Protein 2I71 (pdb70)

Sequence (737 aa):
FQGASIVFSTIGNPKGYQKVTYEIDGEKFESNVSVLALRDLLKVDKTVVILGISVADVYNCKYADYRSCKECIIQNSKNDLGISESYVVAPNVYQKFKGKPDHYFTYIYYHSLRILEKEGINEVFIDTTHGINYGVLAKEAIQLAVSAYAAKSEKEVKVSLYNSDPVGKDVSDTVKLHEIEAIKISPLSGLKYVTYQILNKDKNFFNKIFSDSVNAIPRFATALDNGLFIYLSEKDSSLHLKRLEDDLSKDPLLTPSENEINVVYKDKYALSHALFYVISRFSGNVDLDTLRHYAETYADKVTRAIIENEVDKIEKYQGSERKLLGEYRILYAHGGLPYAGTYVYKEKDKVYVTYGDKIDEIERQIFQGASIVFSTIGNPKGYQKVTYEIDGEKFESNVSVLALRDLLKVDKTVVILGISVADVYNCKYADYRSCKECIIQNSKNDLGISESYVVAPNVYQKFKGKPDHYFTYIYYHSLRILEKEGINEVFIDTTHGINYGVLAKEAIQLAVSAYAAKSEKEVKVSLYNSDPVGKDVSDTVKLHEIEAIKISPLSGLKYVTYQILNKDKNFFNKIFSDSVNAIPRFATALDNGLFIYLSEKDSSLHLKRLEDDLSKDPLLTPSENEINVVYKDKYALSHALFYVISRFSGNVDLDTLRHYAETYADKVTRAIIENEVDKIEKYQGSERKLLGEYKVEGKGILYAHGGLPYAGTYVYKEKDKVYVTYGDKIDEIERQI

InterPro domains:
  IPR010171 CRISPR system endoribonuclease Csx1 [TIGR01897] (3-374)
  IPR013383 CRISPR-associated protein DxTHG, conserved site [TIGR02549] (122-144)
  IPR019016 CRISPR system endoribonuclease Csx1-like, HEPN domain [PF09455] (301-366)
  IPR027419 CRISPR-associated protein Csx1, C-terminal [G3DSA:1.10.3740.10] (205-375)
  IPR052875 CRISPR-associated endoribonuclease [PTHR37169] (1-373)
  IPR053857 CRISPR system endoribonuclease Csx1, CARF domain [PF22230] (4-165)

Foldseek 3Di:
DAAFEEEEEEAEALLFAAWAWEDDPRDTDIFSHVQVGCCVVVVGDYYEYEAELVCLVVQVADPPWSVSSVVSVLVVSCVNHVPNDDYQYFHDDDFQEDEDHLRRLLSLLVVLLVVCVVHNAAEYEYEHANHDDCSVSNVVSNLLSVLLVQQLSQHKHKYWYWYWHCPPHHHVDYIYIDGPDIDIHGSQNSLQSLLVVQQPDDLCLQPPLDVVSSPVQNLLSVCQQLLQLQLLAPVDCVVSLVSLCVLQVDAWGWDADPRHTYTGHDHNSSSSNSSNSSSVSRYDFAFLVNSLVCLVGHHDDVLSVLSVVLSVQVVVDDAADKDFQLVSVQCRSNSNRRRVQWIWHDDPPTITIHSPPSSVVVSVVD/DAAFEEEEEEAEALLFADWAWEDDPNDTDIFSHVQVGVCVVVVGGYYEYEYELVCLVVQVQDPPWSVRSVVSVLVVSCVSRVNNDDYQHFHDDDQQEDEDHLRRLLSLLVVVLVVCVVHNAAEYEYEHANHDDCSVSNVVSNLLSVLLVQQQSQHKHKYWYWYWPRQPPHDDHYIYIDGDDIDIHGSQNSLQVLLVVQQPDDQCLQPPLDPPRSPVQNLLSVCQQLQLLQLLQPPDDVVSLVSLCVLQVDDWTWDDDVSHIYTGHDHNSSSSNSSVSSSVSSYDFAFLVNSLVCLVGHHPDVLSVLSVVLSVVVVVDDAADKDFQCVCPDPDDDAARSNSRRDRVQWIWHDDDHTITIHRVPSSVVNSVRD

Secondary structure (DSSP, 8-state):
----EEEEEEES-TT----EEEEETTEEEEESSHHHHHHHHTT-SEEEEEEEGGGGGGGT---S-HHHHHHHHHHHHHHHH---S-EEEE---BTTEES-THHHHHHHHHHHHHHHHHHT-SEEEEEEEE-----HHHHHHHHHHHHHHHHHHT--EEEEEEE---TT--TTSEEE-EEEEEEEE-HHHHHHHHHHHHHTS-TTTTTTSSTTHHHHHHHHHHHHHTT-HHHHHHS--HHHHHHHHHHHHSPPEEEE-SS-EEEE----HHHHHHHHHHHGGG-S-EEHHHHHHHHHHHS-HHHHHHHHHHHHHHTT----S-EEGGG--HHHHTTT--TTT-EEEEETTEEEEE-GGGHHHHHHH-/----EEEEEEES-TT----EEEEETTEEEEESSHHHHHHHHTT-SEEEEEEEGGGGGGGT---S-HHHHHHHHHHHHHHHHT--S-EEEE---BTTEES-THHHHHHHHHHHHHHHHHHT-SEEEEEEEE-----HHHHHHHHHHHHHHHHHHT--EEEEEEEEPP-TTS--SEEEEEEEEEEEE-HHHHHHHHHHHHHTS-TTTTTTSSTTHHHHHHHHHHHHHTT-HHHHHHS--HHHHHHHHHHHHSPPEEEE-SS-EEEE----HHHHHHHHHHHGGG-S-EEHHHHHHHHHHHS-HHHHHHHHHHHHHHTT----S-EEGGG---SS---TGGGTT--TTT-EEEEETTEEEEE-GGGHHHHHHH-

Solvent-accessible surface area: 31885 Å² total

Organism: Saccharolobus solfataricus (strain ATCC 35092 / DSM 1617 / JCM 11322 / P2) (NCBI:txid273057)

CATH classification: 3.40.50.10640 (+1 more: 1.10.3740.10)

Structure (mmCIF, N/CA/C/O backbone):
data_2I71
#
_entry.id   2I71
#
_cell.length_a   78.849
_cell.length_b   84.918
_cell.length_c   108.513
_cell.angle_alpha   90.00
_cell.angle_beta   90.00
_cell.angle_gamma   90.00
#
_symmetry.space_group_name_H-M   'P 21 21 21'
#
loop_
_entity.id
_entity.type
_entity.pdbx_description
1 polymer 'Hypothetical protein'
2 non-polymer 'MAGNESIUM ION'
3 water water
#
loop_
_atom_site.group_PDB
_atom_site.id
_atom_site.type_symbol
_atom_site.label_atom_id
_atom_site.label_alt_id
_atom_site.label_comp_id
_atom_site.label_asym_id
_atom_site.label_entity_id
_atom_site.label_seq_id
_atom_site.pdbx_PDB_ins_code
_atom_site.Cartn_x
_atom_site.Cartn_y
_atom_site.Cartn_z
_atom_site.occupancy
_atom_site.B_iso_or_equiv
_atom_site.auth_seq_id
_atom_site.auth_comp_id
_atom_site.auth_asym_id
_atom_site.auth_atom_id
_atom_site.pdbx_PDB_model_num
ATOM 1 N N . PHE A 1 19 ? 3.197 31.859 10.956 1.00 29.02 -2 PHE A N 1
ATOM 2 C CA . PHE A 1 19 ? 4.080 31.743 12.141 1.00 28.69 -2 PHE A CA 1
ATOM 3 C C . PHE A 1 19 ? 3.916 32.927 13.092 1.00 29.02 -2 PHE A C 1
ATOM 4 O O . PHE A 1 19 ? 3.565 34.061 12.706 1.00 30.29 -2 PHE A O 1
ATOM 12 N N . GLN A 1 20 ? 4.181 32.663 14.358 1.00 27.81 -1 GLN A N 1
ATOM 13 C CA . GLN A 1 20 ? 3.894 33.624 15.376 1.00 26.21 -1 GLN A CA 1
ATOM 14 C C . GLN A 1 20 ? 5.188 33.837 16.211 1.00 24.15 -1 GLN A C 1
ATOM 15 O O . GLN A 1 20 ? 5.975 34.768 15.926 1.00 24.37 -1 GLN A O 1
ATOM 21 N N . GLY A 1 21 ? 5.442 32.981 17.199 1.00 20.39 0 GLY A N 1
ATOM 22 C CA . GLY A 1 21 ? 6.737 33.020 17.855 1.00 17.99 0 GLY A CA 1
ATOM 23 C C . GLY A 1 21 ? 6.757 33.539 19.292 1.00 15.75 0 GLY A C 1
ATOM 24 O O . GLY A 1 21 ? 6.111 34.547 19.653 1.00 16.23 0 GLY A O 1
ATOM 33 N N . ALA A 1 23 ? 9.949 33.848 21.053 1.00 11.69 2 ALA A N 1
ATOM 34 C CA . ALA A 1 23 ? 11.392 33.895 21.225 1.00 10.89 2 ALA A CA 1
ATOM 35 C C . ALA A 1 23 ? 11.766 35.092 22.121 1.00 10.20 2 ALA A C 1
ATOM 36 O O . ALA A 1 23 ? 11.034 36.100 22.211 1.00 9.10 2 ALA A O 1
ATOM 38 N N . SER A 1 24 ? 12.898 34.956 22.810 1.00 9.46 3 SER A N 1
ATOM 39 C CA . SER A 1 24 ? 13.394 36.050 23.689 1.00 9.86 3 SER A CA 1
ATOM 40 C C . SER A 1 24 ? 14.673 36.666 23.118 1.00 10.39 3 SER A C 1
ATOM 41 O O . SER A 1 24 ? 15.477 35.994 22.447 1.00 10.14 3 SER A O 1
ATOM 44 N N . ILE A 1 25 ? 14.887 37.940 23.447 1.00 9.06 4 ILE A N 1
ATOM 45 C CA . ILE A 1 25 ? 16.026 38.639 22.861 1.00 9.51 4 ILE A CA 1
ATOM 46 C C . ILE A 1 25 ? 16.506 39.616 23.888 1.00 9.11 4 ILE A C 1
ATOM 47 O O . ILE A 1 25 ? 15.707 40.210 24.595 1.00 9.63 4 ILE A O 1
ATOM 52 N N . VAL A 1 26 ? 17.825 39.807 23.934 1.00 7.64 5 VAL A N 1
ATOM 53 C CA . VAL A 1 26 ? 18.401 40.832 24.776 1.00 9.47 5 VAL A CA 1
ATOM 54 C C . VAL A 1 26 ? 19.177 41.845 23.907 1.00 9.35 5 VAL A C 1
ATOM 55 O O . VAL A 1 26 ? 20.042 41.463 23.085 1.00 9.67 5 VAL A O 1
ATOM 59 N N . PHE A 1 27 ? 18.854 43.130 24.103 1.00 9.18 6 PHE A N 1
ATOM 60 C CA . PHE A 1 27 ? 19.594 44.265 23.481 1.00 9.28 6 PHE A CA 1
ATOM 61 C C . PHE A 1 27 ? 20.518 44.839 24.522 1.00 10.35 6 PHE A C 1
ATOM 62 O O . PHE A 1 27 ? 20.053 45.106 25.653 1.00 10.51 6 PHE A O 1
ATOM 70 N N . SER A 1 28 ? 21.806 45.019 24.182 1.00 9.44 7 SER A N 1
ATOM 71 C CA . SER A 1 28 ? 22.769 45.489 25.186 1.00 10.01 7 SER A CA 1
ATOM 72 C C . SER A 1 28 ? 23.548 46.692 24.663 1.00 10.53 7 SER A C 1
ATOM 73 O O . SER A 1 28 ? 24.150 46.607 23.574 1.00 11.52 7 SER A O 1
ATOM 76 N N . THR A 1 29 ? 23.539 47.799 25.423 1.00 10.12 8 THR A N 1
ATOM 77 C CA . THR A 1 29 ? 24.344 48.976 25.021 1.00 9.42 8 THR A CA 1
ATOM 78 C C . THR A 1 29 ? 25.781 48.756 25.538 1.00 10.88 8 THR A C 1
ATOM 79 O O . THR A 1 29 ? 26.018 48.670 26.767 1.00 11.72 8 THR A O 1
ATOM 83 N N . ILE A 1 30 ? 26.727 48.685 24.604 1.00 11.36 9 ILE A N 1
ATOM 84 C CA . ILE A 1 30 ? 28.128 48.449 24.990 1.00 12.30 9 ILE A CA 1
ATOM 85 C C . ILE A 1 30 ? 28.995 49.672 24.664 1.00 12.82 9 ILE A C 1
ATOM 86 O O . ILE A 1 30 ? 29.152 50.048 23.506 1.00 13.48 9 ILE A O 1
ATOM 91 N N . GLY A 1 31 ? 29.612 50.242 25.690 1.00 13.00 10 GLY A N 1
ATOM 92 C CA . GLY A 1 31 ? 30.365 51.472 25.457 1.00 13.46 10 GLY A CA 1
ATOM 93 C C . GLY A 1 31 ? 31.786 51.244 24.965 1.00 13.64 10 GLY A C 1
ATOM 94 O O . GLY A 1 31 ? 32.398 52.164 24.387 1.00 15.26 10 GLY A O 1
ATOM 95 N N . ASN A 1 32 ? 32.306 50.045 25.197 1.00 13.46 11 ASN A N 1
ATOM 96 C CA . ASN A 1 32 ? 33.710 49.704 24.911 1.00 15.16 11 ASN A CA 1
ATOM 97 C C . ASN A 1 32 ? 33.716 48.356 24.235 1.00 14.83 11 ASN A C 1
ATOM 98 O O . ASN A 1 32 ? 33.379 47.359 24.872 1.00 16.22 11 ASN A O 1
ATOM 103 N N . PRO A 1 33 ? 34.036 48.328 22.932 1.00 15.76 12 PRO A N 1
ATOM 104 C CA . PRO A 1 33 ? 33.873 47.086 22.183 1.00 16.46 12 PRO A CA 1
ATOM 105 C C . PRO A 1 33 ? 34.932 46.059 22.533 1.00 16.93 12 PRO A C 1
ATOM 106 O O . PRO A 1 33 ? 34.819 44.899 22.115 1.00 17.96 12 PRO A O 1
ATOM 110 N N . LYS A 1 34 ? 35.930 46.488 23.321 1.00 16.34 13 LYS A N 1
ATOM 111 C CA . LYS A 1 34 ? 36.967 45.590 23.870 1.00 17.75 13 LYS A CA 1
ATOM 112 C C . LYS A 1 34 ? 36.452 44.753 25.009 1.00 18.13 13 LYS A C 1
ATOM 113 O O . LYS A 1 34 ? 37.121 43.798 25.400 1.00 18.09 13 LYS A O 1
ATOM 119 N N . GLY A 1 35 ? 35.274 45.104 25.545 1.00 16.52 14 GLY A N 1
ATOM 120 C CA . GLY A 1 35 ? 34.764 44.370 26.703 1.00 17.15 14 GLY A CA 1
ATOM 121 C C . GLY A 1 35 ? 35.379 44.866 27.997 1.00 15.94 14 GLY A C 1
ATOM 122 O O . GLY A 1 35 ? 36.051 45.921 28.027 1.00 17.76 14 GLY A O 1
ATOM 123 N N . TYR A 1 36 ? 35.160 44.107 29.065 1.00 16.05 15 TYR A N 1
ATOM 124 C CA . TYR A 1 36 ? 35.415 44.585 30.427 1.00 17.25 15 TYR A CA 1
ATOM 125 C C . TYR A 1 36 ? 36.132 43.543 31.256 1.00 18.08 15 TYR A C 1
ATOM 126 O O . TYR A 1 36 ? 36.205 42.381 30.883 1.00 19.25 15 TYR A O 1
ATOM 135 N N . GLN A 1 37 ? 36.680 43.965 32.391 1.00 19.52 16 GLN A N 1
ATOM 136 C CA . GLN A 1 37 ? 37.211 43.017 33.357 1.00 20.78 16 GLN A CA 1
ATOM 137 C C . GLN A 1 37 ? 36.201 41.863 33.618 1.00 19.55 16 GLN A C 1
ATOM 138 O O . GLN A 1 37 ? 35.006 42.134 33.804 1.00 18.74 16 GLN A O 1
ATOM 144 N N . LYS A 1 38 ? 36.681 40.617 33.678 1.00 18.97 17 LYS A N 1
ATOM 145 C CA . LYS A 1 38 ? 35.822 39.472 34.028 1.00 18.92 17 LYS A CA 1
ATOM 146 C C . LYS A 1 38 ? 35.247 39.627 35.425 1.00 18.10 17 LYS A C 1
ATOM 147 O O . LYS A 1 38 ? 35.978 39.918 36.392 1.00 18.81 17 LYS A O 1
ATOM 153 N N . VAL A 1 39 ? 33.937 39.456 35.552 1.00 17.94 18 VAL A N 1
ATOM 154 C CA . VAL A 1 39 ? 33.313 39.478 36.878 1.00 16.89 18 VAL A CA 1
ATOM 155 C C . VAL A 1 39 ? 32.305 38.348 36.944 1.00 16.55 18 VAL A C 1
ATOM 156 O O . VAL A 1 39 ? 31.937 37.791 35.903 1.00 16.83 18 VAL A O 1
ATOM 160 N N . THR A 1 40 ? 31.894 37.998 38.162 1.00 15.07 19 THR A N 1
ATOM 161 C CA . THR A 1 40 ? 30.879 36.953 38.359 1.00 14.64 19 THR A CA 1
ATOM 162 C C . THR A 1 40 ? 29.529 37.655 38.537 1.00 14.26 19 THR A C 1
ATOM 163 O O . THR A 1 40 ? 29.244 38.212 39.612 1.00 15.84 19 THR A O 1
ATOM 167 N N . TYR A 1 41 ? 28.707 37.624 37.480 1.00 13.11 20 TYR A N 1
ATOM 168 C CA . TYR A 1 41 ? 27.354 38.119 37.563 1.00 12.54 20 TYR A CA 1
ATOM 169 C C . TYR A 1 41 ? 26.456 37.130 38.263 1.00 13.11 20 TYR A C 1
ATOM 170 O O . TYR A 1 41 ? 26.724 35.939 38.279 1.00 14.75 20 TYR A O 1
ATOM 179 N N . GLU A 1 42 ? 25.352 37.629 38.810 1.00 13.15 21 GLU A N 1
ATOM 180 C CA . GLU A 1 42 ? 24.462 36.770 39.575 1.00 15.25 21 GLU A CA 1
ATOM 181 C C . GLU A 1 42 ? 23.011 37.198 39.458 1.00 15.10 21 GLU A C 1
ATOM 182 O O . GLU A 1 42 ? 22.719 38.411 39.482 1.00 14.23 21 GLU A O 1
ATOM 188 N N . ILE A 1 43 ? 22.119 36.210 39.282 1.00 15.44 22 ILE A N 1
ATOM 189 C CA . ILE A 1 43 ? 20.680 36.422 39.391 1.00 17.58 22 ILE A CA 1
ATOM 190 C C . ILE A 1 43 ? 20.115 35.297 40.264 1.00 19.10 22 ILE A C 1
ATOM 191 O O . ILE A 1 43 ? 20.372 34.102 40.025 1.00 17.66 22 ILE A O 1
ATOM 196 N N . ASP A 1 44 ? 19.378 35.694 41.297 1.00 21.45 23 ASP A N 1
ATOM 197 C CA . ASP A 1 44 ? 18.723 34.760 42.187 1.00 24.57 23 ASP A CA 1
ATOM 198 C C . ASP A 1 44 ? 19.698 33.695 42.734 1.00 24.50 23 ASP A C 1
ATOM 199 O O . ASP A 1 44 ? 19.366 32.518 42.774 1.00 25.46 23 ASP A O 1
ATOM 204 N N . GLY A 1 45 ? 20.914 34.101 43.113 1.00 25.12 24 GLY A N 1
ATOM 205 C CA . GLY A 1 45 ? 21.910 33.148 43.610 1.00 24.47 24 GLY A CA 1
ATOM 206 C C . GLY A 1 45 ? 22.683 32.321 42.589 1.00 24.08 24 GLY A C 1
ATOM 207 O O . GLY A 1 45 ? 23.679 31.688 42.935 1.00 25.58 24 GLY A O 1
ATOM 208 N N . GLU A 1 46 ? 22.252 32.349 41.327 1.00 21.86 25 GLU A N 1
ATOM 209 C CA . GLU A 1 46 ? 22.913 31.660 40.228 1.00 20.90 25 GLU A CA 1
ATOM 210 C C . GLU A 1 46 ? 23.947 32.548 39.549 1.00 18.70 25 GLU A C 1
ATOM 211 O O . GLU A 1 46 ? 23.659 33.695 39.300 1.00 17.27 25 GLU A O 1
ATOM 217 N N . LYS A 1 47 ? 25.117 31.996 39.213 1.00 18.43 26 LYS A N 1
ATOM 218 C CA . LYS A 1 47 ? 26.267 32.808 38.810 1.00 18.02 26 LYS A CA 1
ATOM 219 C C . LYS A 1 47 ? 26.779 32.490 37.410 1.00 16.67 26 LYS A C 1
ATOM 220 O O . LYS A 1 47 ? 26.723 31.355 36.972 1.00 16.52 26 LYS A O 1
ATOM 226 N N . PHE A 1 48 ? 27.345 33.480 36.741 1.00 15.47 27 PHE A N 1
ATOM 227 C CA . PHE A 1 48 ? 27.974 33.283 35.426 1.00 15.60 27 PHE A CA 1
ATOM 228 C C . PHE A 1 48 ? 29.056 34.312 35.252 1.00 15.50 27 PHE A C 1
ATOM 229 O O . PHE A 1 48 ? 28.795 35.506 35.347 1.00 14.73 27 PHE A O 1
ATOM 237 N N . GLU A 1 49 ? 30.278 33.829 35.041 1.00 16.05 28 GLU A N 1
ATOM 238 C CA . GLU A 1 49 ? 31.429 34.703 34.871 1.00 16.62 28 GLU A CA 1
ATOM 239 C C . GLU A 1 49 ? 31.490 35.207 33.442 1.00 16.44 28 GLU A C 1
ATOM 240 O O . GLU A 1 49 ? 31.401 34.400 32.493 1.00 15.86 28 GLU A O 1
ATOM 246 N N . SER A 1 50 ? 31.710 36.521 33.268 1.00 15.49 29 SER A N 1
ATOM 247 C CA . SER A 1 50 ? 31.803 37.076 31.898 1.00 15.26 29 SER A CA 1
ATOM 248 C C . SER A 1 50 ? 32.547 38.383 31.819 1.00 13.80 29 SER A C 1
ATOM 249 O O . SER A 1 50 ? 32.588 39.105 32.794 1.00 13.42 29 SER A O 1
ATOM 252 N N . ASN A 1 51 ? 33.083 38.675 30.634 1.00 13.91 30 ASN A N 1
ATOM 253 C CA . ASN A 1 51 ? 33.665 40.000 30.325 1.00 14.81 30 ASN A CA 1
ATOM 254 C C . ASN A 1 51 ? 32.619 41.014 29.847 1.00 14.33 30 ASN A C 1
ATOM 255 O O . ASN A 1 51 ? 32.948 42.181 29.552 1.00 14.77 30 ASN A O 1
ATOM 260 N N . VAL A 1 52 ? 31.376 40.553 29.686 1.00 12.69 31 VAL A N 1
ATOM 261 C CA . VAL A 1 52 ? 30.293 41.501 29.353 1.00 13.85 31 VAL A CA 1
ATOM 262 C C . VAL A 1 52 ? 29.001 40.996 29.956 1.00 12.70 31 VAL A C 1
ATOM 263 O O . VAL A 1 52 ? 28.689 39.782 29.918 1.00 11.37 31 VAL A O 1
ATOM 267 N N . SER A 1 53 ? 28.269 41.925 30.562 1.00 11.67 32 SER A N 1
ATOM 268 C CA . SER A 1 53 ? 27.043 41.599 31.273 1.00 12.06 32 SER A CA 1
ATOM 269 C C . SER A 1 53 ? 26.068 40.841 30.382 1.00 10.66 32 SER A C 1
ATOM 270 O O . SER A 1 53 ? 25.384 39.960 30.865 1.00 11.75 32 SER A O 1
ATOM 273 N N . VAL A 1 54 ? 25.994 41.204 29.101 1.00 10.61 33 VAL A N 1
ATOM 274 C CA . VAL A 1 54 ? 24.976 40.591 28.223 1.00 12.01 33 VAL A CA 1
ATOM 275 C C . VAL A 1 54 ? 25.113 39.071 28.112 1.00 11.96 33 VAL A C 1
ATOM 276 O O . VAL A 1 54 ? 24.088 38.339 27.985 1.00 10.94 33 VAL A O 1
ATOM 280 N N . LEU A 1 55 ? 26.349 38.561 28.135 1.00 11.22 34 LEU A N 1
ATOM 281 C CA . LEU A 1 55 ? 26.488 37.094 28.073 1.00 11.12 34 LEU A CA 1
ATOM 282 C C . LEU A 1 55 ? 25.985 36.423 29.379 1.00 10.60 34 LEU A C 1
ATOM 283 O O . LEU A 1 55 ? 25.477 35.281 29.363 1.00 9.83 34 LEU A O 1
ATOM 288 N N . ALA A 1 56 ? 26.114 37.126 30.511 1.00 10.05 35 ALA A N 1
ATOM 289 C CA . ALA A 1 56 ? 25.599 36.624 31.775 1.00 10.26 35 ALA A CA 1
ATOM 290 C C . ALA A 1 56 ? 24.075 36.653 31.757 1.00 10.31 35 ALA A C 1
ATOM 291 O O . ALA A 1 56 ? 23.439 35.711 32.193 1.00 10.73 35 ALA A O 1
ATOM 293 N N . LEU A 1 57 ? 23.484 37.738 31.237 1.00 11.18 36 LEU A N 1
ATOM 294 C CA . LEU A 1 57 ? 22.024 37.810 31.150 1.00 11.50 36 LEU A CA 1
ATOM 295 C C . LEU A 1 57 ? 21.547 36.679 30.215 1.00 12.21 36 LEU A C 1
ATOM 296 O O . LEU A 1 57 ? 20.584 35.962 30.510 1.00 11.77 36 LEU A O 1
ATOM 301 N N . ARG A 1 58 ? 22.242 36.508 29.088 1.00 11.07 37 ARG A N 1
ATOM 302 C CA . ARG A 1 58 ? 21.859 35.464 28.120 1.00 11.48 37 ARG A CA 1
ATOM 303 C C . ARG A 1 58 ? 21.853 34.091 28.796 1.00 11.67 37 ARG A C 1
ATOM 304 O O . ARG A 1 58 ? 20.941 33.310 28.614 1.00 11.46 37 ARG A O 1
ATOM 312 N N . ASP A 1 59 ? 22.907 33.786 29.548 1.00 11.77 38 ASP A N 1
ATOM 313 C CA . ASP A 1 59 ? 23.007 32.485 30.214 1.00 13.56 38 ASP A CA 1
ATOM 314 C C . ASP A 1 59 ? 21.956 32.336 31.311 1.00 12.88 38 ASP A C 1
ATOM 315 O O . ASP A 1 59 ? 21.190 31.380 31.322 1.00 13.40 38 ASP A O 1
ATOM 320 N N . LEU A 1 60 ? 21.915 33.301 32.230 1.00 11.97 39 LEU A N 1
ATOM 321 C CA . LEU A 1 60 ? 21.043 33.181 33.427 1.00 11.87 39 LEU A CA 1
ATOM 322 C C . LEU A 1 60 ? 19.545 33.243 33.108 1.00 12.27 39 LEU A C 1
ATOM 323 O O . LEU A 1 60 ? 18.736 32.602 33.803 1.00 14.23 39 LEU A O 1
ATOM 328 N N . LEU A 1 61 ? 19.166 34.054 32.105 1.00 10.75 40 LEU A N 1
ATOM 329 C CA . LEU A 1 61 ? 17.773 34.148 31.712 1.00 11.34 40 LEU A CA 1
ATOM 330 C C . LEU A 1 61 ? 17.432 33.309 30.470 1.00 11.09 40 LEU A C 1
ATOM 331 O O . LEU A 1 61 ? 16.285 33.344 29.993 1.00 11.44 40 LEU A O 1
ATOM 336 N N . LYS A 1 62 ? 18.400 32.507 30.011 1.00 10.90 41 LYS A N 1
ATOM 337 C CA . LYS A 1 62 ? 18.187 31.598 28.873 1.00 11.63 41 LYS A CA 1
ATOM 338 C C . LYS A 1 62 ? 17.611 32.339 27.681 1.00 10.97 41 LYS A C 1
ATOM 339 O O . LYS A 1 62 ? 16.631 31.901 27.062 1.00 11.94 41 LYS A O 1
ATOM 345 N N . VAL A 1 63 ? 18.245 33.456 27.354 1.00 9.75 42 VAL A N 1
ATOM 346 C CA . VAL A 1 63 ? 17.724 34.329 26.283 1.00 9.16 42 VAL A CA 1
ATOM 347 C C . VAL A 1 63 ? 18.136 33.764 24.901 1.00 9.43 42 VAL A C 1
ATOM 348 O O . VAL A 1 63 ? 19.294 33.446 24.696 1.00 9.84 42 VAL A O 1
ATOM 352 N N . ASP A 1 64 ? 17.195 33.672 23.962 1.00 9.57 43 ASP A N 1
ATOM 353 C CA . ASP A 1 64 ? 17.482 33.025 22.660 1.00 10.46 43 ASP A CA 1
ATOM 354 C C . ASP A 1 64 ? 18.503 33.845 21.832 1.00 10.54 43 ASP A C 1
ATOM 355 O O . ASP A 1 64 ? 19.551 33.352 21.424 1.00 10.23 43 ASP A O 1
ATOM 360 N N . LYS A 1 65 ? 18.200 35.136 21.663 1.00 10.29 44 LYS A N 1
ATOM 361 C CA . LYS A 1 65 ? 18.945 35.996 20.746 1.00 10.45 44 LYS A CA 1
ATOM 362 C C . LYS A 1 65 ? 19.667 37.156 21.474 1.00 10.66 44 LYS A C 1
ATOM 363 O O . LYS A 1 65 ? 19.196 37.637 22.496 1.00 10.15 44 LYS A O 1
ATOM 369 N N . THR A 1 66 ? 20.819 37.560 20.921 1.00 10.08 45 THR A N 1
ATOM 370 C CA . THR A 1 66 ? 21.663 38.615 21.538 1.00 10.48 45 THR A CA 1
ATOM 371 C C . THR A 1 66 ? 21.881 39.704 20.522 1.00 11.55 45 THR A C 1
ATOM 372 O O . THR A 1 66 ? 22.177 39.408 19.346 1.00 11.53 45 THR A O 1
ATOM 376 N N . VAL A 1 67 ? 21.738 40.960 20.934 1.00 9.68 46 VAL A N 1
ATOM 377 C CA . VAL A 1 67 ? 22.019 42.091 20.048 1.00 9.51 46 VAL A CA 1
ATOM 378 C C . VAL A 1 67 ? 22.908 43.063 20.802 1.00 9.40 46 VAL A C 1
ATOM 379 O O . VAL A 1 67 ? 22.513 43.493 21.916 1.00 9.92 46 VAL A O 1
ATOM 383 N N . VAL A 1 68 ? 24.106 43.314 20.258 1.00 9.08 47 VAL A N 1
ATOM 384 C CA . VAL A 1 68 ? 25.039 44.304 20.816 1.00 9.91 47 VAL A CA 1
ATOM 385 C C . VAL A 1 68 ? 24.857 45.607 20.072 1.00 10.91 47 VAL A C 1
ATOM 386 O O . VAL A 1 68 ? 24.894 45.651 18.825 1.00 12.13 47 VAL A O 1
ATOM 390 N N . ILE A 1 69 ? 24.622 46.684 20.828 1.00 9.83 48 ILE A N 1
ATOM 391 C CA . ILE A 1 69 ? 24.510 48.001 20.274 1.00 10.67 48 ILE A CA 1
ATOM 392 C C . ILE A 1 69 ? 25.777 48.801 20.579 1.00 11.12 48 ILE A C 1
ATOM 393 O O . ILE A 1 69 ? 26.125 49.024 21.741 1.00 10.46 48 ILE A O 1
ATOM 398 N N . LEU A 1 70 ? 26.458 49.220 19.518 1.00 11.97 49 LEU A N 1
ATOM 399 C CA . LEU A 1 70 ? 27.663 50.027 19.627 1.00 12.26 49 LEU A CA 1
ATOM 400 C C . LEU A 1 70 ? 27.459 51.382 18.916 1.00 13.09 49 LEU A C 1
ATOM 401 O O . LEU A 1 70 ? 26.701 51.485 17.948 1.00 12.48 49 LEU A O 1
ATOM 406 N N . GLY A 1 71 ? 28.174 52.412 19.362 1.00 11.40 50 GLY A N 1
ATOM 407 C CA . GLY A 1 71 ? 28.226 53.664 18.604 1.00 11.73 50 GLY A CA 1
ATOM 408 C C . GLY A 1 71 ? 29.304 53.580 17.518 1.00 12.68 50 GLY A C 1
ATOM 409 O O . GLY A 1 71 ? 30.365 52.925 17.685 1.00 12.18 50 GLY A O 1
ATOM 410 N N . ILE A 1 72 ? 29.002 54.203 16.390 1.00 12.19 51 ILE A N 1
ATOM 411 C CA . ILE A 1 72 ? 29.974 54.405 15.276 1.00 13.61 51 ILE A CA 1
ATOM 412 C C . ILE A 1 72 ? 31.299 54.975 15.812 1.00 13.63 51 ILE A C 1
ATOM 413 O O . ILE A 1 72 ? 32.365 54.692 15.260 1.00 14.82 51 ILE A O 1
ATOM 418 N N . SER A 1 73 ? 31.243 55.702 16.926 1.00 13.29 52 SER A N 1
ATOM 419 C CA . SER A 1 73 ? 32.467 56.309 17.467 1.00 13.45 52 SER A CA 1
ATOM 420 C C . SER A 1 73 ? 33.530 55.305 17.850 1.00 14.07 52 SER A C 1
ATOM 421 O O . SER A 1 73 ? 34.702 55.660 17.935 1.00 14.95 52 SER A O 1
ATOM 424 N N . VAL A 1 74 ? 33.159 54.043 18.089 1.00 13.57 53 VAL A N 1
ATOM 425 C CA . VAL A 1 74 ? 34.181 53.086 18.511 1.00 14.81 53 VAL A CA 1
ATOM 426 C C . VAL A 1 74 ? 35.060 52.677 17.313 1.00 14.81 53 VAL A C 1
ATOM 427 O O . VAL A 1 74 ? 36.003 51.956 17.491 1.00 16.17 53 VAL A O 1
ATOM 431 N N . ALA A 1 75 ? 34.745 53.155 16.111 1.00 16.11 54 ALA A N 1
ATOM 432 C CA . ALA A 1 75 ? 35.683 53.055 14.964 1.00 17.69 54 ALA A CA 1
ATOM 433 C C . ALA A 1 75 ? 37.103 53.435 15.416 1.00 19.45 54 ALA A C 1
ATOM 434 O O . ALA A 1 75 ? 38.077 52.765 15.033 1.00 20.61 54 ALA A O 1
ATOM 436 N N . ASP A 1 76 ? 37.197 54.492 16.229 1.00 20.67 55 ASP A N 1
ATOM 437 C CA . ASP A 1 76 ? 38.477 55.049 16.731 1.00 22.95 55 ASP A CA 1
ATOM 438 C C . ASP A 1 76 ? 39.349 53.991 17.430 1.00 24.01 55 ASP A C 1
ATOM 439 O O . ASP A 1 76 ? 40.584 54.056 17.346 1.00 24.90 55 ASP A O 1
ATOM 444 N N . VAL A 1 77 ? 38.716 53.032 18.113 1.00 24.22 56 VAL A N 1
ATOM 445 C CA . VAL A 1 77 ? 39.406 51.981 18.887 1.00 24.54 56 VAL A CA 1
ATOM 446 C C . VAL A 1 77 ? 40.207 51.012 17.991 1.00 24.27 56 VAL A C 1
ATOM 447 O O . VAL A 1 77 ? 41.214 50.443 18.416 1.00 24.91 56 VAL A O 1
ATOM 451 N N . TYR A 1 78 ? 39.752 50.839 16.762 1.00 24.46 57 TYR A N 1
ATOM 452 C CA . TYR A 1 78 ? 40.274 49.820 15.880 1.00 24.37 57 TYR A CA 1
ATOM 453 C C . TYR A 1 78 ? 40.901 50.428 14.639 1.00 25.27 57 TYR A C 1
ATOM 454 O O . TYR A 1 78 ? 41.230 49.712 13.677 1.00 25.01 57 TYR A O 1
ATOM 463 N N . ASN A 1 79 ? 41.048 51.746 14.665 1.00 25.84 58 ASN A N 1
ATOM 464 C CA . ASN A 1 79 ? 41.547 52.501 13.523 1.00 26.81 58 ASN A CA 1
ATOM 465 C C . ASN A 1 79 ? 40.771 52.197 12.232 1.00 26.52 58 ASN A C 1
ATOM 466 O O . ASN A 1 79 ? 41.359 52.113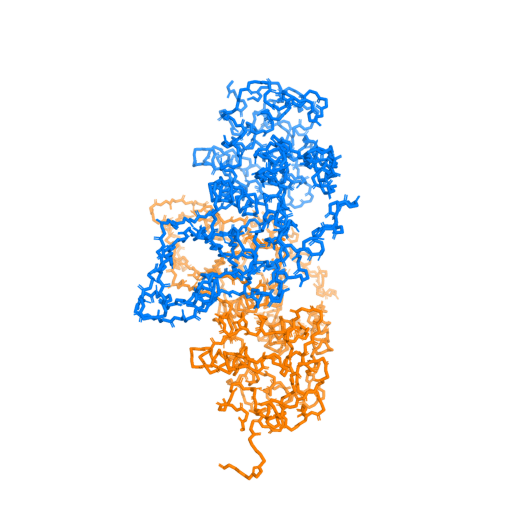 11.147 1.00 26.61 58 ASN A O 1
ATOM 471 N N . CYS A 1 80 ? 39.448 52.039 12.360 1.00 25.70 59 CYS A N 1
ATOM 472 C CA . CYS A 1 80 ? 38.592 51.832 11.194 1.00 25.62 59 CYS A CA 1
ATOM 473 C C . CYS A 1 80 ? 38.538 53.096 10.314 1.00 26.56 59 CYS A C 1
ATOM 474 O O . CYS A 1 80 ? 38.642 54.240 10.797 1.00 26.45 59 CYS A O 1
ATOM 477 N N . LYS A 1 81 ? 38.329 52.889 9.020 1.00 27.26 60 LYS A N 1
ATOM 478 C CA . LYS A 1 81 ? 38.332 54.002 8.084 1.00 28.30 60 LYS A CA 1
ATOM 479 C C . LYS A 1 81 ? 36.956 54.652 7.929 1.00 28.57 60 LYS A C 1
ATOM 480 O O . LYS A 1 81 ? 35.923 54.026 8.214 1.00 28.24 60 LYS A O 1
ATOM 486 N N . TYR A 1 82 ? 36.955 55.902 7.476 1.00 28.80 61 TYR A N 1
ATOM 487 C CA . TYR A 1 82 ? 35.703 56.635 7.266 1.00 29.55 61 TYR A CA 1
ATOM 488 C C . TYR A 1 82 ? 35.300 56.821 5.794 1.00 29.45 61 TYR A C 1
ATOM 489 O O . TYR A 1 82 ? 34.653 57.805 5.451 1.00 30.23 61 TYR A O 1
ATOM 498 N N . ALA A 1 83 ? 35.649 55.857 4.944 1.00 29.37 62 ALA A N 1
ATOM 499 C CA . ALA A 1 83 ? 35.187 55.863 3.541 1.00 29.06 62 ALA A CA 1
ATOM 500 C C . ALA A 1 83 ? 33.677 56.053 3.431 1.00 28.45 62 ALA A C 1
ATOM 501 O O . ALA A 1 83 ? 33.188 56.898 2.676 1.00 30.06 62 ALA A O 1
ATOM 503 N N . ASP A 1 84 ? 32.933 55.243 4.172 1.00 27.43 63 ASP A N 1
ATOM 504 C CA . ASP A 1 84 ? 31.493 55.386 4.279 1.00 26.20 63 ASP A CA 1
ATOM 505 C C . ASP A 1 84 ? 31.028 54.685 5.545 1.00 24.40 63 ASP A C 1
ATOM 506 O O . ASP A 1 84 ? 31.748 53.882 6.100 1.00 23.41 63 ASP A O 1
ATOM 511 N N . TYR A 1 85 ? 29.784 54.947 5.938 1.00 22.62 64 TYR A N 1
ATOM 512 C CA . TYR A 1 85 ? 29.258 54.345 7.165 1.00 20.80 64 TYR A CA 1
ATOM 513 C C . TYR A 1 85 ? 29.300 52.800 7.167 1.00 21.62 64 TYR A C 1
ATOM 514 O O . TYR A 1 85 ? 29.716 52.179 8.150 1.00 21.85 64 TYR A O 1
ATOM 523 N N . ARG A 1 86 ? 28.862 52.191 6.072 1.00 21.97 65 ARG A N 1
ATOM 524 C CA . ARG A 1 86 ? 28.792 50.722 5.937 1.00 23.57 65 ARG A CA 1
ATOM 525 C C . ARG A 1 86 ? 30.147 50.018 6.110 1.00 22.23 65 ARG A C 1
ATOM 526 O O . ARG A 1 86 ? 30.232 49.013 6.815 1.00 21.05 65 ARG A O 1
ATOM 534 N N . SER A 1 87 ? 31.201 50.548 5.481 1.00 22.19 66 SER A N 1
ATOM 535 C CA . SER A 1 87 ? 32.531 49.928 5.602 1.00 21.75 66 SER A CA 1
ATOM 536 C C . SER A 1 87 ? 33.120 50.182 6.987 1.00 20.94 66 SER A C 1
ATOM 537 O O . SER A 1 87 ? 33.779 49.290 7.578 1.00 19.95 66 SER A O 1
ATOM 540 N N . CYS A 1 88 ? 32.842 51.363 7.540 1.00 19.74 67 CYS A N 1
ATOM 541 C CA . CYS A 1 88 ? 33.253 51.667 8.911 1.00 19.62 67 CYS A CA 1
ATOM 542 C C . CYS A 1 88 ? 32.578 50.694 9.882 1.00 18.97 67 CYS A C 1
ATOM 543 O O . CYS A 1 88 ? 33.229 50.075 10.726 1.00 18.24 67 CYS A O 1
ATOM 546 N N . LYS A 1 89 ? 31.270 50.518 9.738 1.00 18.76 68 LYS A N 1
ATOM 547 C CA . LYS A 1 89 ? 30.592 49.623 10.694 1.00 18.91 68 LYS A CA 1
ATOM 548 C C . LYS A 1 89 ? 30.973 48.164 10.488 1.00 19.08 68 LYS A C 1
ATOM 549 O O . LYS A 1 89 ? 31.076 47.431 11.456 1.00 17.23 68 LYS A O 1
ATOM 555 N N . GLU A 1 90 ? 31.252 47.761 9.245 1.00 18.41 69 GLU A N 1
ATOM 556 C CA . GLU A 1 90 ? 31.761 46.421 9.040 1.00 19.27 69 GLU A CA 1
ATOM 557 C C . GLU A 1 90 ? 33.092 46.167 9.756 1.00 18.54 69 GLU A C 1
ATOM 558 O O . GLU A 1 90 ? 33.283 45.093 10.315 1.00 17.46 69 GLU A O 1
ATOM 564 N N . CYS A 1 91 ? 33.985 47.161 9.745 1.00 18.48 70 CYS A N 1
ATOM 565 C CA . CYS A 1 91 ? 35.276 47.047 10.433 1.00 18.49 70 CYS A CA 1
ATOM 566 C C . CYS A 1 91 ? 35.026 46.948 11.940 1.00 17.01 70 CYS A C 1
ATOM 567 O O . CYS A 1 91 ? 35.584 46.129 12.619 1.00 16.94 70 CYS A O 1
ATOM 570 N N . ILE A 1 92 ? 34.095 47.757 12.447 1.00 15.75 71 ILE A N 1
ATOM 571 C CA . ILE A 1 92 ? 33.784 47.674 13.876 1.00 14.96 71 ILE A CA 1
ATOM 572 C C . ILE A 1 92 ? 33.325 46.282 14.313 1.00 15.51 71 ILE A C 1
ATOM 573 O O . ILE A 1 92 ? 33.792 45.772 15.348 1.00 15.91 71 ILE A O 1
ATOM 578 N N . ILE A 1 93 ? 32.410 45.703 13.530 1.00 15.82 72 ILE A N 1
ATOM 579 C CA . ILE A 1 93 ? 31.777 44.411 13.836 1.00 16.90 72 ILE A CA 1
ATOM 580 C C . ILE A 1 93 ? 32.825 43.313 13.808 1.00 17.92 72 ILE A C 1
ATOM 581 O O . ILE A 1 93 ? 32.913 42.525 14.752 1.00 17.35 72 ILE A O 1
ATOM 586 N N . GLN A 1 94 ? 33.658 43.317 12.759 1.00 19.00 73 GLN A N 1
ATOM 587 C CA . GLN A 1 94 ? 34.693 42.289 12.606 1.00 21.18 73 GLN A CA 1
ATOM 588 C C . GLN A 1 94 ? 35.621 42.269 13.808 1.00 19.82 73 GLN A C 1
ATOM 589 O O . GLN A 1 94 ? 35.956 41.216 14.327 1.00 18.84 73 GLN A O 1
ATOM 595 N N . ASN A 1 95 ? 36.047 43.453 14.249 1.00 19.35 74 ASN A N 1
ATOM 596 C CA . ASN A 1 95 ? 36.948 43.539 15.377 1.00 20.17 74 ASN A CA 1
ATOM 597 C C . ASN A 1 95 ? 36.279 43.265 16.752 1.00 19.89 74 ASN A C 1
ATOM 598 O O . ASN A 1 95 ? 36.874 42.633 17.629 1.00 20.25 74 ASN A O 1
ATOM 603 N N . SER A 1 96 ? 35.057 43.767 16.943 1.00 20.05 75 SER A N 1
ATOM 604 C CA . SER A 1 96 ? 34.327 43.597 18.204 1.00 20.03 75 SER A CA 1
ATOM 605 C C . SER A 1 96 ? 33.922 42.122 18.423 1.00 20.92 75 SER A C 1
ATOM 606 O O . SER A 1 96 ? 33.982 41.607 19.553 1.00 19.62 75 SER A O 1
ATOM 609 N N . LYS A 1 97 ? 33.536 41.438 17.347 1.00 20.71 76 LYS A N 1
ATOM 610 C CA . LYS A 1 97 ? 33.200 39.998 17.431 1.00 23.96 76 LYS A CA 1
ATOM 611 C C . LYS A 1 97 ? 34.317 39.213 18.071 1.00 24.92 76 LYS A C 1
ATOM 612 O O . LYS A 1 97 ? 34.083 38.302 18.857 1.00 25.77 76 LYS A O 1
ATOM 618 N N . ASN A 1 98 ? 35.548 39.563 17.723 1.00 26.44 77 ASN A N 1
ATOM 619 C CA . ASN A 1 98 ? 36.680 38.898 18.318 1.00 28.05 77 ASN A CA 1
ATOM 620 C C . ASN A 1 98 ? 36.972 39.257 19.753 1.00 27.55 77 ASN A C 1
ATOM 621 O O . ASN A 1 98 ? 37.356 38.389 20.530 1.00 28.49 77 ASN A O 1
ATOM 626 N N . ASP A 1 99 ? 36.736 40.512 20.117 1.00 25.85 78 ASP A N 1
ATOM 627 C CA . ASP A 1 99 ? 36.959 40.948 21.486 1.00 25.02 78 ASP A CA 1
ATOM 628 C C . ASP A 1 99 ? 35.834 40.522 22.405 1.00 24.19 78 ASP A C 1
ATOM 629 O O . ASP A 1 99 ? 36.087 40.178 23.542 1.00 24.69 78 ASP A O 1
ATOM 634 N N . LEU A 1 100 ? 34.595 40.558 21.915 1.00 23.18 79 LEU A N 1
ATOM 635 C CA . LEU A 1 100 ? 33.416 40.285 22.780 1.00 22.33 79 LEU A CA 1
ATOM 636 C C . LEU A 1 100 ? 32.987 38.825 22.839 1.00 22.28 79 LEU A C 1
ATOM 637 O O . LEU A 1 100 ? 32.228 38.432 23.755 1.00 23.67 79 LEU A O 1
ATOM 642 N N . GLY A 1 101 ? 33.422 38.031 21.861 1.00 21.95 80 GLY A N 1
ATOM 643 C CA . GLY A 1 101 ? 33.001 36.626 21.767 1.00 21.30 80 GLY A CA 1
ATOM 644 C C . GLY A 1 101 ? 31.511 36.504 21.561 1.00 21.50 80 GLY A C 1
ATOM 645 O O . GLY A 1 101 ? 30.850 35.561 22.074 1.00 23.64 80 GLY A O 1
ATOM 646 N N . ILE A 1 102 ? 30.974 37.482 20.827 1.00 19.26 81 ILE A N 1
ATOM 647 C CA . ILE A 1 102 ? 29.600 37.505 20.383 1.00 17.98 81 ILE A CA 1
ATOM 648 C C . ILE A 1 102 ? 29.629 37.609 18.865 1.00 18.42 81 ILE A C 1
ATOM 649 O O . ILE A 1 102 ? 30.037 38.620 18.311 1.00 17.32 81 ILE A O 1
ATOM 654 N N . SER A 1 103 ? 29.187 36.559 18.192 1.00 18.79 82 SER A N 1
ATOM 655 C CA . SER A 1 103 ? 29.290 36.518 16.719 1.00 19.30 82 SER A CA 1
ATOM 656 C C . SER A 1 103 ? 28.238 37.355 16.010 1.00 19.55 82 SER A C 1
ATOM 657 O O . SER A 1 103 ? 28.481 37.868 14.901 1.00 20.36 82 SER A O 1
ATOM 660 N N . GLU A 1 104 ? 27.071 37.487 16.636 1.00 19.26 83 GLU A N 1
ATOM 661 C CA . GLU A 1 104 ? 25.931 38.251 16.079 1.00 19.64 83 GLU A CA 1
ATOM 662 C C . GLU A 1 104 ? 24.853 38.461 17.183 1.00 18.77 83 GLU A C 1
ATOM 663 O O . GLU A 1 104 ? 24.770 37.630 18.115 1.00 17.62 83 GLU A O 1
ATOM 669 N N . SER A 1 105 ? 24.007 39.495 17.086 1.00 16.69 84 SER A N 1
ATOM 670 C CA . SER A 1 105 ? 23.992 40.462 15.991 1.00 16.78 84 SER A CA 1
ATOM 671 C C . SER A 1 105 ? 24.441 41.807 16.540 1.00 16.15 84 SER A C 1
ATOM 672 O O . SER A 1 105 ? 24.413 42.015 17.754 1.00 16.61 84 SER A O 1
ATOM 675 N N . TYR A 1 106 ? 24.868 42.683 15.635 1.00 15.14 85 TYR A N 1
ATOM 676 C CA . TYR A 1 106 ? 25.337 44.009 16.016 1.00 14.41 85 TYR A CA 1
ATOM 677 C C . TYR A 1 106 ? 24.488 45.067 15.362 1.00 14.66 85 TYR A C 1
ATOM 678 O O . TYR A 1 106 ? 24.128 44.912 14.173 1.00 13.63 85 TYR A O 1
ATOM 687 N N . VAL A 1 107 ? 24.125 46.090 16.144 1.00 13.19 86 VAL A N 1
ATOM 688 C CA . VAL A 1 107 ? 23.553 47.314 15.634 1.00 13.57 86 VAL A CA 1
ATOM 689 C C . VAL A 1 107 ? 24.598 48.392 15.901 1.00 14.06 86 VAL A C 1
ATOM 690 O O . VAL A 1 107 ? 24.908 48.658 17.044 1.00 14.87 86 VAL A O 1
ATOM 694 N N . VAL A 1 108 ? 25.169 48.978 14.848 1.00 13.25 87 VAL A N 1
ATOM 695 C CA . VAL A 1 108 ? 26.170 50.034 15.077 1.00 12.05 87 VAL A CA 1
ATOM 696 C C . VAL A 1 108 ? 25.497 51.341 14.691 1.00 12.79 87 VAL A C 1
ATOM 697 O O . VAL A 1 108 ? 25.161 51.546 13.511 1.00 11.56 87 VAL A O 1
ATOM 701 N N . ALA A 1 109 ? 25.253 52.187 15.700 1.00 12.97 88 ALA A N 1
ATOM 702 C CA . ALA A 1 109 ? 24.402 53.375 15.563 1.00 13.73 88 ALA A CA 1
ATOM 703 C C . ALA A 1 109 ? 25.163 54.699 15.511 1.00 14.73 88 ALA A C 1
ATOM 704 O O . ALA A 1 109 ? 26.228 54.847 16.152 1.00 14.30 88 ALA A O 1
ATOM 706 N N . PRO A 1 110 ? 24.574 55.708 14.840 1.00 15.63 89 PRO A N 1
ATOM 707 C CA . PRO A 1 110 ? 25.226 57.030 14.845 1.00 15.91 89 PRO A CA 1
ATOM 708 C C . PRO A 1 110 ? 25.199 57.584 16.258 1.00 15.94 89 PRO A C 1
ATOM 709 O O . PRO A 1 110 ? 24.147 57.561 16.921 1.00 18.22 89 PRO A O 1
ATOM 713 N N . ASN A 1 111 ? 26.340 58.023 16.754 1.00 14.95 90 ASN A N 1
ATOM 714 C CA . ASN A 1 111 ? 26.381 58.629 18.078 1.00 14.60 90 ASN A CA 1
ATOM 715 C C . ASN A 1 111 ? 27.310 59.841 18.142 1.00 15.42 90 ASN A C 1
ATOM 716 O O . ASN A 1 111 ? 28.101 60.085 17.210 1.00 17.30 90 ASN A O 1
ATOM 721 N N . VAL A 1 112 ? 27.184 60.611 19.214 1.00 13.88 91 VAL A N 1
ATOM 722 C CA . VAL A 1 112 ? 28.033 61.785 19.427 1.00 14.70 91 VAL A CA 1
ATOM 723 C C . VAL A 1 112 ? 29.031 61.464 20.533 1.00 14.75 91 VAL A C 1
ATOM 724 O O . VAL A 1 112 ? 28.641 61.064 21.649 1.00 14.20 91 VAL A O 1
ATOM 728 N N . TYR A 1 113 ? 30.334 61.610 20.255 1.00 15.67 92 TYR A N 1
ATOM 729 C CA . TYR A 1 113 ? 31.327 61.246 21.250 1.00 16.08 92 TYR A CA 1
ATOM 730 C C . TYR A 1 113 ? 32.695 61.753 20.803 1.00 17.28 92 TYR A C 1
ATOM 731 O O . TYR A 1 113 ? 33.182 61.374 19.717 1.00 15.65 92 TYR A O 1
ATOM 740 N N . GLN A 1 114 ? 33.304 62.594 21.636 1.00 17.33 93 GLN A N 1
ATOM 741 C CA . GLN A 1 114 ? 34.631 63.171 21.313 1.00 19.06 93 GLN A CA 1
ATOM 742 C C . GLN A 1 114 ? 34.616 63.795 19.915 1.00 19.54 93 GLN A C 1
ATOM 743 O O . GLN A 1 114 ? 33.826 64.686 19.684 1.00 21.16 93 GLN A O 1
ATOM 749 N N . LYS A 1 115 ? 35.440 63.319 18.975 1.00 19.73 94 LYS A N 1
ATOM 750 C CA . LYS A 1 115 ? 35.493 63.952 17.643 1.00 20.99 94 LYS A CA 1
ATOM 751 C C . LYS A 1 115 ? 34.296 63.627 16.749 1.00 19.39 94 LYS A C 1
ATOM 752 O O . LYS A 1 115 ? 34.138 64.227 15.671 1.00 18.70 94 LYS A O 1
ATOM 758 N N . PHE A 1 116 ? 33.460 62.675 17.188 1.00 17.56 95 PHE A N 1
ATOM 759 C CA . PHE A 1 116 ? 32.264 62.301 16.433 1.00 16.70 95 PHE A CA 1
ATOM 760 C C . PHE A 1 116 ? 31.127 63.231 16.796 1.00 16.80 95 PHE A C 1
ATOM 761 O O . PHE A 1 116 ? 30.720 63.293 17.977 1.00 16.21 95 PHE A O 1
ATOM 769 N N . LYS A 1 117 ? 30.670 63.981 15.804 1.00 16.29 96 LYS A N 1
ATOM 770 C CA . LYS A 1 117 ? 29.688 65.058 16.034 1.00 16.20 96 LYS A CA 1
ATOM 771 C C . LYS A 1 117 ? 28.386 64.741 15.312 1.00 16.64 96 LYS A C 1
ATOM 772 O O . LYS A 1 117 ? 28.369 64.074 14.257 1.00 17.14 96 LYS A O 1
ATOM 778 N N . GLY A 1 118 ? 27.292 65.259 15.868 1.00 16.11 97 GLY A N 1
ATOM 779 C CA . GLY A 1 118 ? 25.965 65.006 15.300 1.00 16.69 97 GLY A CA 1
ATOM 780 C C . GLY A 1 118 ? 24.859 65.381 16.270 1.00 16.23 97 GLY A C 1
ATOM 781 O O . GLY A 1 118 ? 24.995 66.316 17.053 1.00 16.72 97 GLY A O 1
ATOM 782 N N . LYS A 1 119 ? 23.724 64.696 16.170 1.00 15.04 98 LYS A N 1
ATOM 783 C CA . LYS A 1 119 ? 22.582 65.004 17.002 1.00 14.35 98 LYS A CA 1
ATOM 784 C C . LYS A 1 119 ? 22.272 63.746 17.768 1.00 13.83 98 LYS A C 1
ATOM 785 O O . LYS A 1 119 ? 22.094 62.689 17.156 1.00 13.23 98 LYS A O 1
ATOM 791 N N . PRO A 1 120 ? 22.229 63.831 19.119 1.00 14.35 99 PRO A N 1
ATOM 792 C CA . PRO A 1 120 ? 21.950 62.629 19.917 1.00 13.82 99 PRO A CA 1
ATOM 793 C C . PRO A 1 120 ? 20.655 61.887 19.557 1.00 12.44 99 PRO A C 1
ATOM 794 O O . PRO A 1 120 ? 20.598 60.649 19.639 1.00 13.14 99 PRO A O 1
ATOM 798 N N . ASP A 1 121 ? 19.606 62.609 19.176 1.00 11.64 100 ASP A N 1
ATOM 799 C CA . ASP A 1 121 ? 18.363 61.895 18.824 1.00 12.76 100 ASP A CA 1
ATOM 800 C C . ASP A 1 121 ? 18.515 60.968 17.606 1.00 13.11 100 ASP A C 1
ATOM 801 O O . ASP A 1 121 ? 17.724 60.027 17.435 1.00 13.84 100 ASP A O 1
ATOM 806 N N . HIS A 1 122 ? 19.512 61.186 16.749 1.00 11.96 101 HIS A N 1
ATOM 807 C CA . HIS A 1 122 ? 19.743 60.232 15.658 1.00 12.09 101 HIS A CA 1
ATOM 808 C C . HIS A 1 122 ? 20.059 58.798 16.092 1.00 11.32 101 HIS A C 1
ATOM 809 O O . HIS A 1 122 ? 19.704 57.845 15.402 1.00 12.40 101 HIS A O 1
ATOM 816 N N . TYR A 1 123 ? 20.731 58.656 17.233 1.00 11.80 102 TYR A N 1
ATOM 817 C CA . TYR A 1 123 ? 20.953 57.347 17.878 1.00 11.66 102 TYR A CA 1
ATOM 818 C C . TYR A 1 123 ? 19.600 56.668 18.152 1.00 11.01 102 TYR A C 1
ATOM 819 O O . TYR A 1 123 ? 19.409 55.480 17.834 1.00 12.43 102 TYR A O 1
ATOM 828 N N . PHE A 1 124 ? 18.656 57.439 18.703 1.00 10.52 103 PHE A N 1
ATOM 829 C CA . PHE A 1 124 ? 17.297 56.953 18.979 1.00 10.59 103 PHE A CA 1
ATOM 830 C C . PHE A 1 124 ? 16.630 56.442 17.688 1.00 10.99 103 PHE A C 1
ATOM 831 O O . PHE A 1 124 ? 16.095 55.330 17.614 1.00 11.44 103 PHE A O 1
ATOM 839 N N . THR A 1 125 ? 16.635 57.288 16.667 1.00 11.17 104 THR A N 1
ATOM 840 C CA . THR A 1 125 ? 15.956 56.938 15.398 1.00 11.80 104 THR A CA 1
ATOM 841 C C . THR A 1 125 ? 16.483 55.617 14.849 1.00 11.24 104 THR A C 1
ATOM 842 O O . THR A 1 125 ? 15.715 54.710 14.485 1.00 11.59 104 THR A O 1
ATOM 846 N N . TYR A 1 126 ? 17.797 55.521 14.821 1.00 11.20 105 TYR A N 1
ATOM 847 C CA . TYR A 1 126 ? 18.455 54.346 14.279 1.00 10.36 105 TYR A CA 1
ATOM 848 C C . TYR A 1 126 ? 18.135 53.089 15.064 1.00 10.87 105 TYR A C 1
ATOM 849 O O . TYR A 1 126 ? 17.809 52.062 14.469 1.00 11.58 105 TYR A O 1
ATOM 858 N N . ILE A 1 127 ? 18.221 53.165 16.394 1.00 9.28 106 ILE A N 1
ATOM 859 C CA . ILE A 1 127 ? 17.887 51.995 17.205 1.00 10.04 106 ILE A CA 1
ATOM 860 C C . ILE A 1 127 ? 16.407 51.574 17.059 1.00 9.88 106 ILE A C 1
ATOM 861 O O . ILE A 1 127 ? 16.109 50.376 16.946 1.00 10.28 106 ILE A O 1
ATOM 866 N N . TYR A 1 128 ? 15.504 52.541 17.050 1.00 10.97 107 TYR A N 1
ATOM 867 C CA . TYR A 1 128 ? 14.085 52.251 16.840 1.00 10.95 107 TYR A CA 1
ATOM 868 C C . TYR A 1 128 ? 13.957 51.391 15.548 1.00 10.64 107 TYR A C 1
ATOM 869 O O . TYR A 1 128 ? 13.367 50.304 15.548 1.00 11.80 107 TYR A O 1
ATOM 878 N N . TYR A 1 129 ? 14.517 51.897 14.443 1.00 10.67 108 TYR A N 1
ATOM 879 C CA . TYR A 1 129 ? 14.236 51.267 13.138 1.00 11.44 108 TYR A CA 1
ATOM 880 C C . TYR A 1 129 ? 14.871 49.889 13.021 1.00 12.48 108 TYR A C 1
ATOM 881 O O . TYR A 1 129 ? 14.250 48.916 12.537 1.00 11.83 108 TYR A O 1
ATOM 890 N N . HIS A 1 130 ? 16.140 49.823 13.407 1.00 12.90 109 HIS A N 1
ATOM 891 C CA . HIS A 1 130 ? 16.857 48.554 13.348 1.00 13.31 109 HIS A CA 1
ATOM 892 C C . HIS A 1 130 ? 16.371 47.501 14.324 1.00 12.91 109 HIS A C 1
ATOM 893 O O . HIS A 1 130 ? 16.284 46.318 13.975 1.00 13.09 109 HIS A O 1
ATOM 900 N N . SER A 1 131 ? 16.013 47.932 15.523 1.00 11.66 110 SER A N 1
ATOM 901 C CA . SER A 1 131 ? 15.448 46.983 16.499 1.00 11.72 110 SER A CA 1
ATOM 902 C C . SER A 1 131 ? 14.084 46.453 16.041 1.00 11.83 110 SER A C 1
ATOM 903 O O . SER A 1 131 ? 13.829 45.265 16.170 1.00 11.57 110 SER A O 1
ATOM 906 N N . LEU A 1 132 ? 13.253 47.308 15.439 1.00 10.87 111 LEU A N 1
ATOM 907 C CA . LEU A 1 132 ? 11.970 46.858 14.887 1.00 11.29 111 LEU A CA 1
ATOM 908 C C . LEU A 1 132 ? 12.148 45.748 13.828 1.00 12.19 111 LEU A C 1
ATOM 909 O O . LEU A 1 132 ? 11.440 44.730 13.851 1.00 11.24 111 LEU A O 1
ATOM 914 N N . ARG A 1 133 ? 13.077 45.959 12.897 1.00 12.30 112 ARG A N 1
ATOM 915 C CA . ARG A 1 133 ? 13.371 44.943 11.889 1.00 13.96 112 ARG A CA 1
ATOM 916 C C . ARG A 1 133 ? 13.797 43.625 12.543 1.00 12.67 112 ARG A C 1
ATOM 917 O O . ARG A 1 133 ? 13.356 42.562 12.117 1.00 13.14 112 ARG A O 1
ATOM 925 N N . ILE A 1 134 ? 14.582 43.708 13.620 1.00 11.26 113 ILE A N 1
ATOM 926 C CA . ILE A 1 134 ? 15.044 42.509 14.320 1.00 11.69 113 ILE A CA 1
ATOM 927 C C . ILE A 1 134 ? 13.859 41.784 14.991 1.00 10.63 113 ILE A C 1
ATOM 928 O O . ILE A 1 134 ? 13.768 40.556 14.940 1.00 11.53 113 ILE A O 1
ATOM 933 N N . LEU A 1 135 ? 12.968 42.539 15.642 1.00 10.18 114 LEU A N 1
ATOM 934 C CA . LEU A 1 135 ? 11.783 41.943 16.255 1.00 10.53 114 LEU A CA 1
ATOM 935 C C . LEU A 1 135 ? 10.951 41.170 15.219 1.00 12.07 114 LEU A C 1
ATOM 936 O O . LEU A 1 135 ? 10.495 40.056 15.476 1.00 12.87 114 LEU A O 1
ATOM 941 N N . GLU A 1 136 ? 10.745 41.770 14.051 1.00 14.09 115 GLU A N 1
ATOM 942 C CA . GLU A 1 136 ? 9.994 41.120 12.987 1.00 15.25 115 GLU A CA 1
ATOM 943 C C . GLU A 1 136 ? 10.635 39.770 12.590 1.00 14.73 115 GLU A C 1
ATOM 944 O O . GLU A 1 136 ? 9.953 38.752 12.450 1.00 16.46 115 GLU A O 1
ATOM 950 N N . LYS A 1 137 ? 11.933 39.789 12.367 1.00 13.78 116 LYS A N 1
ATOM 951 C CA . LYS A 1 137 ? 12.668 38.622 11.908 1.00 13.68 116 LYS A CA 1
ATOM 952 C C . LYS A 1 137 ? 12.670 37.492 12.934 1.00 12.86 116 LYS A C 1
ATOM 953 O O . LYS A 1 137 ? 12.606 36.316 12.572 1.00 13.83 116 LYS A O 1
ATOM 959 N N . GLU A 1 138 ? 12.730 37.862 14.226 1.00 11.35 117 GLU A N 1
ATOM 960 C CA . GLU A 1 138 ? 12.990 36.887 15.287 1.00 12.48 117 GLU A CA 1
ATOM 961 C C . GLU A 1 138 ? 11.767 36.294 15.991 1.00 12.2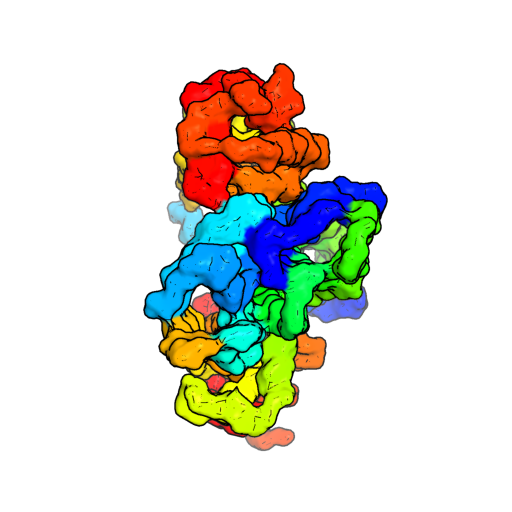8 117 GLU A C 1
ATOM 962 O O . GLU A 1 138 ? 11.932 35.359 16.796 1.00 13.51 117 GLU A O 1
ATOM 968 N N . GLY A 1 139 ? 10.571 36.831 15.724 1.00 12.83 118 GLY A N 1
ATOM 969 C CA . GLY A 1 139 ? 9.326 36.233 16.263 1.00 12.66 118 GLY A CA 1
ATOM 970 C C . GLY A 1 139 ? 9.340 36.297 17.781 1.00 11.95 118 GLY A C 1
ATOM 971 O O . GLY A 1 139 ? 9.277 35.270 18.490 1.00 12.10 118 GLY A O 1
ATOM 972 N N . ILE A 1 140 ? 9.484 37.536 18.260 1.00 10.75 119 ILE A N 1
ATOM 973 C CA . ILE A 1 140 ? 9.786 37.815 19.666 1.00 10.63 119 ILE A CA 1
ATOM 974 C C . ILE A 1 140 ? 8.542 37.988 20.536 1.00 10.73 119 ILE A C 1
ATOM 975 O O . ILE A 1 140 ? 7.579 38.681 20.131 1.00 9.80 119 ILE A O 1
ATOM 980 N N . ASN A 1 141 ? 8.575 37.419 21.757 1.00 9.45 120 ASN A N 1
ATOM 981 C CA . ASN A 1 141 ? 7.561 37.758 22.750 1.00 9.95 120 ASN A CA 1
ATOM 982 C C . ASN A 1 141 ? 8.141 38.257 24.070 1.00 10.23 120 ASN A C 1
ATOM 983 O O . ASN A 1 141 ? 7.369 38.537 24.974 1.00 9.31 120 ASN A O 1
ATOM 988 N N . GLU A 1 142 ? 9.478 38.308 24.183 1.00 9.39 121 GLU A N 1
ATOM 989 C CA . GLU A 1 142 ? 10.098 38.790 25.428 1.00 9.91 121 GLU A CA 1
ATOM 990 C C . GLU A 1 142 ? 11.408 39.491 25.081 1.00 9.50 121 GLU A C 1
ATOM 991 O O . GLU A 1 142 ? 12.260 38.920 24.361 1.00 9.12 121 GLU A O 1
ATOM 997 N N . VAL A 1 143 ? 11.565 40.707 25.593 1.00 8.77 122 VAL A N 1
ATOM 998 C CA . VAL A 1 143 ? 12.697 41.596 25.265 1.00 8.95 122 VAL A CA 1
ATOM 999 C C . VAL A 1 143 ? 13.355 42.022 26.582 1.00 9.49 122 VAL A C 1
ATOM 1000 O O . VAL A 1 143 ? 12.674 42.438 27.521 1.00 10.19 122 VAL A O 1
ATOM 1004 N N . PHE A 1 144 ? 14.671 41.872 26.651 1.00 9.79 123 PHE A N 1
ATOM 1005 C CA . PHE A 1 144 ? 15.461 42.382 27.789 1.00 10.61 123 PHE A CA 1
ATOM 1006 C C . PHE A 1 144 ? 16.282 43.500 27.240 1.00 10.84 123 PHE A C 1
ATOM 1007 O O . PHE A 1 144 ? 16.836 43.414 26.127 1.00 10.76 123 PHE A O 1
ATOM 1015 N N . ILE A 1 145 ? 16.395 44.582 28.018 1.00 10.71 124 ILE A N 1
ATOM 1016 C CA . ILE A 1 145 ? 17.243 45.688 27.614 1.00 10.63 124 ILE A CA 1
ATOM 1017 C C . ILE A 1 145 ? 18.268 45.842 28.732 1.00 11.79 124 ILE A C 1
ATOM 1018 O O . ILE A 1 145 ? 17.879 46.104 29.891 1.00 10.70 124 ILE A O 1
ATOM 1023 N N . ASP A 1 146 ? 19.546 45.655 28.402 1.00 10.96 125 ASP A N 1
ATOM 1024 C CA . ASP A 1 146 ? 20.625 45.645 29.409 1.00 11.38 125 ASP A CA 1
ATOM 1025 C C . ASP A 1 146 ? 21.428 46.908 29.190 1.00 11.77 125 ASP A C 1
ATOM 1026 O O . ASP A 1 146 ? 22.101 47.031 28.162 1.00 11.96 125 ASP A O 1
ATOM 1031 N N . THR A 1 147 ? 21.411 47.832 30.138 1.00 10.71 126 THR A N 1
ATOM 1032 C CA . THR A 1 147 ? 22.175 49.073 29.897 1.00 10.40 126 THR A CA 1
ATOM 1033 C C . THR A 1 147 ? 23.442 49.150 30.740 1.00 11.60 126 THR A C 1
ATOM 1034 O O . THR A 1 147 ? 24.067 50.219 30.823 1.00 11.59 126 THR A O 1
ATOM 1038 N N . THR A 1 148 ? 23.855 47.997 31.299 1.00 11.50 127 THR A N 1
ATOM 1039 C CA . THR A 1 148 ? 25.003 47.949 32.212 1.00 12.65 127 THR A CA 1
ATOM 1040 C C . THR A 1 148 ? 26.206 48.744 31.693 1.00 12.90 127 THR A C 1
ATOM 1041 O O . THR A 1 148 ? 26.810 49.528 32.443 1.00 13.96 127 THR A O 1
ATOM 1045 N N . HIS A 1 149 ? 26.534 48.559 30.415 1.00 10.73 128 HIS A N 1
ATOM 1046 C CA . HIS A 1 149 ? 27.783 49.089 29.864 1.00 11.44 128 HIS A CA 1
ATOM 1047 C C . HIS A 1 149 ? 27.534 50.299 28.990 1.00 10.25 128 HIS A C 1
ATOM 1048 O O . HIS A 1 149 ? 28.421 50.727 28.262 1.00 10.96 128 HIS A O 1
ATOM 1055 N N . GLY A 1 150 ? 26.327 50.866 29.027 1.00 10.39 129 GLY A N 1
ATOM 1056 C CA . GLY A 1 150 ? 26.079 52.058 28.236 1.00 11.19 129 GLY A CA 1
ATOM 1057 C C . GLY A 1 150 ? 26.806 53.244 28.880 1.00 11.32 129 GLY A C 1
ATOM 1058 O O . GLY A 1 150 ? 26.996 53.284 30.105 1.00 12.38 129 GLY A O 1
ATOM 1059 N N . ILE A 1 151 ? 27.195 54.193 28.054 1.00 11.43 130 ILE A N 1
ATOM 1060 C CA . ILE A 1 151 ? 27.769 55.433 28.544 1.00 12.30 130 ILE A CA 1
ATOM 1061 C C . ILE A 1 151 ? 27.015 56.626 27.978 1.00 11.81 130 ILE A C 1
ATOM 1062 O O . ILE A 1 151 ? 26.251 56.474 27.029 1.00 11.21 130 ILE A O 1
ATOM 1067 N N . ASN A 1 152 ? 27.226 57.806 28.583 1.00 11.24 131 ASN A N 1
ATOM 1068 C CA . ASN A 1 152 ? 26.505 59.032 28.195 1.00 13.09 131 ASN A CA 1
ATOM 1069 C C . ASN A 1 152 ? 25.007 58.768 27.967 1.00 11.62 131 ASN A C 1
ATOM 1070 O O . ASN A 1 152 ? 24.371 58.271 28.881 1.00 10.89 131 ASN A O 1
ATOM 1075 N N . TYR A 1 153 ? 24.439 59.112 26.808 1.00 11.32 132 TYR A N 1
ATOM 1076 C CA . TYR A 1 153 ? 22.969 59.046 26.636 1.00 11.03 132 TYR A CA 1
ATOM 1077 C C . TYR A 1 153 ? 22.514 57.699 26.025 1.00 12.08 132 TYR A C 1
ATOM 1078 O O . TYR A 1 153 ? 21.320 57.517 25.716 1.00 10.81 132 TYR A O 1
ATOM 1095 N N . GLY A 1 155 ? 21.964 54.732 27.299 1.00 10.70 134 GLY A N 1
ATOM 1096 C CA . GLY A 1 155 ? 20.971 53.935 28.030 1.00 10.91 134 GLY A CA 1
ATOM 1097 C C . GLY A 1 155 ? 19.560 54.461 27.884 1.00 11.59 134 GLY A C 1
ATOM 1098 O O . GLY A 1 155 ? 18.639 53.708 27.545 1.00 10.22 134 GLY A O 1
ATOM 1099 N N . VAL A 1 156 ? 19.382 55.765 28.101 1.00 10.46 135 VAL A N 1
ATOM 1100 C CA . VAL A 1 156 ? 18.035 56.348 28.077 1.00 10.24 135 VAL A CA 1
ATOM 1101 C C . VAL A 1 156 ? 17.442 56.255 26.664 1.00 9.89 135 VAL A C 1
ATOM 1102 O O . VAL A 1 156 ? 16.272 55.820 26.496 1.00 10.49 135 VAL A O 1
ATOM 1106 N N . LEU A 1 157 ? 18.259 56.568 25.652 1.00 8.75 136 LEU A N 1
ATOM 1107 C CA . LEU A 1 157 ? 17.710 56.588 24.291 1.00 9.72 136 LEU A CA 1
ATOM 1108 C C . LEU A 1 157 ? 17.524 55.157 23.735 1.00 9.96 136 LEU A C 1
ATOM 1109 O O . LEU A 1 157 ? 16.537 54.898 23.054 1.00 9.91 136 LEU A O 1
ATOM 1114 N N . ALA A 1 158 ? 18.427 54.211 24.032 1.00 10.00 137 ALA A N 1
ATOM 1115 C CA . ALA A 1 158 ? 18.190 52.804 23.582 1.00 9.37 137 ALA A CA 1
ATOM 1116 C C . ALA A 1 158 ? 16.912 52.264 24.231 1.00 10.16 137 ALA A C 1
ATOM 1117 O O . ALA A 1 158 ? 16.101 51.616 23.578 1.00 9.43 137 ALA A O 1
ATOM 1119 N N . LYS A 1 159 ? 16.735 52.533 25.524 1.00 9.67 138 LYS A N 1
ATOM 1120 C CA . LYS A 1 159 ? 15.548 52.028 26.225 1.00 11.25 138 LYS A CA 1
ATOM 1121 C C . LYS A 1 159 ? 14.277 52.557 25.578 1.00 12.08 138 LYS A C 1
ATOM 1122 O O . LYS A 1 159 ? 13.345 51.784 25.229 1.00 11.20 138 LYS A O 1
ATOM 1128 N N . GLU A 1 160 ? 14.227 53.868 25.377 1.00 11.42 139 GLU A N 1
ATOM 1129 C CA . GLU A 1 160 ? 13.036 54.487 24.833 1.00 13.06 139 GLU A CA 1
ATOM 1130 C C . GLU A 1 160 ? 12.820 54.133 23.333 1.00 10.14 139 GLU A C 1
ATOM 1131 O O . GLU A 1 160 ? 11.657 53.884 22.896 1.00 11.66 139 GLU A O 1
ATOM 1137 N N . ALA A 1 161 ? 13.901 53.970 22.590 1.00 11.20 140 ALA A N 1
ATOM 1138 C CA . ALA A 1 161 ? 13.789 53.613 21.154 1.00 9.71 140 ALA A CA 1
ATOM 1139 C C . ALA A 1 161 ? 13.264 52.166 21.027 1.00 10.83 140 ALA A C 1
ATOM 1140 O O . ALA A 1 161 ? 12.407 51.883 20.202 1.00 10.17 140 ALA A O 1
ATOM 1142 N N . ILE A 1 162 ? 13.799 51.262 21.838 1.00 9.92 141 ILE A N 1
ATOM 1143 C CA . ILE A 1 162 ? 13.338 49.863 21.858 1.00 9.86 141 ILE A CA 1
ATOM 1144 C C . ILE A 1 162 ? 11.885 49.768 22.339 1.00 11.02 141 ILE A C 1
ATOM 1145 O O . ILE A 1 162 ? 11.082 48.983 21.776 1.00 10.66 141 ILE A O 1
ATOM 1150 N N . GLN A 1 163 ? 11.542 50.537 23.388 1.00 10.48 142 GLN A N 1
ATOM 1151 C CA . GLN A 1 163 ? 10.109 50.610 23.838 1.00 11.32 142 GLN A CA 1
ATOM 1152 C C . GLN A 1 163 ? 9.155 50.978 22.674 1.00 10.47 142 GLN A C 1
ATOM 1153 O O . GLN A 1 163 ? 8.049 50.385 22.535 1.00 10.23 142 GLN A O 1
ATOM 1159 N N . LEU A 1 164 ? 9.582 51.947 21.864 1.00 8.99 143 LEU A N 1
ATOM 1160 C CA . LEU A 1 164 ? 8.786 52.426 20.733 1.00 9.95 143 LEU A CA 1
ATOM 1161 C C . LEU A 1 164 ? 8.678 51.296 19.708 1.00 9.86 143 LEU A C 1
ATOM 1162 O O . LEU A 1 164 ? 7.595 50.967 19.253 1.00 8.86 143 LEU A O 1
ATOM 1167 N N . ALA A 1 165 ? 9.796 50.626 19.414 1.00 9.74 144 ALA A N 1
ATOM 1168 C CA . ALA A 1 165 ? 9.809 49.541 18.430 1.00 9.17 144 ALA A CA 1
ATOM 1169 C C . ALA A 1 165 ? 8.929 48.381 18.913 1.00 9.72 144 ALA A C 1
ATOM 1170 O O . ALA A 1 165 ? 8.156 47.828 18.121 1.00 9.00 144 ALA A O 1
ATOM 1172 N N . VAL A 1 166 ? 9.018 48.016 20.204 1.00 9.79 145 VAL A N 1
ATOM 1173 C CA . VAL A 1 166 ? 8.209 46.899 20.696 1.00 9.81 145 VAL A CA 1
ATOM 1174 C C . VAL A 1 166 ? 6.715 47.279 20.653 1.00 10.69 145 VAL A C 1
ATOM 1175 O O . VAL A 1 166 ? 5.851 46.433 20.313 1.00 9.12 145 VAL A O 1
ATOM 1179 N N . SER A 1 167 ? 6.420 48.540 20.977 1.00 9.77 146 SER A N 1
ATOM 1180 C CA . SER A 1 167 ? 5.027 49.052 20.895 1.00 10.72 146 SER A CA 1
ATOM 1181 C C . SER A 1 167 ? 4.434 48.945 19.455 1.00 10.50 146 SER A C 1
ATOM 1182 O O . SER A 1 167 ? 3.281 48.455 19.284 1.00 10.99 146 SER A O 1
ATOM 1185 N N . ALA A 1 168 ? 5.227 49.366 18.464 1.00 10.66 147 ALA A N 1
ATOM 1186 C CA . ALA A 1 168 ? 4.817 49.319 17.069 1.00 10.89 147 ALA A CA 1
ATOM 1187 C C . ALA A 1 168 ? 4.651 47.827 16.675 1.00 11.36 147 ALA A C 1
ATOM 1188 O O . ALA A 1 168 ? 3.640 47.419 16.074 1.00 12.50 147 ALA A O 1
ATOM 1190 N N . TYR A 1 169 ? 5.638 47.020 17.028 1.00 10.15 148 TYR A N 1
ATOM 1191 C CA . TYR A 1 169 ? 5.594 45.601 16.720 1.00 11.14 148 TYR A CA 1
ATOM 1192 C C . TYR A 1 169 ? 4.387 44.867 17.298 1.00 10.52 148 TYR A C 1
ATOM 1193 O O . TYR A 1 169 ? 3.715 44.138 16.577 1.00 11.53 148 TYR A O 1
ATOM 1202 N N . ALA A 1 170 ? 4.112 45.046 18.597 1.00 9.41 149 ALA A N 1
ATOM 1203 C CA . ALA A 1 170 ? 2.993 44.405 19.271 1.00 9.94 149 ALA A CA 1
ATOM 1204 C C . ALA A 1 170 ? 1.702 44.770 18.621 1.00 9.70 149 ALA A C 1
ATOM 1205 O O . ALA A 1 170 ? 0.853 43.909 18.400 1.00 9.39 149 ALA A O 1
ATOM 1207 N N . ALA A 1 171 ? 1.531 46.055 18.284 1.00 9.96 150 ALA A N 1
ATOM 1208 C CA . ALA A 1 171 ? 0.274 46.493 17.661 1.00 10.62 150 ALA A CA 1
ATOM 1209 C C . ALA A 1 171 ? 0.137 45.951 16.229 1.00 11.71 150 ALA A C 1
ATOM 1210 O O . ALA A 1 171 ? -0.916 45.417 15.871 1.00 11.24 150 ALA A O 1
ATOM 1212 N N . LYS A 1 172 ? 1.200 46.050 15.430 1.00 11.38 151 LYS A N 1
ATOM 1213 C CA . LYS A 1 172 ? 1.085 45.630 14.022 1.00 12.80 151 LYS A CA 1
ATOM 1214 C C . LYS A 1 172 ? 0.962 44.081 13.902 1.00 11.99 151 LYS A C 1
ATOM 1215 O O . LYS A 1 172 ? 0.179 43.577 13.090 1.00 12.48 151 LYS A O 1
ATOM 1221 N N . SER A 1 173 ? 1.755 43.343 14.687 1.00 11.59 152 SER A N 1
ATOM 1222 C CA . SER A 1 173 ? 1.762 41.872 14.670 1.00 12.35 152 SER A CA 1
ATOM 1223 C C . SER A 1 173 ? 0.592 41.303 15.466 1.00 11.69 152 SER A C 1
ATOM 1224 O O . SER A 1 173 ? 0.296 40.128 15.327 1.00 12.54 152 SER A O 1
ATOM 1227 N N . GLU A 1 174 ? -0.063 42.146 16.275 1.00 9.87 153 GLU A N 1
ATOM 1228 C CA . GLU A 1 174 ? -1.148 41.731 17.174 1.00 10.04 153 GLU A CA 1
ATOM 1229 C C . GLU A 1 174 ? -0.695 40.593 18.088 1.00 10.41 153 GLU A C 1
ATOM 1230 O O . GLU A 1 174 ? -1.158 39.431 17.995 1.00 10.07 153 GLU A O 1
ATOM 1236 N N . LYS A 1 175 ? 0.235 40.935 18.994 1.00 10.53 154 LYS A N 1
ATOM 1237 C CA . LYS A 1 175 ? 0.716 39.971 19.971 1.00 10.90 154 LYS A CA 1
ATOM 1238 C C . LYS A 1 175 ? 1.146 40.714 21.197 1.00 10.45 154 LYS A C 1
ATOM 1239 O O . LYS A 1 175 ? 1.384 41.924 21.116 1.00 10.73 154 LYS A O 1
ATOM 1245 N N . GLU A 1 176 ? 1.255 39.992 22.292 1.00 10.75 155 GLU A N 1
ATOM 1246 C CA . GLU A 1 176 ? 1.777 40.539 23.562 1.00 11.35 155 GLU A CA 1
ATOM 1247 C C . GLU A 1 176 ? 3.296 40.390 23.602 1.00 11.28 155 GLU A C 1
ATOM 1248 O O . GLU A 1 176 ? 3.852 39.341 23.229 1.00 10.67 155 GLU A O 1
ATOM 1254 N N . VAL A 1 177 ? 3.975 41.426 24.094 1.00 10.41 156 VAL A N 1
ATOM 1255 C CA . VAL A 1 177 ? 5.430 41.326 24.241 1.00 9.19 156 VAL A CA 1
ATOM 1256 C C . VAL A 1 177 ? 5.817 41.841 25.635 1.00 9.94 156 VAL A C 1
ATOM 1257 O O . VAL A 1 177 ? 5.403 42.935 26.016 1.00 10.84 156 VAL A O 1
ATOM 1261 N N . LYS A 1 178 ? 6.612 41.067 26.359 1.00 10.60 157 LYS A N 1
ATOM 1262 C CA . LYS A 1 178 ? 7.082 41.506 27.679 1.00 11.95 157 LYS A CA 1
ATOM 1263 C C . LYS A 1 178 ? 8.433 42.242 27.487 1.00 11.00 157 LYS A C 1
ATOM 1264 O O . LYS A 1 178 ? 9.239 41.828 26.685 1.00 10.75 157 LYS A O 1
ATOM 1270 N N . VAL A 1 179 ? 8.681 43.310 28.240 1.00 10.05 158 VAL A N 1
ATOM 1271 C CA . VAL A 1 179 ? 9.941 44.058 28.079 1.00 9.48 158 VAL A CA 1
ATOM 1272 C C . VAL A 1 179 ? 10.498 44.341 29.475 1.00 9.69 158 VAL A C 1
ATOM 1273 O O . VAL A 1 179 ? 9.729 44.818 30.323 1.00 11.01 158 VAL A O 1
ATOM 1277 N N . SER A 1 180 ? 11.790 44.079 29.698 1.00 9.89 159 SER A N 1
ATOM 1278 C CA . SER A 1 180 ? 12.393 44.326 31.054 1.00 11.08 159 SER A CA 1
ATOM 1279 C C . SER A 1 180 ? 13.684 45.081 30.881 1.00 11.12 159 SER A C 1
ATOM 1280 O O . SER A 1 180 ? 14.472 44.796 29.974 1.00 11.90 159 SER A O 1
ATOM 1283 N N . LEU A 1 181 ? 13.921 46.026 31.795 1.00 9.25 160 LEU A N 1
ATOM 1284 C CA . LEU A 1 181 ? 15.158 46.780 31.821 1.00 9.38 160 LEU A CA 1
ATOM 1285 C C . LEU A 1 181 ? 16.045 46.193 32.929 1.00 9.65 160 LEU A C 1
ATOM 1286 O O . LEU A 1 181 ? 15.576 46.057 34.080 1.00 10.45 160 LEU A O 1
ATOM 1291 N N . TYR A 1 182 ? 17.302 45.901 32.575 1.00 9.86 161 TYR A N 1
ATOM 1292 C CA . TYR A 1 182 ? 18.278 45.301 33.483 1.00 10.53 161 TYR A CA 1
ATOM 1293 C C . TYR A 1 182 ? 19.484 46.208 33.552 1.00 10.32 161 TYR A C 1
ATOM 1294 O O . TYR A 1 182 ? 19.843 46.844 32.580 1.00 10.08 161 TYR A O 1
ATOM 1303 N N . ASN A 1 183 ? 20.112 46.247 34.711 1.00 11.03 162 ASN A N 1
ATOM 1304 C CA . ASN A 1 183 ? 21.422 46.899 34.856 1.00 12.06 162 ASN A CA 1
ATOM 1305 C C . ASN A 1 183 ? 22.189 46.176 35.975 1.00 14.06 162 ASN A C 1
ATOM 1306 O O . ASN A 1 183 ? 21.588 45.634 36.892 1.00 13.55 162 ASN A O 1
ATOM 1311 N N . SER A 1 184 ? 23.512 46.210 35.876 1.00 16.29 163 SER A N 1
ATOM 1312 C CA . SER A 1 184 ? 24.406 45.804 36.975 1.00 18.37 163 SER A CA 1
ATOM 1313 C C . SER A 1 184 ? 25.608 46.789 37.155 1.00 20.24 163 SER A C 1
ATOM 1314 O O . SER A 1 184 ? 25.831 47.705 36.340 1.00 19.55 163 SER A O 1
ATOM 1317 N N . ASP A 1 185 ? 26.430 46.553 38.198 1.00 21.90 164 ASP A N 1
ATOM 1318 C CA . ASP A 1 185 ? 27.586 47.393 38.404 1.00 22.38 164 ASP A CA 1
ATOM 1319 C C . ASP A 1 185 ? 28.886 46.629 38.521 1.00 23.32 164 ASP A C 1
ATOM 1320 O O . ASP A 1 185 ? 29.390 46.428 39.642 1.00 23.71 164 ASP A O 1
ATOM 1325 N N . PRO A 1 186 ? 29.468 46.249 37.360 1.00 24.29 165 PRO A N 1
ATOM 1326 C CA . PRO A 1 186 ? 30.732 45.493 37.320 1.00 25.19 165 PRO A CA 1
ATOM 1327 C C . PRO A 1 186 ? 32.011 46.352 37.445 1.00 26.85 165 PRO A C 1
ATOM 1328 O O . PRO A 1 186 ? 33.093 45.791 37.433 1.00 26.78 165 PRO A O 1
ATOM 1332 N N . VAL A 1 187 ? 31.894 47.677 37.553 1.00 28.19 166 VAL A N 1
ATOM 1333 C CA . VAL A 1 187 ? 33.071 48.571 37.480 1.00 30.27 166 VAL A CA 1
ATOM 1334 C C . VAL A 1 187 ? 34.036 48.434 38.673 1.00 31.80 166 VAL A C 1
ATOM 1335 O O . VAL A 1 187 ? 33.615 48.481 39.853 1.00 31.28 166 VAL A O 1
ATOM 1339 N N . GLY A 1 188 ? 35.325 48.240 38.349 1.00 33.13 167 GLY A N 1
ATOM 1340 C CA . GLY A 1 188 ? 36.387 48.156 39.360 1.00 35.22 167 GLY A CA 1
ATOM 1341 C C . GLY A 1 188 ? 36.326 46.881 40.181 1.00 36.64 167 GLY A C 1
ATOM 1342 O O . GLY A 1 188 ? 37.018 46.743 41.202 1.00 37.40 167 GLY A O 1
ATOM 1343 N N . LYS A 1 189 ? 35.486 45.953 39.732 1.00 37.77 168 LYS A N 1
ATOM 1344 C CA . LYS A 1 189 ? 35.338 44.631 40.342 1.00 38.22 168 LYS A CA 1
ATOM 1345 C C . LYS A 1 189 ? 36.134 43.587 39.550 1.00 38.88 168 LYS A C 1
ATOM 1346 O O . LYS A 1 189 ? 36.549 43.823 38.396 1.00 38.52 168 LYS A O 1
ATOM 1352 N N . ASP A 1 190 ? 36.343 42.431 40.168 1.00 39.84 169 ASP A N 1
ATOM 1353 C CA . ASP A 1 190 ? 36.892 41.275 39.446 1.00 40.93 169 ASP A CA 1
ATOM 1354 C C . ASP A 1 190 ? 36.045 40.033 39.721 1.00 40.71 169 ASP A C 1
ATOM 1355 O O . ASP A 1 190 ? 34.960 40.121 40.314 1.00 40.96 169 ASP A O 1
ATOM 1360 N N . VAL A 1 191 ? 36.553 38.877 39.304 1.00 40.70 170 VAL A N 1
ATOM 1361 C CA . VAL A 1 191 ? 35.824 37.622 39.444 1.00 40.47 170 VAL A CA 1
ATOM 1362 C C . VAL A 1 191 ? 35.467 37.230 40.902 1.00 40.39 170 VAL A C 1
ATOM 1363 O O . VAL A 1 191 ? 34.489 36.494 41.119 1.00 40.29 170 VAL A O 1
ATOM 1367 N N . SER A 1 192 ? 36.244 37.709 41.884 1.00 39.46 171 SER A N 1
ATOM 1368 C CA . SER A 1 192 ? 35.971 37.412 43.300 1.00 38.95 171 SER A CA 1
ATOM 1369 C C . SER A 1 192 ? 34.759 38.192 43.811 1.00 38.40 171 SER A C 1
ATOM 1370 O O . SER A 1 192 ? 34.193 37.854 44.853 1.00 38.57 171 SER A O 1
ATOM 1373 N N . ASP A 1 193 ? 34.403 39.259 43.092 1.00 37.60 172 ASP A N 1
ATOM 1374 C CA . ASP A 1 193 ? 33.190 40.025 43.369 1.00 36.00 172 ASP A CA 1
ATOM 1375 C C . ASP A 1 193 ? 31.984 39.326 42.748 1.00 33.89 172 ASP A C 1
ATOM 1376 O O . ASP A 1 193 ? 32.063 38.849 41.599 1.00 34.22 172 ASP A O 1
ATOM 1381 N N . THR A 1 194 ? 30.873 39.278 43.482 1.00 30.54 173 THR A N 1
ATOM 1382 C CA . THR A 1 194 ? 29.603 38.879 42.877 1.00 26.83 173 THR A CA 1
ATOM 1383 C C . THR A 1 194 ? 28.866 40.175 42.478 1.00 24.05 173 THR A C 1
ATOM 1384 O O . THR A 1 194 ? 28.665 41.055 43.312 1.00 22.71 173 THR A O 1
ATOM 1388 N N . VAL A 1 195 ? 28.470 40.287 41.205 1.00 19.34 174 VAL A N 1
ATOM 1389 C CA . VAL A 1 195 ? 27.789 41.480 40.691 1.00 17.40 174 VAL A CA 1
ATOM 1390 C C . VAL A 1 195 ? 26.328 41.147 40.346 1.00 16.72 174 VAL A C 1
ATOM 1391 O O . VAL A 1 195 ? 26.106 40.373 39.434 1.00 16.67 174 VAL A O 1
ATOM 1395 N N . LYS A 1 196 ? 25.370 41.671 41.097 1.00 15.66 175 LYS A N 1
ATOM 1396 C CA . LYS A 1 196 ? 23.951 41.354 40.832 1.00 15.08 175 LYS A CA 1
ATOM 1397 C C . LYS A 1 196 ? 23.462 42.005 39.530 1.00 14.64 175 LYS A C 1
ATOM 1398 O O . LYS A 1 196 ? 23.739 43.197 39.290 1.00 14.99 175 LYS A O 1
ATOM 1404 N N . LEU A 1 197 ? 22.760 41.221 38.701 1.00 13.25 176 LEU A N 1
ATOM 1405 C CA . LEU A 1 197 ? 22.003 41.782 37.558 1.00 14.25 176 LEU A CA 1
ATOM 1406 C C . LEU A 1 197 ? 20.569 42.082 38.013 1.00 13.36 176 LEU A C 1
ATOM 1407 O O . LEU A 1 197 ? 19.801 41.192 38.358 1.00 15.77 176 LEU A O 1
ATOM 1412 N N . HIS A 1 198 ? 20.240 43.360 38.076 1.00 12.54 177 HIS A N 1
ATOM 1413 C CA . HIS A 1 198 ? 18.958 43.796 38.627 1.00 13.09 177 HIS A CA 1
ATOM 1414 C C . HIS A 1 198 ? 17.911 43.958 37.548 1.00 12.11 177 HIS A C 1
ATOM 1415 O O . HIS A 1 198 ? 18.182 44.659 36.568 1.00 12.16 177 HIS A O 1
ATOM 1422 N N . GLU A 1 199 ? 16.730 43.356 37.737 1.00 12.37 178 GLU A N 1
ATOM 1423 C CA . GLU A 1 199 ? 15.537 43.695 36.976 1.00 13.13 178 GLU A CA 1
ATOM 1424 C C . GLU A 1 199 ? 14.991 45.012 37.503 1.00 12.29 178 GLU A C 1
ATOM 1425 O O . GLU A 1 199 ? 14.548 45.076 38.669 1.00 12.22 178 GLU A O 1
ATOM 1431 N N . ILE A 1 200 ? 15.102 46.056 36.694 1.00 11.93 179 ILE A N 1
ATOM 1432 C CA . ILE A 1 200 ? 14.693 47.382 37.152 1.00 11.61 179 ILE A CA 1
ATOM 1433 C C . ILE A 1 200 ? 13.207 47.615 36.966 1.00 13.37 179 ILE A C 1
ATOM 1434 O O . ILE A 1 200 ? 12.498 48.119 37.858 1.00 12.43 179 ILE A O 1
ATOM 1439 N N . GLU A 1 201 ? 12.729 47.282 35.776 1.00 12.14 180 GLU A N 1
ATOM 1440 C CA . GLU A 1 201 ? 11.306 47.415 35.483 1.00 13.83 180 GLU A CA 1
ATOM 1441 C C . GLU A 1 201 ? 10.926 46.364 34.467 1.00 13.22 180 GLU A C 1
ATOM 1442 O O . GLU A 1 201 ? 11.743 45.980 33.669 1.00 14.35 180 GLU A O 1
ATOM 1448 N N . ALA A 1 202 ? 9.698 45.889 34.562 1.00 13.31 181 ALA A N 1
ATOM 1449 C CA . ALA A 1 202 ? 9.175 44.852 33.711 1.00 11.72 181 ALA A CA 1
ATOM 1450 C C . ALA A 1 202 ? 7.783 45.325 33.342 1.00 11.75 181 ALA A C 1
ATOM 1451 O O . ALA A 1 202 ? 6.991 45.658 34.238 1.00 11.51 181 ALA A O 1
ATOM 1453 N N . ILE A 1 203 ? 7.482 45.367 32.035 1.00 10.16 182 ILE A N 1
ATOM 1454 C CA . ILE A 1 203 ? 6.159 45.766 31.581 1.00 10.38 182 ILE A CA 1
ATOM 1455 C C . ILE A 1 203 ? 5.653 44.765 30.566 1.00 10.87 182 ILE A C 1
ATOM 1456 O O . ILE A 1 203 ? 6.459 43.936 30.053 1.00 11.82 182 ILE A O 1
ATOM 1461 N N . LYS A 1 204 ? 4.345 44.821 30.313 1.00 11.05 183 LYS A N 1
ATOM 1462 C CA . LYS A 1 204 ? 3.719 43.941 29.327 1.00 14.94 183 LYS A CA 1
ATOM 1463 C C . LYS A 1 204 ? 3.115 44.911 28.332 1.00 14.68 183 LYS A C 1
ATOM 1464 O O . LYS A 1 204 ? 2.349 45.804 28.713 1.00 14.72 183 LYS A O 1
ATOM 1470 N N . ILE A 1 205 ? 3.455 44.743 27.054 1.00 13.43 184 ILE A N 1
ATOM 1471 C CA . ILE A 1 205 ? 2.892 45.570 26.001 1.00 14.18 184 ILE A CA 1
ATOM 1472 C C . ILE A 1 205 ? 1.926 44.712 25.153 1.00 14.29 184 ILE A C 1
ATOM 1473 O O . ILE A 1 205 ? 2.299 43.646 24.668 1.00 12.93 184 ILE A O 1
ATOM 1478 N N . SER A 1 206 ? 0.676 45.149 25.088 1.00 15.48 185 SER A N 1
ATOM 1479 C CA . SER A 1 206 ? -0.399 44.419 24.377 1.00 14.61 185 SER A CA 1
ATOM 1480 C C . SER A 1 206 ? -0.596 45.225 23.105 1.00 14.28 185 SER A C 1
ATOM 1481 O O . SER A 1 206 ? -0.030 46.325 22.936 1.00 14.13 185 SER A O 1
ATOM 1484 N N . PRO A 1 207 ? -1.347 44.688 22.146 1.00 12.65 186 PRO A N 1
ATOM 1485 C CA . PRO A 1 207 ? -1.587 45.484 20.934 1.00 12.47 186 PRO A CA 1
ATOM 1486 C C . PRO A 1 207 ? -2.191 46.855 21.275 1.00 12.37 186 PRO A C 1
ATOM 1487 O O . PRO A 1 207 ? -1.760 47.882 20.672 1.00 12.71 186 PRO A O 1
ATOM 1491 N N . LEU A 1 208 ? -3.099 46.878 22.265 1.00 12.01 187 LEU A N 1
ATOM 1492 C CA . LEU A 1 208 ? -3.744 48.154 22.680 1.00 12.88 187 LEU A CA 1
ATOM 1493 C C . LEU A 1 208 ? -2.710 49.109 23.286 1.00 12.11 187 LEU A C 1
ATOM 1494 O O . LEU A 1 208 ? -2.636 50.280 22.875 1.00 13.31 187 LEU A O 1
ATOM 1499 N N . SER A 1 209 ? -1.950 48.623 24.260 1.00 12.72 188 SER A N 1
ATOM 1500 C CA . SER A 1 209 ? -0.951 49.508 24.896 1.00 12.64 188 SER A CA 1
ATOM 1501 C C . SER A 1 209 ? 0.211 49.864 23.979 1.00 13.17 188 SER A C 1
ATOM 1502 O O . SER A 1 209 ? 0.782 50.958 24.123 1.00 12.44 188 SER A O 1
ATOM 1505 N N . GLY A 1 210 ? 0.530 48.995 23.020 1.00 12.19 189 GLY A N 1
ATOM 1506 C CA . GLY A 1 210 ? 1.515 49.370 21.974 1.00 11.80 189 GLY A CA 1
ATOM 1507 C C . GLY A 1 210 ? 0.983 50.543 21.123 1.00 12.04 189 GLY A C 1
ATOM 1508 O O . GLY A 1 210 ? 1.685 51.546 20.880 1.00 11.85 189 GLY A O 1
ATOM 1509 N N . LEU A 1 211 ? -0.276 50.438 20.682 1.00 11.95 190 LEU A N 1
ATOM 1510 C CA . LEU A 1 211 ? -0.945 51.516 19.910 1.00 12.13 190 LEU A CA 1
ATOM 1511 C C . LEU A 1 211 ? -0.935 52.849 20.686 1.00 12.57 190 LEU A C 1
ATOM 1512 O O . LEU A 1 211 ? -0.519 53.912 20.156 1.00 12.62 190 LEU A O 1
ATOM 1517 N N . LYS A 1 212 ? -1.302 52.755 21.959 1.00 13.05 191 LYS A N 1
ATOM 1518 C CA . LYS A 1 212 ? -1.455 53.937 22.828 1.00 14.27 191 LYS A CA 1
ATOM 1519 C C . LYS A 1 212 ? -0.087 54.593 23.043 1.00 14.30 191 LYS A C 1
ATOM 1520 O O . LYS A 1 212 ? 0.023 55.833 23.013 1.00 15.45 191 LYS A O 1
ATOM 1526 N N . TYR A 1 213 ? 0.959 53.790 23.220 1.00 12.12 192 TYR A N 1
ATOM 1527 C CA . TYR A 1 213 ? 2.315 54.394 23.341 1.00 12.13 192 TYR A CA 1
ATOM 1528 C C . TYR A 1 213 ? 2.753 55.143 22.069 1.00 12.60 192 TYR A C 1
ATOM 1529 O O . TYR A 1 213 ? 3.258 56.270 22.139 1.00 13.06 192 TYR A O 1
ATOM 1538 N N . VAL A 1 214 ? 2.526 54.525 20.912 1.00 11.66 193 VAL A N 1
ATOM 1539 C CA . VAL A 1 214 ? 2.824 55.132 19.621 1.00 11.94 193 VAL A CA 1
ATOM 1540 C C . VAL A 1 214 ? 2.078 56.478 19.444 1.00 12.81 193 VAL A C 1
ATOM 1541 O O . VAL A 1 214 ? 2.676 57.458 19.062 1.00 13.07 193 VAL A O 1
ATOM 1545 N N . THR A 1 215 ? 0.763 56.469 19.621 1.00 13.70 194 THR A N 1
ATOM 1546 C CA . THR A 1 215 ? -0.020 57.732 19.539 1.00 14.59 194 THR A CA 1
ATOM 1547 C C . THR A 1 215 ? 0.435 58.764 20.576 1.00 15.04 194 THR A C 1
ATOM 1548 O O . THR A 1 215 ? 0.537 59.950 20.243 1.00 15.89 194 THR A O 1
ATOM 1552 N N . TYR A 1 216 ? 0.722 58.325 21.807 1.00 15.73 195 TYR A N 1
ATOM 1553 C CA . TYR A 1 216 ? 1.215 59.222 22.869 1.00 16.15 195 TYR A CA 1
ATOM 1554 C C . TYR A 1 216 ? 2.418 60.031 22.389 1.00 15.78 195 TYR A C 1
ATOM 1555 O O . TYR A 1 216 ? 2.486 61.257 22.619 1.00 16.88 195 TYR A O 1
ATOM 1564 N N . GLN A 1 217 ? 3.321 59.383 21.655 1.00 15.59 196 GLN A N 1
ATOM 1565 C CA . GLN A 1 217 ? 4.564 60.020 21.210 1.00 15.26 196 GLN A CA 1
ATOM 1566 C C . GLN A 1 217 ? 4.354 61.014 20.057 1.00 14.72 196 GLN A C 1
ATOM 1567 O O . GLN A 1 217 ? 5.176 61.892 19.807 1.00 14.16 196 GLN A O 1
ATOM 1573 N N . ILE A 1 218 ? 3.222 60.886 19.358 1.00 15.00 197 ILE A N 1
ATOM 1574 C CA . ILE A 1 218 ? 2.880 61.888 18.360 1.00 14.67 197 ILE A CA 1
ATOM 1575 C C . ILE A 1 218 ? 2.167 63.046 19.023 1.00 16.36 197 ILE A C 1
ATOM 1576 O O . ILE A 1 218 ? 2.464 64.219 18.699 1.00 15.24 197 ILE A O 1
ATOM 1581 N N . LEU A 1 219 ? 1.238 62.736 19.922 1.00 16.18 198 LEU A N 1
ATOM 1582 C CA . LEU A 1 219 ? 0.284 63.735 20.349 1.00 19.39 198 LEU A CA 1
ATOM 1583 C C . LEU A 1 219 ? 0.822 64.682 21.432 1.00 20.32 198 LEU A C 1
ATOM 1584 O O . LEU A 1 219 ? 0.164 65.661 21.782 1.00 22.85 198 LEU A O 1
ATOM 1589 N N . ASN A 1 220 ? 2.013 64.410 21.947 1.00 19.80 199 ASN A N 1
ATOM 1590 C CA . ASN A 1 220 ? 2.584 65.326 22.930 1.00 19.30 199 ASN A CA 1
ATOM 1591 C C . ASN A 1 220 ? 3.684 66.215 22.376 1.00 19.41 199 ASN A C 1
ATOM 1592 O O . ASN A 1 220 ? 4.443 66.776 23.161 1.00 20.93 199 ASN A O 1
ATOM 1597 N N . LYS A 1 221 ? 3.743 66.362 21.054 1.00 20.33 200 LYS A N 1
ATOM 1598 C CA . LYS A 1 221 ? 4.732 67.190 20.391 1.00 21.01 200 LYS A CA 1
ATOM 1599 C C . LYS A 1 221 ? 4.119 68.507 19.956 1.00 23.06 200 LYS A C 1
ATOM 1600 O O . LYS A 1 221 ? 2.916 68.575 19.695 1.00 23.13 200 LYS A O 1
ATOM 1606 N N . ASP A 1 222 ? 4.958 69.536 19.868 1.00 25.25 201 ASP A N 1
ATOM 1607 C CA . ASP A 1 222 ? 4.530 70.877 19.428 1.00 28.01 201 ASP A CA 1
ATOM 1608 C C . ASP A 1 222 ? 4.036 70.850 17.975 1.00 28.49 201 ASP A C 1
ATOM 1609 O O . ASP A 1 222 ? 4.375 69.937 17.212 1.00 27.57 201 ASP A O 1
ATOM 1614 N N . LYS A 1 223 ? 3.274 71.881 17.587 1.00 30.18 202 LYS A N 1
ATOM 1615 C CA . LYS A 1 223 ? 2.564 71.884 16.293 1.00 31.45 202 LYS A CA 1
ATOM 1616 C C . LYS A 1 223 ? 3.441 71.809 15.065 1.00 30.82 202 LYS A C 1
ATOM 1617 O O . LYS A 1 223 ? 2.972 71.365 14.019 1.00 32.04 202 LYS A O 1
ATOM 1623 N N . ASN A 1 224 ? 4.704 72.219 15.180 1.00 29.98 203 ASN A N 1
ATOM 1624 C CA . ASN A 1 224 ? 5.596 72.206 14.034 1.00 29.46 203 ASN A CA 1
ATOM 1625 C C . ASN A 1 224 ? 6.485 70.971 13.990 1.00 28.03 203 ASN A C 1
ATOM 1626 O O . ASN A 1 224 ? 7.332 70.834 13.071 1.00 27.78 203 ASN A O 1
ATOM 1631 N N . PHE A 1 225 ? 6.310 70.086 14.971 1.00 26.18 204 PHE A N 1
ATOM 1632 C CA . PHE A 1 225 ? 7.282 69.015 15.194 1.00 24.59 204 PHE A CA 1
ATOM 1633 C C . PHE A 1 225 ? 7.415 68.106 13.997 1.00 23.25 204 PHE A C 1
ATOM 1634 O O . PHE A 1 225 ? 8.509 67.641 13.692 1.00 23.36 204 PHE A O 1
ATOM 1642 N N . PHE A 1 226 ? 6.287 67.826 13.340 1.00 22.91 205 PHE A N 1
ATOM 1643 C CA . PHE A 1 226 ? 6.255 66.900 12.215 1.00 22.22 205 PHE A CA 1
ATOM 1644 C C . PHE A 1 226 ? 6.306 67.560 10.843 1.00 24.45 205 PHE A C 1
ATOM 1645 O O . PHE A 1 226 ? 5.802 67.025 9.879 1.00 24.70 205 PHE A O 1
ATOM 1653 N N . ASN A 1 227 ? 6.961 68.717 10.735 1.00 27.19 206 ASN A N 1
ATOM 1654 C CA . ASN A 1 227 ? 7.041 69.360 9.429 1.00 29.43 206 ASN A CA 1
ATOM 1655 C C . ASN A 1 227 ? 8.111 68.774 8.528 1.00 29.55 206 ASN A C 1
ATOM 1656 O O . ASN A 1 227 ? 9.073 68.152 9.005 1.00 29.79 206 ASN A O 1
ATOM 1661 N N . LYS A 1 228 ? 7.914 68.961 7.217 1.00 29.78 207 LYS A N 1
ATOM 1662 C CA . LYS A 1 228 ? 8.878 68.565 6.178 1.00 29.84 207 LYS A CA 1
ATOM 1663 C C . LYS A 1 228 ? 9.093 67.053 6.053 1.00 29.25 207 LYS A C 1
ATOM 1664 O O . LYS A 1 228 ? 10.044 66.602 5.394 1.00 29.62 207 LYS A O 1
ATOM 1670 N N . ILE A 1 229 ? 8.206 66.261 6.658 1.00 28.20 208 ILE A N 1
ATOM 1671 C CA . ILE A 1 229 ? 8.249 64.809 6.443 1.00 27.17 208 ILE A CA 1
ATOM 1672 C C . ILE A 1 229 ? 7.638 64.456 5.082 1.00 26.88 208 ILE A C 1
ATOM 1673 O O . ILE A 1 229 ? 8.238 63.707 4.313 1.00 25.84 208 ILE A O 1
ATOM 1678 N N . PHE A 1 230 ? 6.456 65.011 4.800 1.00 26.47 209 PHE A N 1
ATOM 1679 C CA . PHE A 1 230 ? 5.804 64.950 3.458 1.00 26.07 209 PHE A CA 1
ATOM 1680 C C . PHE A 1 230 ? 4.882 66.150 3.363 1.00 26.87 209 PHE A C 1
ATOM 1681 O O . PHE A 1 230 ? 4.711 66.849 4.339 1.00 25.66 209 PHE A O 1
ATOM 1689 N N . SER A 1 231 ? 4.283 66.410 2.199 1.00 28.03 210 SER A N 1
ATOM 1690 C CA . SER A 1 231 ? 3.433 67.604 2.101 1.00 28.57 210 SER A CA 1
ATOM 1691 C C . SER A 1 231 ? 2.349 67.651 3.172 1.00 28.39 210 SER A C 1
ATOM 1692 O O . SER A 1 231 ? 1.607 66.687 3.362 1.00 27.11 210 SER A O 1
ATOM 1695 N N . ASP A 1 232 ? 2.273 68.780 3.879 1.00 28.47 211 ASP A N 1
ATOM 1696 C CA . ASP A 1 232 ? 1.283 69.002 4.938 1.00 28.42 211 ASP A CA 1
ATOM 1697 C C . ASP A 1 232 ? 1.360 67.975 6.086 1.00 27.95 211 ASP A C 1
ATOM 1698 O O . ASP A 1 232 ? 0.411 67.844 6.885 1.00 27.77 211 ASP A O 1
ATOM 1703 N N . SER A 1 233 ? 2.498 67.271 6.172 1.00 27.44 212 SER A N 1
ATOM 1704 C CA . SER A 1 233 ? 2.745 66.336 7.287 1.00 26.59 212 SER A CA 1
ATOM 1705 C C . SER A 1 233 ? 2.523 66.988 8.637 1.00 25.95 212 SER A C 1
ATOM 1706 O O . SER A 1 233 ? 2.164 66.335 9.608 1.00 26.55 212 SER A O 1
ATOM 1709 N N . VAL A 1 234 ? 2.720 68.302 8.707 1.00 25.94 213 VAL A N 1
ATOM 1710 C CA . VAL A 1 234 ? 2.564 69.005 9.959 1.00 24.47 213 VAL A CA 1
ATOM 1711 C C . VAL A 1 234 ? 1.131 68.888 10.474 1.00 24.57 213 VAL A C 1
ATOM 1712 O O . VAL A 1 234 ? 0.869 68.876 11.683 1.00 23.63 213 VAL A O 1
ATOM 1716 N N . ASN A 1 235 ? 0.206 68.724 9.533 1.00 23.65 214 ASN A N 1
ATOM 1717 C CA . ASN A 1 235 ? -1.201 68.565 9.851 1.00 23.40 214 ASN A CA 1
ATOM 1718 C C . ASN A 1 235 ? -1.630 67.095 9.766 1.00 21.01 214 ASN A C 1
ATOM 1719 O O . ASN A 1 235 ? -2.318 66.610 10.670 1.00 21.72 214 ASN A O 1
ATOM 1724 N N . ALA A 1 236 ? -1.195 66.415 8.709 1.00 20.65 215 ALA A N 1
ATOM 1725 C CA . ALA A 1 236 ? -1.600 65.012 8.444 1.00 19.32 215 ALA A CA 1
ATOM 1726 C C . ALA A 1 236 ? -1.166 64.069 9.587 1.00 18.94 215 ALA A C 1
ATOM 1727 O O . ALA A 1 236 ? -1.944 63.246 10.054 1.00 17.69 215 ALA A O 1
ATOM 1729 N N . ILE A 1 237 ? 0.060 64.235 10.074 1.00 18.81 216 ILE A N 1
ATOM 1730 C CA . ILE A 1 237 ? 0.540 63.320 11.110 1.00 18.14 216 ILE A CA 1
ATOM 1731 C C . ILE A 1 237 ? -0.254 63.356 12.419 1.00 18.10 216 ILE A C 1
ATOM 1732 O O . ILE A 1 237 ? -0.741 62.308 12.885 1.00 17.60 216 ILE A O 1
ATOM 1737 N N . PRO A 1 238 ? -0.447 64.537 13.038 1.00 17.69 217 PRO A N 1
ATOM 1738 C CA . PRO A 1 238 ? -1.270 64.485 14.239 1.00 17.99 217 PRO A CA 1
ATOM 1739 C C . PRO A 1 238 ? -2.705 64.038 13.974 1.00 17.47 217 PRO A C 1
ATOM 1740 O O . PRO A 1 238 ? -3.280 63.365 14.809 1.00 17.97 217 PRO A O 1
ATOM 1744 N N . ARG A 1 239 ? -3.242 64.365 12.799 1.00 18.15 218 ARG A N 1
ATOM 1745 C CA . ARG A 1 239 ? -4.589 63.879 12.417 1.00 17.96 218 ARG A CA 1
ATOM 1746 C C . ARG A 1 239 ? -4.689 62.342 12.362 1.00 17.63 218 ARG A C 1
ATOM 1747 O O . ARG A 1 239 ? -5.599 61.759 12.967 1.00 17.42 218 ARG A O 1
ATOM 1755 N N . PHE A 1 240 ? -3.744 61.706 11.685 1.00 16.81 219 PHE A N 1
ATOM 1756 C CA . PHE A 1 240 ? -3.695 60.227 11.658 1.00 16.44 219 PHE A CA 1
ATOM 1757 C C . PHE A 1 240 ? -3.540 59.671 13.055 1.00 16.47 219 PHE A C 1
ATOM 1758 O O . PHE A 1 240 ? -4.187 58.703 13.435 1.00 14.89 219 PHE A O 1
ATOM 1766 N N . ALA A 1 241 ? -2.655 60.278 13.840 1.00 15.36 220 ALA A N 1
ATOM 1767 C CA . ALA A 1 241 ? -2.561 59.857 15.250 1.00 14.93 220 ALA A CA 1
ATOM 1768 C C . ALA A 1 241 ? -3.842 59.987 16.064 1.00 15.49 220 ALA A C 1
ATOM 1769 O O . ALA A 1 241 ? -4.182 59.118 16.843 1.00 14.32 220 ALA A O 1
ATOM 1771 N N . THR A 1 242 ? -4.567 61.101 15.914 1.00 15.21 221 THR A N 1
ATOM 1772 C CA . THR A 1 242 ? -5.826 61.244 16.610 1.00 14.56 221 THR A CA 1
ATOM 1773 C C . THR A 1 242 ? -6.830 60.167 16.168 1.00 14.34 221 THR A C 1
ATOM 1774 O O . THR A 1 242 ? -7.553 59.607 17.005 1.00 15.12 221 THR A O 1
ATOM 1778 N N . ALA A 1 243 ? -6.857 59.881 14.872 1.00 14.53 222 ALA A N 1
ATOM 1779 C CA . ALA A 1 243 ? -7.770 58.828 14.347 1.00 15.20 222 ALA A CA 1
ATOM 1780 C C . ALA A 1 243 ? -7.410 57.466 14.941 1.00 15.38 222 ALA A C 1
ATOM 1781 O O . ALA A 1 243 ? -8.275 56.752 15.388 1.00 15.43 222 ALA A O 1
ATOM 1783 N N . LEU A 1 244 ? -6.119 57.150 15.023 1.00 15.92 223 LEU A N 1
ATOM 1784 C CA . LEU A 1 244 ? -5.670 55.887 15.642 1.00 15.41 223 LEU A CA 1
ATOM 1785 C C . LEU A 1 244 ? -5.978 55.831 17.137 1.00 16.04 223 LEU A C 1
ATOM 1786 O O . LEU A 1 244 ? -6.451 54.831 17.660 1.00 15.86 223 LEU A O 1
ATOM 1791 N N . ASP A 1 245 ? -5.717 56.931 17.837 1.00 14.93 224 ASP A N 1
ATOM 1792 C CA . ASP A 1 245 ? -5.928 57.017 19.249 1.00 16.32 224 ASP A CA 1
ATOM 1793 C C . ASP A 1 245 ? -7.395 56.891 19.649 1.00 16.64 224 ASP A C 1
ATOM 1794 O O . ASP A 1 245 ? -7.700 56.461 20.751 1.00 17.61 224 ASP A O 1
ATOM 1799 N N . ASN A 1 246 ? -8.302 57.237 18.735 1.00 16.70 225 ASN A N 1
ATOM 1800 C CA . ASN A 1 246 ? -9.711 57.189 19.075 1.00 17.03 225 ASN A CA 1
ATOM 1801 C C . ASN A 1 246 ? -10.525 56.155 18.313 1.00 16.56 225 ASN A C 1
ATOM 1802 O O . ASN A 1 246 ? -11.750 56.285 18.181 1.00 17.00 225 ASN A O 1
ATOM 1807 N N . GLY A 1 247 ? -9.854 55.130 17.795 1.00 16.36 226 GLY A N 1
ATOM 1808 C CA . GLY A 1 247 ? -10.572 54.010 17.212 1.00 14.99 226 GLY A CA 1
ATOM 1809 C C . GLY A 1 247 ? -11.306 54.299 15.899 1.00 14.92 226 GLY A C 1
ATOM 1810 O O . GLY A 1 247 ? -12.339 53.665 15.612 1.00 14.74 226 GLY A O 1
ATOM 1811 N N . LEU A 1 248 ? -10.810 55.238 15.102 1.00 14.08 227 LEU A N 1
ATOM 1812 C CA . LEU A 1 248 ? -11.426 55.527 13.786 1.00 14.43 227 LEU A CA 1
ATOM 1813 C C . LEU A 1 248 ? -10.948 54.571 12.677 1.00 13.91 227 LEU A C 1
ATOM 1814 O O . LEU A 1 248 ? -10.317 54.968 11.686 1.00 13.04 227 LEU A O 1
ATOM 1819 N N . PHE A 1 249 ? -11.264 53.297 12.868 1.00 13.76 228 PHE A N 1
ATOM 1820 C CA . PHE A 1 249 ? -10.744 52.231 12.006 1.00 13.00 228 PHE A CA 1
ATOM 1821 C C . PHE A 1 249 ? -11.127 52.347 10.560 1.00 13.54 228 PHE A C 1
ATOM 1822 O O . PHE A 1 249 ? -10.358 51.957 9.704 1.00 12.84 228 PHE A O 1
ATOM 1830 N N . ILE A 1 250 ? -12.345 52.826 10.291 1.00 14.98 229 ILE A N 1
ATOM 1831 C CA . ILE A 1 250 ? -12.768 52.945 8.904 1.00 16.02 229 ILE A CA 1
ATOM 1832 C C . ILE A 1 250 ? -11.884 53.982 8.228 1.00 15.20 229 ILE A C 1
ATOM 1833 O O . ILE A 1 250 ? -11.409 53.772 7.132 1.00 16.19 229 ILE A O 1
ATOM 1838 N N . TYR A 1 251 ? -11.604 55.093 8.926 1.00 16.04 230 TYR A N 1
ATOM 1839 C CA . TYR A 1 251 ? -10.711 56.121 8.376 1.00 16.36 230 TYR A CA 1
ATOM 1840 C C . TYR A 1 251 ? -9.299 55.575 8.101 1.00 16.37 230 TYR A C 1
ATOM 1841 O O . TYR A 1 251 ? -8.737 55.792 7.020 1.00 16.56 230 TYR A O 1
ATOM 1850 N N . LEU A 1 252 ? -8.743 54.846 9.082 1.00 15.38 231 LEU A N 1
ATOM 1851 C CA . LEU A 1 252 ? -7.422 54.239 8.917 1.00 16.06 231 LEU A CA 1
ATOM 1852 C C . LEU A 1 252 ? -7.361 53.274 7.741 1.00 17.04 231 LEU A C 1
ATOM 1853 O O . LEU A 1 252 ? -6.331 53.104 7.128 1.00 17.33 231 LEU A O 1
ATOM 1858 N N . SER A 1 253 ? -8.474 52.607 7.462 1.00 17.82 232 SER A N 1
ATOM 1859 C CA . SER A 1 253 ? -8.559 51.691 6.329 1.00 19.42 232 SER A CA 1
ATOM 1860 C C . SER A 1 253 ? -8.686 52.422 4.988 1.00 20.72 232 SER A C 1
ATOM 1861 O O . SER A 1 253 ? -8.086 52.023 3.999 1.00 22.66 232 SER A O 1
ATOM 1864 N N . GLU A 1 254 ? -9.492 53.476 4.960 1.00 20.94 233 GLU A N 1
ATOM 1865 C CA . GLU A 1 254 ? -9.861 54.133 3.688 1.00 21.93 233 GLU A CA 1
ATOM 1866 C C . GLU A 1 254 ? -9.007 55.320 3.255 1.00 22.09 233 GLU A C 1
ATOM 1867 O O . GLU A 1 254 ? -8.931 55.613 2.050 1.00 23.69 233 GLU A O 1
ATOM 1873 N N . LYS A 1 255 ? -8.409 56.037 4.208 1.00 21.49 234 LYS A N 1
ATOM 1874 C CA . LYS A 1 255 ? -7.495 57.126 3.875 1.00 22.72 234 LYS A CA 1
ATOM 1875 C C . LYS A 1 255 ? -6.095 56.559 3.722 1.00 23.52 234 LYS A C 1
ATOM 1876 O O . LYS A 1 255 ? -5.381 56.377 4.708 1.00 24.07 234 LYS A O 1
ATOM 1882 N N . ASP A 1 256 ? -5.701 56.286 2.484 1.00 24.32 235 ASP A N 1
ATOM 1883 C CA . ASP A 1 256 ? -4.466 55.536 2.225 1.00 25.17 235 ASP A CA 1
ATOM 1884 C C . ASP A 1 256 ? -3.234 56.217 2.795 1.00 24.08 235 ASP A C 1
ATOM 1885 O O . ASP A 1 256 ? -2.973 57.378 2.517 1.00 24.58 235 ASP A O 1
ATOM 1890 N N . SER A 1 257 ? -2.495 55.482 3.620 1.00 22.13 236 SER A N 1
ATOM 1891 C CA . SER A 1 257 ? -1.243 56.007 4.178 1.00 20.69 236 SER A CA 1
ATOM 1892 C C . SER A 1 257 ? -0.075 55.128 3.765 1.00 20.48 236 SER A C 1
ATOM 1893 O O . SER A 1 257 ? 1.053 55.304 4.238 1.00 20.05 236 SER A O 1
ATOM 1896 N N . SER A 1 258 ? -0.341 54.183 2.858 1.00 19.39 237 SER A N 1
ATOM 1897 C CA . SER A 1 258 ? 0.676 53.247 2.429 1.00 19.93 237 SER A CA 1
ATOM 1898 C C . SER A 1 258 ? 1.877 53.975 1.808 1.00 19.70 237 SER A C 1
ATOM 1899 O O . SER A 1 258 ? 3.016 53.531 1.950 1.00 20.30 237 SER A O 1
ATOM 1902 N N . LEU A 1 259 ? 1.617 55.085 1.117 1.00 19.60 238 LEU A N 1
ATOM 1903 C CA . LEU A 1 259 ? 2.704 55.833 0.509 1.00 20.73 238 LEU A CA 1
ATOM 1904 C C . LEU A 1 259 ? 3.567 56.525 1.549 1.00 19.48 238 LEU A C 1
ATOM 1905 O O . LEU A 1 259 ? 4.779 56.557 1.397 1.00 20.89 238 LEU A O 1
ATOM 1910 N N . HIS A 1 260 ? 2.941 57.081 2.571 1.00 18.66 239 HIS A N 1
ATOM 1911 C CA . HIS A 1 260 ? 3.701 57.708 3.665 1.00 18.82 239 HIS A CA 1
ATOM 1912 C C . HIS A 1 260 ? 4.614 56.703 4.335 1.00 17.89 239 HIS A C 1
ATOM 1913 O O . HIS A 1 260 ? 5.822 56.980 4.577 1.00 17.29 239 HIS A O 1
ATOM 1920 N N . LEU A 1 261 ? 4.059 55.524 4.606 1.00 17.51 240 LEU A N 1
ATOM 1921 C CA . LEU A 1 261 ? 4.866 54.451 5.206 1.00 17.42 240 LEU A CA 1
ATOM 1922 C C . LEU A 1 261 ? 6.031 54.068 4.325 1.00 18.90 240 LEU A C 1
ATOM 1923 O O . LEU A 1 261 ? 7.167 53.940 4.788 1.00 17.98 240 LEU A O 1
ATOM 1928 N N . LYS A 1 262 ? 5.778 53.897 3.021 1.00 18.83 241 LYS A N 1
ATOM 1929 C CA . LYS A 1 262 ? 6.852 53.491 2.130 1.00 20.08 241 LYS A CA 1
ATOM 1930 C C . LYS A 1 262 ? 7.959 54.553 2.089 1.00 19.70 241 LYS A C 1
ATOM 1931 O O . LYS A 1 262 ? 9.155 54.230 2.062 1.00 18.49 241 LYS A O 1
ATOM 1937 N N . ARG A 1 263 ? 7.548 55.816 2.132 1.00 19.82 242 ARG A N 1
ATOM 1938 C CA . ARG A 1 263 ? 8.509 56.906 2.014 1.00 20.86 242 ARG A CA 1
ATOM 1939 C C . ARG A 1 263 ? 9.354 56.947 3.289 1.00 19.18 242 ARG A C 1
ATOM 1940 O O . ARG A 1 263 ? 10.566 57.132 3.217 1.00 18.21 242 ARG A O 1
ATOM 1948 N N . LEU A 1 264 ? 8.713 56.732 4.433 1.00 18.08 243 LEU A N 1
ATOM 1949 C CA . LEU A 1 264 ? 9.462 56.684 5.698 1.00 17.88 243 LEU A CA 1
ATOM 1950 C C . LEU A 1 264 ? 10.431 55.509 5.755 1.00 18.03 243 LEU A C 1
ATOM 1951 O O . LEU A 1 264 ? 11.537 55.657 6.246 1.00 17.82 243 LEU A O 1
ATOM 1956 N N . GLU A 1 265 ? 10.027 54.363 5.222 1.00 18.15 244 GLU A N 1
ATOM 1957 C CA . GLU A 1 265 ? 10.929 53.211 5.151 1.00 20.31 244 GLU A CA 1
ATOM 1958 C C . GLU A 1 265 ? 12.133 53.560 4.300 1.00 20.67 244 GLU A C 1
ATOM 1959 O O . GLU A 1 265 ? 13.259 53.254 4.671 1.00 19.82 244 GLU A O 1
ATOM 1965 N N . ASP A 1 266 ? 11.885 54.192 3.148 1.00 21.14 245 ASP A N 1
ATOM 1966 C CA . ASP A 1 266 ? 12.957 54.662 2.257 1.00 22.49 245 ASP A CA 1
ATOM 1967 C C . ASP A 1 266 ? 13.906 55.584 3.021 1.00 22.44 245 ASP A C 1
ATOM 1968 O O . ASP A 1 266 ? 15.137 55.369 3.014 1.00 24.61 245 ASP A O 1
ATOM 1973 N N . ASP A 1 267 ? 13.335 56.572 3.704 1.00 22.45 246 ASP A N 1
ATOM 1974 C CA . ASP A 1 267 ? 14.089 57.539 4.537 1.00 22.00 246 ASP A CA 1
ATOM 1975 C C . ASP A 1 267 ? 14.993 56.846 5.591 1.00 21.07 246 ASP A C 1
ATOM 1976 O O . ASP A 1 267 ? 16.148 57.245 5.787 1.00 20.08 246 ASP A O 1
ATOM 1981 N N . LEU A 1 268 ? 14.463 55.836 6.284 1.00 19.02 247 LEU A N 1
ATOM 1982 C CA . LEU A 1 268 ? 15.169 55.271 7.426 1.00 18.14 247 LEU A CA 1
ATOM 1983 C C . LEU A 1 268 ? 16.104 54.136 7.036 1.00 18.96 247 LEU A C 1
ATOM 1984 O O . LEU A 1 268 ? 17.038 53.801 7.778 1.00 18.24 247 LEU A O 1
ATOM 1989 N N . SER A 1 269 ? 15.836 53.540 5.868 1.00 19.02 248 SER A N 1
ATOM 1990 C CA . SER A 1 269 ? 16.678 52.461 5.355 1.00 20.69 248 SER A CA 1
ATOM 1991 C C . SER A 1 269 ? 18.040 52.895 4.851 1.00 20.59 248 SER A C 1
ATOM 1992 O O . SER A 1 269 ? 18.973 52.079 4.795 1.00 21.72 248 SER A O 1
ATOM 1995 N N . LYS A 1 270 ? 18.150 54.143 4.436 1.00 20.61 249 LYS A N 1
ATOM 1996 C CA . LYS A 1 270 ? 19.415 54.652 3.881 1.00 21.88 249 LYS A CA 1
ATOM 1997 C C . LYS A 1 270 ? 20.420 54.778 5.002 1.00 21.58 249 LYS A C 1
ATOM 1998 O O . LYS A 1 270 ? 20.049 55.153 6.126 1.00 22.87 249 LYS A O 1
ATOM 2004 N N . ASP A 1 271 ? 21.691 54.475 4.722 1.00 20.02 250 ASP A N 1
ATOM 2005 C CA . ASP A 1 271 ? 22.745 54.554 5.742 1.00 19.88 250 ASP A CA 1
ATOM 2006 C C . ASP A 1 271 ? 22.941 55.979 6.216 1.00 18.46 250 ASP A C 1
ATOM 2007 O O . ASP A 1 271 ? 22.791 56.937 5.420 1.00 18.96 250 ASP A O 1
ATOM 2012 N N . PRO A 1 272 ? 23.320 56.152 7.501 1.00 18.46 251 PRO A N 1
ATOM 2013 C CA . PRO A 1 272 ? 23.809 57.451 7.912 1.00 18.44 251 PRO A CA 1
ATOM 2014 C C . PRO A 1 272 ? 24.997 57.882 7.047 1.00 20.02 251 PRO A C 1
ATOM 2015 O O . PRO A 1 272 ? 25.735 57.024 6.499 1.00 20.42 251 PRO A O 1
ATOM 2019 N N . LEU A 1 273 ? 25.176 59.194 6.965 1.00 21.31 252 LEU A N 1
ATOM 2020 C CA . LEU A 1 273 ? 26.339 59.776 6.282 1.00 23.77 252 LEU A CA 1
ATOM 2021 C C . LEU A 1 273 ? 27.423 60.055 7.283 1.00 24.33 252 LEU A C 1
ATOM 2022 O O . LEU A 1 273 ? 27.165 60.618 8.351 1.00 24.51 252 LEU A O 1
ATOM 2027 N N . LEU A 1 274 ? 28.643 59.646 6.931 1.00 25.34 253 LEU A N 1
ATOM 2028 C CA . LEU A 1 274 ? 29.845 59.934 7.700 1.00 26.77 253 LEU A CA 1
ATOM 2029 C C . LEU A 1 274 ? 30.695 60.873 6.866 1.00 27.53 253 LEU A C 1
ATOM 2030 O O . LEU A 1 274 ? 31.103 60.502 5.764 1.00 27.26 253 LEU A O 1
ATOM 2035 N N . THR A 1 275 ? 30.939 62.081 7.364 1.00 28.20 254 THR A N 1
ATOM 2036 C CA . THR A 1 275 ? 31.765 63.032 6.619 1.00 30.29 254 THR A CA 1
ATOM 2037 C C . THR A 1 275 ? 32.884 63.575 7.509 1.00 31.35 254 THR A C 1
ATOM 2038 O O . THR A 1 275 ? 32.627 64.356 8.437 1.00 30.23 254 THR A O 1
ATOM 2042 N N . PRO A 1 276 ? 34.139 63.154 7.233 1.00 33.11 255 PRO A N 1
ATOM 2043 C CA . PRO A 1 276 ? 35.259 63.600 8.066 1.00 34.61 255 PRO A CA 1
ATOM 2044 C C . PRO A 1 276 ? 35.612 65.057 7.780 1.00 36.42 255 PRO A C 1
ATOM 2045 O O . PRO A 1 276 ? 35.472 65.507 6.631 1.00 37.34 255 PRO A O 1
ATOM 2049 N N . SER A 1 277 ? 36.030 65.773 8.826 1.00 38.10 256 SER A N 1
ATOM 2050 C CA . SER A 1 277 ? 36.509 67.173 8.774 1.00 40.02 256 SER A CA 1
ATOM 2051 C C . SER A 1 277 ? 38.025 67.157 8.862 1.00 41.39 256 SER A C 1
ATOM 2052 O O . SER A 1 277 ? 38.674 66.131 8.602 1.00 42.35 256 SER A O 1
ATOM 2055 N N . GLU A 1 278 ? 38.599 68.290 9.256 1.00 42.13 257 GLU A N 1
ATOM 2056 C CA . GLU A 1 278 ? 39.972 68.272 9.699 1.00 43.10 257 GLU A CA 1
ATOM 2057 C C . GLU A 1 278 ? 39.954 67.610 11.076 1.00 42.37 257 GLU A C 1
ATOM 2058 O O . GLU A 1 278 ? 40.610 66.591 11.303 1.00 43.60 257 GLU A O 1
ATOM 2064 N N . ASN A 1 279 ? 39.164 68.168 11.980 1.00 40.96 258 ASN A N 1
ATOM 2065 C CA . ASN A 1 279 ? 39.249 67.767 13.381 1.00 39.81 258 ASN A CA 1
ATOM 2066 C C . ASN A 1 279 ? 38.094 66.880 13.850 1.00 37.44 258 ASN A C 1
ATOM 2067 O O . ASN A 1 279 ? 37.940 66.652 15.056 1.00 37.99 258 ASN A O 1
ATOM 2072 N N . GLU A 1 280 ? 37.290 66.387 12.907 1.00 34.18 259 GLU A N 1
ATOM 2073 C CA . GLU A 1 280 ? 35.973 65.850 13.263 1.00 31.29 259 GLU A CA 1
ATOM 2074 C C . GLU A 1 280 ? 35.452 64.838 12.278 1.00 29.16 259 GLU A C 1
ATOM 2075 O O . GLU A 1 280 ? 35.841 64.815 11.120 1.00 27.81 259 GLU A O 1
ATOM 2081 N N . ILE A 1 281 ? 34.526 64.013 12.750 1.00 26.56 260 ILE A N 1
ATOM 2082 C CA . ILE A 1 281 ? 33.735 63.190 11.874 1.00 25.09 260 ILE A CA 1
ATOM 2083 C C . ILE A 1 281 ? 32.287 63.572 12.158 1.00 24.37 260 ILE A C 1
ATOM 2084 O O . ILE A 1 281 ? 31.825 63.422 13.288 1.00 23.58 260 ILE A O 1
ATOM 2089 N N . ASN A 1 282 ? 31.596 64.073 11.143 1.00 22.83 261 ASN A N 1
ATOM 2090 C CA . ASN A 1 282 ? 30.204 64.456 11.269 1.00 22.53 261 ASN A CA 1
ATOM 2091 C C . ASN A 1 282 ? 29.326 63.309 10.810 1.00 22.00 261 ASN A C 1
ATOM 2092 O O . ASN A 1 282 ? 29.517 62.759 9.725 1.00 22.84 261 ASN A O 1
ATOM 2097 N N . VAL A 1 283 ? 28.370 62.944 11.657 1.00 19.69 262 VAL A N 1
ATOM 2098 C CA . VAL A 1 283 ? 27.482 61.826 11.389 1.00 19.45 262 VAL A CA 1
ATOM 2099 C C . VAL A 1 283 ? 26.065 62.390 11.250 1.00 18.38 262 VAL A C 1
ATOM 2100 O O . VAL A 1 283 ? 25.627 63.152 12.100 1.00 18.06 262 VAL A O 1
ATOM 2104 N N . VAL A 1 284 ? 25.404 62.082 10.136 1.00 16.63 263 VAL A N 1
ATOM 2105 C CA . VAL A 1 284 ? 24.054 62.551 9.875 1.00 17.76 263 VAL A CA 1
ATOM 2106 C C . VAL A 1 284 ? 23.145 61.347 9.591 1.00 18.17 263 VAL A C 1
ATOM 2107 O O . VAL A 1 284 ? 23.393 60.611 8.626 1.00 17.34 263 VAL A O 1
ATOM 2111 N N . TYR A 1 285 ? 22.089 61.174 10.405 1.00 16.06 264 TYR A N 1
ATOM 2112 C CA . TYR A 1 285 ? 21.008 60.201 10.111 1.00 15.30 264 TYR A CA 1
ATOM 2113 C C . TYR A 1 285 ? 19.649 60.939 10.018 1.00 16.08 264 TYR A C 1
ATOM 2114 O O . TYR A 1 285 ? 19.546 61.926 9.268 1.00 18.61 264 TYR A O 1
ATOM 2123 N N . LYS A 1 286 ? 18.609 60.503 10.737 1.00 14.65 265 LYS A N 1
ATOM 2124 C CA . LYS A 1 286 ? 17.298 61.172 10.612 1.00 14.56 265 LYS A CA 1
ATOM 2125 C C . LYS A 1 286 ? 16.800 61.558 11.994 1.00 14.74 265 LYS A C 1
ATOM 2126 O O . LYS A 1 286 ? 16.954 60.809 12.963 1.00 14.41 265 LYS A O 1
ATOM 2132 N N . ASP A 1 287 ? 16.224 62.749 12.077 1.00 13.96 266 ASP A N 1
ATOM 2133 C CA . ASP A 1 287 ? 15.698 63.297 13.306 1.00 14.81 266 ASP A CA 1
ATOM 2134 C C . ASP A 1 287 ? 14.610 62.372 13.864 1.00 15.41 266 ASP A C 1
ATOM 2135 O O . ASP A 1 287 ? 13.981 61.629 13.105 1.00 15.04 266 ASP A O 1
ATOM 2148 N N . LYS A 1 289 ? 11.652 62.668 14.721 1.00 16.60 268 LYS A N 1
ATOM 2149 C CA . LYS A 1 289 ? 10.304 62.783 14.131 1.00 16.47 268 LYS A CA 1
ATOM 2150 C C . LYS A 1 289 ? 10.064 61.692 13.100 1.00 15.31 268 LYS A C 1
ATOM 2151 O O . LYS A 1 289 ? 8.925 61.236 12.919 1.00 15.37 268 LYS A O 1
ATOM 2157 N N . TYR A 1 290 ? 11.134 61.249 12.431 1.00 14.80 269 TYR A N 1
ATOM 2158 C CA . TYR A 1 290 ? 10.997 60.159 11.443 1.00 15.47 269 TYR A CA 1
ATOM 2159 C C . TYR A 1 290 ? 10.687 58.807 12.109 1.00 14.70 269 TYR A C 1
ATOM 2160 O O . TYR A 1 290 ? 9.872 58.020 11.605 1.00 14.56 269 TYR A O 1
ATOM 2169 N N . ALA A 1 291 ? 11.338 58.518 13.241 1.00 12.93 270 ALA A N 1
ATOM 2170 C CA . ALA A 1 291 ? 11.019 57.274 13.981 1.00 13.02 270 ALA A CA 1
ATOM 2171 C C . ALA A 1 291 ? 9.563 57.303 14.477 1.00 13.96 270 ALA A C 1
ATOM 2172 O O . ALA A 1 291 ? 8.813 56.323 14.322 1.00 13.03 270 ALA A O 1
ATOM 2174 N N . LEU A 1 292 ? 9.155 58.431 15.061 1.00 12.83 271 LEU A N 1
ATOM 2175 C CA . LEU A 1 292 ? 7.815 58.521 15.648 1.00 12.37 271 LEU A CA 1
ATOM 2176 C C . LEU A 1 292 ? 6.775 58.372 14.565 1.00 12.58 271 LEU A C 1
ATOM 2177 O O . LEU A 1 292 ? 5.821 57.612 14.720 1.00 12.07 271 LEU A O 1
ATOM 2182 N N . SER A 1 293 ? 7.038 59.016 13.422 1.00 12.85 272 SER A N 1
ATOM 2183 C CA . SER A 1 293 ? 6.152 58.951 12.233 1.00 13.81 272 SER A CA 1
ATOM 2184 C C . SER A 1 293 ? 6.080 57.563 11.619 1.00 12.75 272 SER A C 1
ATOM 2185 O O . SER A 1 293 ? 4.980 57.092 11.287 1.00 12.50 272 SER A O 1
ATOM 2188 N N . HIS A 1 294 ? 7.224 56.868 11.543 1.00 12.82 273 HIS A N 1
ATOM 2189 C CA . HIS A 1 294 ? 7.217 55.539 11.015 1.00 12.70 273 HIS A CA 1
ATOM 2190 C C . HIS A 1 294 ? 6.390 54.625 11.920 1.00 12.76 273 HIS A C 1
ATOM 2191 O O . HIS A 1 294 ? 5.550 53.866 11.429 1.00 13.12 273 HIS A O 1
ATOM 2198 N N . ALA A 1 295 ? 6.627 54.669 13.227 1.00 12.15 274 ALA A N 1
ATOM 2199 C CA . ALA A 1 295 ? 5.876 53.843 14.155 1.00 12.02 274 ALA A CA 1
ATOM 2200 C C . ALA A 1 295 ? 4.366 54.048 13.967 1.00 12.24 274 ALA A C 1
ATOM 2201 O O . ALA A 1 295 ? 3.578 53.099 13.952 1.00 12.84 274 ALA A O 1
ATOM 2203 N N . LEU A 1 296 ? 3.980 55.312 13.809 1.00 11.90 275 LEU A N 1
ATOM 2204 C CA . LEU A 1 296 ? 2.574 55.662 13.587 1.00 12.52 275 LEU A CA 1
ATOM 2205 C C . LEU A 1 296 ? 2.034 54.949 12.344 1.00 12.61 275 LEU A C 1
ATOM 2206 O O . LEU A 1 296 ? 1.019 54.208 12.463 1.00 13.09 275 LEU A O 1
ATOM 2211 N N . PHE A 1 297 ? 2.671 55.181 11.197 1.00 12.42 276 PHE A N 1
ATOM 2212 C CA . PHE A 1 297 ? 2.141 54.594 9.951 1.00 13.05 276 PHE A CA 1
ATOM 2213 C C . PHE A 1 297 ? 2.290 53.085 9.901 1.00 12.42 276 PHE A C 1
ATOM 2214 O O . PHE A 1 297 ? 1.417 52.386 9.399 1.00 13.06 276 PHE A O 1
ATOM 2222 N N . TYR A 1 298 ? 3.364 52.563 10.488 1.00 12.41 277 TYR A N 1
ATOM 2223 C CA . TYR A 1 298 ? 3.486 51.089 10.652 1.00 11.69 277 TYR A CA 1
ATOM 2224 C C . TYR A 1 298 ? 2.310 50.467 11.436 1.00 12.48 277 TYR A C 1
ATOM 2225 O O . TYR A 1 298 ? 1.709 49.474 10.995 1.00 13.38 277 TYR A O 1
ATOM 2234 N N . VAL A 1 299 ? 1.944 51.056 12.580 1.00 13.12 278 VAL A N 1
ATOM 2235 C CA . VAL A 1 299 ? 0.758 50.573 13.319 1.00 13.01 278 VAL A CA 1
ATOM 2236 C C . VAL A 1 299 ? -0.506 50.724 12.443 1.00 13.81 278 VAL A C 1
ATOM 2237 O O . VAL A 1 299 ? -1.360 49.807 12.396 1.00 13.32 278 VAL A O 1
ATOM 2241 N N . ILE A 1 300 ? -0.617 51.861 11.759 1.00 13.84 279 ILE A N 1
ATOM 2242 C CA . ILE A 1 300 ? -1.831 52.118 10.951 1.00 13.47 279 ILE A CA 1
ATOM 2243 C C . ILE A 1 300 ? -1.972 51.059 9.857 1.00 14.60 279 ILE A C 1
ATOM 2244 O O . ILE A 1 300 ? -3.098 50.694 9.523 1.00 13.75 279 ILE A O 1
ATOM 2249 N N . SER A 1 301 ? -0.847 50.537 9.354 1.00 12.82 280 SER A N 1
ATOM 2250 C CA . SER A 1 301 ? -0.881 49.508 8.282 1.00 13.80 280 SER A CA 1
ATOM 2251 C C . SER A 1 301 ? -1.633 48.215 8.728 1.00 13.98 280 SER A C 1
ATOM 2252 O O . SER A 1 301 ? -2.058 47.395 7.888 1.00 14.58 280 SER A O 1
ATOM 2255 N N . ARG A 1 302 ? -1.816 48.043 10.047 1.00 13.41 281 ARG A N 1
ATOM 2256 C CA . ARG A 1 302 ? -2.610 46.927 10.572 1.00 12.37 281 ARG A CA 1
ATOM 2257 C C . ARG 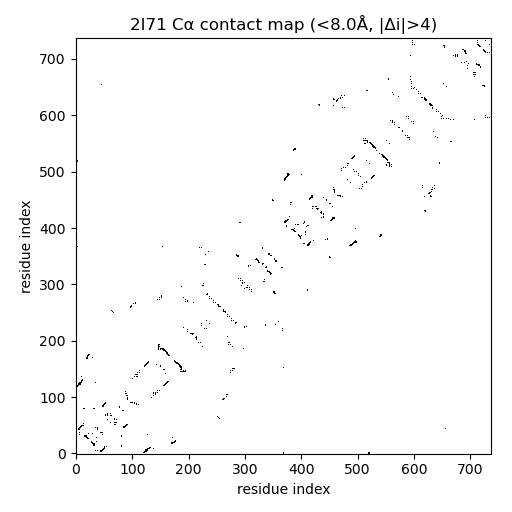A 1 302 ? -4.037 46.950 10.006 1.00 14.34 281 ARG A C 1
ATOM 2258 O O . ARG A 1 302 ? -4.652 45.878 9.820 1.00 13.48 281 ARG A O 1
ATOM 2266 N N . PHE A 1 303 ? -4.525 48.156 9.677 1.00 13.83 282 PHE A N 1
ATOM 2267 C CA . PHE A 1 303 ? -5.946 48.370 9.419 1.00 16.16 282 PHE A CA 1
ATOM 2268 C C . PHE A 1 303 ? -6.349 48.398 7.951 1.00 18.26 282 PHE A C 1
ATOM 2269 O O . PHE A 1 303 ? -7.455 48.801 7.615 1.00 19.78 282 PHE A O 1
ATOM 2277 N N . SER A 1 304 ? -5.468 47.906 7.099 1.00 21.16 283 SER A N 1
ATOM 2278 C CA . SER A 1 304 ? -5.700 47.990 5.663 1.00 23.64 283 SER A CA 1
ATOM 2279 C C . SER A 1 304 ? -6.866 47.063 5.271 1.00 24.29 283 SER A C 1
ATOM 2280 O O . SER A 1 304 ? -7.166 46.093 5.957 1.00 25.00 283 SER A O 1
ATOM 2283 N N . GLY A 1 305 ? -7.571 47.401 4.191 1.00 25.45 284 GLY A N 1
ATOM 2284 C CA . GLY A 1 305 ? -8.635 46.535 3.702 1.00 24.48 284 GLY A CA 1
ATOM 2285 C C . GLY A 1 305 ? -10.018 46.908 4.183 1.00 24.46 284 GLY A C 1
ATOM 2286 O O . GLY A 1 305 ? -10.172 47.594 5.186 1.00 23.93 284 GLY A O 1
ATOM 2287 N N . ASN A 1 306 ? -11.039 46.421 3.481 1.00 23.58 285 ASN A N 1
ATOM 2288 C CA . ASN A 1 306 ? -12.414 46.763 3.809 1.00 23.33 285 ASN A CA 1
ATOM 2289 C C . ASN A 1 306 ? -12.803 46.276 5.210 1.00 22.67 285 ASN A C 1
ATOM 2290 O O . ASN A 1 306 ? -12.294 45.250 5.696 1.00 23.48 285 ASN A O 1
ATOM 2295 N N . VAL A 1 307 ? -13.691 47.033 5.843 1.00 20.19 286 VAL A N 1
ATOM 2296 C CA . VAL A 1 307 ? -14.107 46.836 7.235 1.00 18.76 286 VAL A CA 1
ATOM 2297 C C . VAL A 1 307 ? -15.484 46.144 7.286 1.00 17.45 286 VAL A C 1
ATOM 2298 O O . VAL A 1 307 ? -16.531 46.798 7.183 1.00 18.75 286 VAL A O 1
ATOM 2302 N N . ASP A 1 308 ? -15.478 44.820 7.450 1.00 17.47 287 ASP A N 1
ATOM 2303 C CA . ASP A 1 308 ? -16.711 44.075 7.746 1.00 15.08 287 ASP A CA 1
ATOM 2304 C C . ASP A 1 308 ? -16.970 44.078 9.251 1.00 15.41 287 ASP A C 1
ATOM 2305 O O . ASP A 1 308 ? -16.074 44.406 10.070 1.00 13.57 287 ASP A O 1
ATOM 2310 N N . LEU A 1 309 ? -18.197 43.747 9.636 1.00 15.57 288 LEU A N 1
ATOM 2311 C CA . LEU A 1 309 ? -18.603 43.911 11.034 1.00 14.95 288 LEU A CA 1
ATOM 2312 C C . LEU A 1 309 ? -17.785 43.074 12.021 1.00 15.29 288 LEU A C 1
ATOM 2313 O O . LEU A 1 309 ? -17.475 43.558 13.114 1.00 15.15 288 LEU A O 1
ATOM 2318 N N . ASP A 1 310 ? -17.435 41.843 11.651 1.00 14.72 289 ASP A N 1
ATOM 2319 C CA . ASP A 1 310 ? -16.649 41.023 12.583 1.00 14.12 289 ASP A CA 1
ATOM 2320 C C . ASP A 1 310 ? -15.215 41.556 12.736 1.00 14.12 289 ASP A C 1
ATOM 2321 O O . ASP A 1 310 ? -14.626 41.496 13.832 1.00 12.47 289 ASP A O 1
ATOM 2326 N N . THR A 1 311 ? -14.658 42.051 11.643 1.00 13.04 290 THR A N 1
ATOM 2327 C CA . THR A 1 311 ? -13.346 42.733 11.715 1.00 13.77 290 THR A CA 1
ATOM 2328 C C . THR A 1 311 ? -13.471 43.936 12.645 1.00 13.62 290 THR A C 1
ATOM 2329 O O . THR A 1 311 ? -12.620 44.164 13.514 1.00 14.84 290 THR A O 1
ATOM 2333 N N . LEU A 1 312 ? -14.515 44.736 12.460 1.00 12.39 291 LEU A N 1
ATOM 2334 C CA . LEU A 1 312 ? -14.683 45.920 13.339 1.00 12.03 291 LEU A CA 1
ATOM 2335 C C . LEU A 1 312 ? -14.894 45.555 14.802 1.00 11.19 291 LEU A C 1
ATOM 2336 O O . LEU A 1 312 ? -14.343 46.203 15.686 1.00 11.70 291 LEU A O 1
ATOM 2341 N N . ARG A 1 313 ? -15.668 44.489 15.072 1.00 9.63 292 ARG A N 1
ATOM 2342 C CA . ARG A 1 313 ? -15.831 44.001 16.437 1.00 10.57 292 ARG A CA 1
ATOM 2343 C C . ARG A 1 313 ? -14.476 43.634 17.039 1.00 11.35 292 ARG A C 1
ATOM 2344 O O . ARG A 1 313 ? -14.192 43.960 18.192 1.00 11.89 292 ARG A O 1
ATOM 2352 N N . HIS A 1 314 ? -13.652 42.946 16.251 1.00 11.11 293 HIS A N 1
ATOM 2353 C CA . HIS A 1 314 ? -12.324 42.548 16.682 1.00 11.44 293 HIS A CA 1
ATOM 2354 C C . HIS A 1 314 ? -11.460 43.782 16.957 1.00 11.70 293 HIS A C 1
ATOM 2355 O O . HIS A 1 314 ? -10.786 43.826 17.995 1.00 12.63 293 HIS A O 1
ATOM 2362 N N . TYR A 1 315 ? -11.451 44.742 16.040 1.00 11.77 294 TYR A N 1
ATOM 2363 C CA . TYR A 1 315 ? -10.684 46.007 16.263 1.00 11.01 294 TYR A CA 1
ATOM 2364 C C . TYR A 1 315 ? -11.119 46.680 17.571 1.00 13.00 294 TYR A C 1
ATOM 2365 O O . TYR A 1 315 ? -10.277 47.142 18.335 1.00 11.68 294 TYR A O 1
ATOM 2374 N N . ALA A 1 316 ? -12.438 46.712 17.822 1.00 12.35 295 ALA A N 1
ATOM 2375 C CA . ALA A 1 316 ? -12.959 47.321 19.032 1.00 13.69 295 ALA A CA 1
ATOM 2376 C C . ALA A 1 316 ? -12.380 46.629 20.262 1.00 13.22 295 ALA A C 1
ATOM 2377 O O . ALA A 1 316 ? -11.967 47.302 21.221 1.00 14.63 295 ALA A O 1
ATOM 2379 N N . GLU A 1 317 ? -12.338 45.306 20.237 1.00 12.09 296 GLU A N 1
ATOM 2380 C CA . GLU A 1 317 ? -11.878 44.533 21.383 1.00 12.44 296 GLU A CA 1
ATOM 2381 C C . GLU A 1 317 ? -10.374 44.679 21.561 1.00 12.50 296 GLU A C 1
ATOM 2382 O O . GLU A 1 317 ? -9.870 44.582 22.684 1.00 12.84 296 GLU A O 1
ATOM 2388 N N . THR A 1 318 ? -9.682 44.872 20.456 1.00 10.04 297 THR A N 1
ATOM 2389 C CA . THR A 1 318 ? -8.209 44.705 20.435 1.00 10.76 297 THR A CA 1
ATOM 2390 C C . THR A 1 318 ? -7.474 46.017 20.522 1.00 12.33 297 THR A C 1
ATOM 2391 O O . THR A 1 318 ? -6.375 46.082 21.145 1.00 13.02 297 THR A O 1
ATOM 2395 N N . TYR A 1 319 ? -8.076 47.052 19.930 1.00 11.42 298 TYR A N 1
ATOM 2396 C CA . TYR A 1 319 ? -7.367 48.296 19.682 1.00 11.86 298 TYR A CA 1
ATOM 2397 C C . TYR A 1 319 ? -8.067 49.579 20.148 1.00 13.96 298 TYR A C 1
ATOM 2398 O O . TYR A 1 319 ? -7.542 50.687 19.890 1.00 14.11 298 TYR A O 1
ATOM 2407 N N . ALA A 1 320 ? -9.175 49.434 20.860 1.00 14.11 299 ALA A N 1
ATOM 2408 C CA . ALA A 1 320 ? -9.888 50.610 21.372 1.00 15.49 299 ALA A CA 1
ATOM 2409 C C . ALA A 1 320 ? -9.994 50.538 22.877 1.00 15.86 299 ALA A C 1
ATOM 2410 O O . ALA A 1 320 ? -10.066 49.426 23.460 1.00 14.98 299 ALA A O 1
ATOM 2412 N N . ASP A 1 321 ? -10.001 51.707 23.547 1.00 16.42 300 ASP A N 1
ATOM 2413 C CA . ASP A 1 321 ? -10.184 51.698 24.997 1.00 18.24 300 ASP A CA 1
ATOM 2414 C C . ASP A 1 321 ? -11.642 51.360 25.284 1.00 17.92 300 ASP A C 1
ATOM 2415 O O . ASP A 1 321 ? -12.463 51.282 24.372 1.00 18.15 300 ASP A O 1
ATOM 2420 N N . LYS A 1 322 ? -11.961 51.169 26.550 1.00 18.17 301 LYS A N 1
ATOM 2421 C CA . LYS A 1 322 ? -13.235 50.605 26.937 1.00 17.18 301 LYS A CA 1
ATOM 2422 C C . LYS A 1 322 ? -14.472 51.369 26.491 1.00 16.40 301 LYS A C 1
ATOM 2423 O O . LYS A 1 322 ? -15.442 50.738 26.066 1.00 16.28 301 LYS A O 1
ATOM 2429 N N . VAL A 1 323 ? -14.483 52.708 26.603 1.00 14.23 302 VAL A N 1
ATOM 2430 C CA . VAL A 1 323 ? -15.673 53.437 26.189 1.00 13.51 302 VAL A CA 1
ATOM 2431 C C . VAL A 1 323 ? -15.843 53.346 24.690 1.00 13.70 302 VAL A C 1
ATOM 2432 O O . VAL A 1 323 ? -16.931 53.066 24.205 1.00 14.68 302 VAL A O 1
ATOM 2436 N N . THR A 1 324 ? -14.750 53.549 23.973 1.00 14.23 303 THR A N 1
ATOM 2437 C CA . THR A 1 324 ? -14.794 53.543 22.520 1.00 14.36 303 THR A CA 1
ATOM 2438 C C . THR A 1 324 ? -15.258 52.145 22.028 1.00 14.85 303 THR A C 1
ATOM 2439 O O . THR A 1 324 ? -16.099 52.037 21.106 1.00 14.97 303 THR A O 1
ATOM 2443 N N . ARG A 1 325 ? -14.725 51.113 22.683 1.00 14.18 304 ARG A N 1
ATOM 2444 C CA . ARG A 1 325 ? -15.066 49.716 22.377 1.00 14.93 304 ARG A CA 1
ATOM 2445 C C . ARG A 1 325 ? -16.571 49.498 22.568 1.00 15.89 304 ARG A C 1
ATOM 2446 O O . ARG A 1 325 ? -17.248 48.877 21.736 1.00 15.62 304 ARG A O 1
ATOM 2454 N N . ALA A 1 326 ? -17.088 49.986 23.689 1.00 15.19 305 ALA A N 1
ATOM 2455 C CA . ALA A 1 326 ? -18.530 49.837 23.988 1.00 15.61 305 ALA A CA 1
ATOM 2456 C C . ALA A 1 326 ? -19.411 50.529 22.958 1.00 15.10 305 ALA A C 1
ATOM 2457 O O . ALA A 1 326 ? -20.450 49.978 22.531 1.00 13.50 305 ALA A O 1
ATOM 2459 N N . ILE A 1 327 ? -19.053 51.770 22.608 1.00 14.89 306 ILE A N 1
ATOM 2460 C CA . ILE A 1 327 ? -19.801 52.556 21.604 1.00 16.16 306 ILE A CA 1
ATOM 2461 C C . ILE A 1 327 ? -19.828 51.850 20.255 1.00 15.47 306 ILE A C 1
ATOM 2462 O O . ILE A 1 327 ? -20.894 51.630 19.678 1.00 16.56 306 ILE A O 1
ATOM 2467 N N . ILE A 1 328 ? -18.657 51.434 19.777 1.00 14.46 307 ILE A N 1
ATOM 2468 C CA . ILE A 1 328 ? -18.572 50.729 18.491 1.00 14.33 307 ILE A CA 1
ATOM 2469 C C . ILE A 1 328 ? -19.406 49.453 18.535 1.00 14.38 307 ILE A C 1
ATOM 2470 O O . ILE A 1 328 ? -20.151 49.160 17.586 1.00 15.56 307 ILE A O 1
ATOM 2475 N N . GLU A 1 329 ? -19.305 48.706 19.630 1.00 15.23 308 GLU A N 1
ATOM 2476 C CA . GLU A 1 329 ? -20.015 47.411 19.712 1.00 16.17 308 GLU A CA 1
ATOM 2477 C C . GLU A 1 329 ? -21.521 47.589 19.755 1.00 17.27 308 GLU A C 1
ATOM 2478 O O . GLU A 1 329 ? -22.278 46.763 19.231 1.00 17.03 308 GLU A O 1
ATOM 2484 N N . ASN A 1 330 ? -21.959 48.690 20.353 1.00 17.74 309 ASN A N 1
ATOM 2485 C CA . ASN A 1 330 ? -23.377 49.009 20.402 1.00 19.54 309 ASN A CA 1
ATOM 2486 C C . ASN A 1 330 ? -23.906 49.367 19.029 1.00 19.12 309 ASN A C 1
ATOM 2487 O O . ASN A 1 330 ? -24.961 48.904 18.644 1.00 20.02 309 ASN A O 1
ATOM 2492 N N . GLU A 1 331 ? -23.159 50.165 18.271 1.00 19.26 310 GLU A N 1
ATOM 2493 C CA . GLU A 1 331 ? -23.530 50.488 16.905 1.00 19.92 310 GLU A CA 1
ATOM 2494 C C . GLU A 1 331 ? -23.601 49.222 16.037 1.00 20.03 310 GLU A C 1
ATOM 2495 O O . GLU A 1 331 ? -24.537 49.056 15.267 1.00 20.80 310 GLU A O 1
ATOM 2501 N N . VAL A 1 332 ? -22.641 48.313 16.210 1.00 18.46 311 VAL A N 1
ATOM 2502 C CA . VAL A 1 332 ? -22.633 47.070 15.425 1.00 18.65 311 VAL A CA 1
ATOM 2503 C C . VAL A 1 332 ? -23.832 46.193 15.775 1.00 19.79 311 VAL A C 1
ATOM 2504 O O . VAL A 1 332 ? -24.461 45.615 14.862 1.00 20.45 311 VAL A O 1
ATOM 2508 N N . ASP A 1 333 ? -24.130 46.106 17.078 1.00 20.71 312 ASP A N 1
ATOM 2509 C CA . ASP A 1 333 ? -25.268 45.339 17.605 1.00 22.65 312 ASP A CA 1
ATOM 2510 C C . ASP A 1 333 ? -26.514 45.843 16.908 1.00 23.44 312 ASP A C 1
ATOM 2511 O O . ASP A 1 333 ? -27.369 45.051 16.519 1.00 23.69 312 ASP A O 1
ATOM 2516 N N . LYS A 1 334 ? -26.620 47.172 16.770 1.00 23.16 313 LYS A N 1
ATOM 2517 C CA . LYS A 1 334 ? -27.815 47.755 16.153 1.00 25.25 313 LYS A CA 1
ATOM 2518 C C . LYS A 1 334 ? -27.884 47.345 14.696 1.00 24.01 313 LYS A C 1
ATOM 2519 O O . LYS A 1 334 ? -28.942 46.911 14.238 1.00 24.02 313 LYS A O 1
ATOM 2525 N N . ILE A 1 335 ? -26.759 47.460 13.980 1.00 24.03 314 ILE A N 1
ATOM 2526 C CA . ILE A 1 335 ? -26.708 47.066 12.573 1.00 23.49 314 ILE A CA 1
ATOM 2527 C C . ILE A 1 335 ? -27.071 45.579 12.358 1.00 24.48 314 ILE A C 1
ATOM 2528 O O . ILE A 1 335 ? -27.712 45.224 11.349 1.00 24.59 314 ILE A O 1
ATOM 2533 N N . GLU A 1 336 ? -26.678 44.718 13.297 1.00 24.61 315 GLU A N 1
ATOM 2534 C CA . GLU A 1 336 ? -26.859 43.267 13.159 1.00 26.13 315 GLU A CA 1
ATOM 2535 C C . GLU A 1 336 ? -28.323 42.834 13.374 1.00 28.49 315 GLU A C 1
ATOM 2536 O O . GLU A 1 336 ? -28.657 41.650 13.230 1.00 28.39 315 GLU A O 1
ATOM 2542 N N . LYS A 1 337 ? -29.183 43.789 13.726 1.00 30.84 316 LYS A N 1
ATOM 2543 C CA . LYS A 1 337 ? -30.617 43.510 13.923 1.00 34.05 316 LYS A CA 1
ATOM 2544 C C . LYS A 1 337 ? -31.366 43.456 12.603 1.00 36.25 316 LYS A C 1
ATOM 2545 O O . LYS A 1 337 ? -32.459 42.868 12.515 1.00 36.96 316 LYS A O 1
ATOM 2551 N N . TYR A 1 338 ? -30.779 44.081 11.588 1.00 38.68 317 TYR A N 1
ATOM 2552 C CA . TYR A 1 338 ? -31.386 44.238 10.280 1.00 41.62 317 TYR A CA 1
ATOM 2553 C C . TYR A 1 338 ? -30.805 43.287 9.246 1.00 43.17 317 TYR A C 1
ATOM 2554 O O . TYR A 1 338 ? -29.653 42.866 9.352 1.00 43.58 317 TYR A O 1
ATOM 25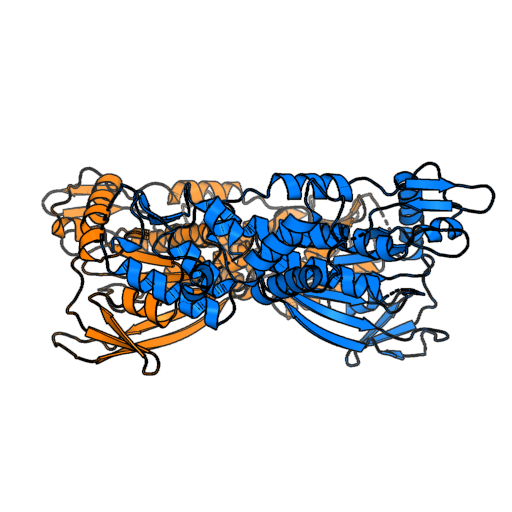63 N N . GLN A 1 339 ? -31.627 42.940 8.259 1.00 45.29 318 GLN A N 1
ATOM 2564 C CA . GLN A 1 339 ? -31.190 42.142 7.119 1.00 47.02 318 GLN A CA 1
ATOM 2565 C C . GLN A 1 339 ? -30.696 43.099 6.041 1.00 47.98 318 GLN A C 1
ATOM 2566 O O . GLN A 1 339 ? -31.385 44.048 5.634 1.00 48.36 318 GLN A O 1
ATOM 2580 N N . GLY A 1 341 ? -28.938 44.381 2.472 1.00 49.58 320 GLY A N 1
ATOM 2581 C CA . GLY A 1 341 ? -28.930 44.194 1.028 1.00 49.43 320 GLY A CA 1
ATOM 2582 C C . GLY A 1 341 ? -27.636 44.617 0.354 1.00 49.67 320 GLY A C 1
ATOM 2583 O O . GLY A 1 341 ? -26.736 45.202 0.988 1.00 49.53 320 GLY A O 1
ATOM 2584 N N . SER A 1 342 ? -27.562 44.338 -0.947 1.00 49.45 321 SER A N 1
ATOM 2585 C CA . SER A 1 342 ? -26.377 44.610 -1.776 1.00 49.13 321 SER A CA 1
ATOM 2586 C C . SER A 1 342 ? -26.028 46.089 -1.981 1.00 48.50 321 SER A C 1
ATOM 2587 O O . SER A 1 342 ? -24.847 46.449 -2.025 1.00 48.65 321 SER A O 1
ATOM 2590 N N . GLU A 1 343 ? -27.037 46.942 -2.126 1.00 47.23 322 GLU A N 1
ATOM 2591 C CA . GLU A 1 343 ? -26.765 48.347 -2.418 1.00 46.45 322 GLU A CA 1
ATOM 2592 C C . GLU A 1 343 ? -26.465 49.146 -1.154 1.00 44.86 322 GLU A C 1
ATOM 2593 O O . GLU A 1 343 ? -26.976 48.836 -0.069 1.00 44.99 322 GLU A O 1
ATOM 2599 N N . ARG A 1 344 ? -25.639 50.175 -1.319 1.00 43.12 323 ARG A N 1
ATOM 2600 C CA . ARG A 1 344 ? -25.139 50.986 -0.210 1.00 41.80 323 ARG A CA 1
ATOM 2601 C C . ARG A 1 344 ? -26.117 52.068 0.231 1.00 40.50 323 ARG A C 1
ATOM 2602 O O . ARG A 1 344 ? -26.583 52.866 -0.573 1.00 40.41 323 ARG A O 1
ATOM 2610 N N . LYS A 1 345 ? -26.429 52.065 1.519 1.00 39.16 324 LYS A N 1
ATOM 2611 C CA . LYS A 1 345 ? -27.315 53.050 2.118 1.00 38.38 324 LYS A CA 1
ATOM 2612 C C . LYS A 1 345 ? -26.583 53.645 3.307 1.00 37.54 324 LYS A C 1
ATOM 2613 O O . LYS A 1 345 ? -25.726 52.985 3.894 1.00 36.83 324 LYS A O 1
ATOM 2619 N N . LEU A 1 346 ? -26.935 54.870 3.685 1.00 36.12 325 LEU A N 1
ATOM 2620 C CA . LEU A 1 346 ? -26.411 55.450 4.909 1.00 35.79 325 LEU A CA 1
ATOM 2621 C C . LEU A 1 346 ? -27.021 54.769 6.143 1.00 36.18 325 LEU A C 1
ATOM 2622 O O . LEU A 1 346 ? -28.175 54.328 6.121 1.00 34.90 325 LEU A O 1
ATOM 2627 N N . LEU A 1 347 ? -26.243 54.658 7.216 1.00 35.70 326 LEU A N 1
ATOM 2628 C CA . LEU A 1 347 ? -26.768 54.062 8.437 1.00 37.43 326 LEU A CA 1
ATOM 2629 C C . LEU A 1 347 ? -28.076 54.701 8.912 1.00 38.64 326 LEU A C 1
ATOM 2630 O O . LEU A 1 347 ? -28.907 54.031 9.522 1.00 38.52 326 LEU A O 1
ATOM 2635 N N . GLY A 1 348 ? -28.242 55.996 8.645 1.00 40.11 327 GLY A N 1
ATOM 2636 C CA . GLY A 1 348 ? -29.453 56.720 9.046 1.00 42.54 327 GLY A CA 1
ATOM 2637 C C . GLY A 1 348 ? -30.727 56.029 8.589 1.00 43.93 327 GLY A C 1
ATOM 2638 O O . GLY A 1 348 ? -31.711 55.965 9.332 1.00 44.70 327 GLY A O 1
ATOM 2639 N N . GLU A 1 349 ? -30.684 55.487 7.373 1.00 45.12 328 GLU A N 1
ATOM 2640 C CA . GLU A 1 349 ? -31.802 54.737 6.783 1.00 46.55 328 GLU A CA 1
ATOM 2641 C C . GLU A 1 349 ? -32.247 53.479 7.559 1.00 46.48 328 GLU A C 1
ATOM 2642 O O . GLU A 1 349 ? -33.236 52.844 7.200 1.00 46.72 328 GLU A O 1
ATOM 2648 N N . TYR A 1 350 ? -31.533 53.128 8.623 1.00 46.66 329 TYR A N 1
ATOM 2649 C CA . TYR A 1 350 ? -31.852 51.944 9.408 1.00 46.95 329 TYR A CA 1
ATOM 2650 C C . TYR A 1 350 ? -32.135 52.341 10.851 1.00 48.22 329 TYR A C 1
ATOM 2651 O O . TYR A 1 350 ? -32.913 51.677 11.554 1.00 48.51 329 TYR A O 1
ATOM 2668 N N . ARG A 1 361 ? -19.269 66.735 17.358 1.00 33.04 340 ARG A N 1
ATOM 2669 C CA . ARG A 1 361 ? -19.024 65.701 18.364 1.00 31.94 340 ARG A CA 1
ATOM 2670 C C . ARG A 1 361 ? -19.653 64.391 17.875 1.00 30.97 340 ARG A C 1
ATOM 2671 O O . ARG A 1 361 ? -19.341 63.325 18.386 1.00 30.57 340 ARG A O 1
ATOM 2679 N N . ILE A 1 362 ? -20.528 64.486 16.870 1.00 29.82 341 ILE A N 1
ATOM 2680 C CA . ILE A 1 362 ? -21.295 63.325 16.365 1.00 28.26 341 ILE A CA 1
ATOM 2681 C C . ILE A 1 362 ? -20.452 62.159 15.795 1.00 26.34 341 ILE A C 1
ATOM 2682 O O . ILE A 1 362 ? -20.775 60.995 16.054 1.00 26.55 341 ILE A O 1
ATOM 2687 N N . LEU A 1 363 ? -19.410 62.469 15.015 1.00 23.22 342 LEU A N 1
ATOM 2688 C CA . LEU A 1 363 ? -18.424 61.464 14.597 1.00 20.31 342 LEU A CA 1
ATOM 2689 C C . LEU A 1 363 ? -18.019 60.596 15.781 1.00 19.86 342 LEU A C 1
ATOM 2690 O O . LEU A 1 363 ? -18.043 59.362 15.722 1.00 18.73 342 LEU A O 1
ATOM 2695 N N . TYR A 1 364 ? -17.625 61.261 16.859 1.00 19.00 343 TYR A N 1
ATOM 2696 C CA . TYR A 1 364 ? -17.077 60.550 17.993 1.00 18.73 343 TYR A CA 1
ATOM 2697 C C . TYR A 1 364 ? -18.133 59.955 18.943 1.00 19.26 343 TYR A C 1
ATOM 2698 O O . TYR A 1 364 ? -17.884 58.902 19.532 1.00 19.45 343 TYR A O 1
ATOM 2707 N N . ALA A 1 365 ? -19.307 60.590 19.058 1.00 20.43 344 ALA A N 1
ATOM 2708 C CA . ALA A 1 365 ? -20.365 60.060 19.937 1.00 22.07 344 ALA A CA 1
ATOM 2709 C C . ALA A 1 365 ? -20.872 58.719 19.422 1.00 22.02 344 ALA A C 1
ATOM 2710 O O . ALA A 1 365 ? -21.402 57.952 20.208 1.00 24.48 344 ALA A O 1
ATOM 2712 N N . HIS A 1 366 ? -20.705 58.462 18.127 1.00 21.56 345 HIS A N 1
ATOM 2713 C CA . HIS A 1 366 ? -21.074 57.192 17.486 1.00 22.51 345 HIS A CA 1
ATOM 2714 C C . HIS A 1 366 ? -19.863 56.338 17.112 1.00 21.18 345 HIS A C 1
ATOM 2715 O O . HIS A 1 366 ? -19.943 55.513 16.200 1.00 21.55 345 HIS A O 1
ATOM 2722 N N . GLY A 1 367 ? -18.771 56.561 17.829 1.00 20.24 346 GLY A N 1
ATOM 2723 C CA . GLY A 1 367 ? -17.566 55.748 17.722 1.00 19.55 346 GLY A CA 1
ATOM 2724 C C . GLY A 1 367 ? -17.064 55.600 16.305 1.00 19.20 346 GLY A C 1
ATOM 2725 O O . GLY A 1 367 ? -16.553 54.557 15.948 1.00 19.23 346 GLY A O 1
ATOM 2726 N N . GLY A 1 368 ? -17.175 56.653 15.487 1.00 18.42 347 GLY A N 1
ATOM 2727 C CA . GLY A 1 368 ? -16.738 56.585 14.113 1.00 17.27 347 GLY A CA 1
ATOM 2728 C C . GLY A 1 368 ? -17.750 56.138 13.061 1.00 18.67 347 GLY A C 1
ATOM 2729 O O . GLY A 1 368 ? -17.403 56.025 11.881 1.00 17.88 347 GLY A O 1
ATOM 2730 N N . LEU A 1 369 ? -18.993 55.898 13.487 1.00 19.45 348 LEU A N 1
ATOM 2731 C CA . LEU A 1 369 ? -20.085 55.495 12.581 1.00 20.80 348 LEU A CA 1
ATOM 2732 C C . LEU A 1 369 ? -21.233 56.525 12.633 1.00 22.67 348 LEU A C 1
ATOM 2733 O O . LEU A 1 369 ? -22.362 56.177 13.044 1.00 23.80 348 LEU A O 1
ATOM 2738 N N . PRO A 1 370 ? -20.949 57.789 12.269 1.00 23.41 349 PRO A N 1
ATOM 2739 C CA . PRO A 1 370 ? -22.064 58.750 12.375 1.00 23.90 349 PRO A CA 1
ATOM 2740 C C . PRO A 1 370 ? -23.118 58.428 11.297 1.00 25.20 349 PRO A C 1
ATOM 2741 O O . PRO A 1 370 ? -22.752 58.135 10.148 1.00 25.53 349 PRO A O 1
ATOM 2745 N N . TYR A 1 371 ? -24.408 58.484 11.644 1.00 26.57 350 TYR A N 1
ATOM 2746 C CA . TYR A 1 371 ? -25.434 57.908 10.719 1.00 28.10 350 TYR A CA 1
ATOM 2747 C C . TYR A 1 371 ? -25.564 58.594 9.367 1.00 28.33 350 TYR A C 1
ATOM 2748 O O . TYR A 1 371 ? -25.888 57.967 8.359 1.00 27.53 350 TYR A O 1
ATOM 2757 N N . ALA A 1 372 ? -25.287 59.888 9.339 1.00 28.82 351 ALA A N 1
ATOM 2758 C CA . ALA A 1 372 ? -25.381 60.636 8.089 1.00 29.54 351 ALA A CA 1
ATOM 2759 C C . ALA A 1 372 ? -24.093 60.549 7.261 1.00 29.15 351 ALA A C 1
ATOM 2760 O O . ALA A 1 372 ? -24.049 61.015 6.131 1.00 30.16 351 ALA A O 1
ATOM 2762 N N . GLY A 1 373 ? -23.048 59.922 7.807 1.00 28.49 352 GLY A N 1
ATOM 2763 C CA . GLY A 1 373 ? -21.746 59.932 7.157 1.00 26.70 352 GLY A CA 1
ATOM 2764 C C . GLY A 1 373 ? -21.094 58.584 6.911 1.00 26.09 352 GLY A C 1
ATOM 2765 O O . GLY A 1 373 ? -19.935 58.514 6.499 1.00 25.37 352 GLY A O 1
ATOM 2766 N N . THR A 1 374 ? -21.862 57.515 7.122 1.00 25.81 353 THR A N 1
ATOM 2767 C CA . THR A 1 374 ? -21.350 56.150 6.952 1.00 25.57 353 THR A CA 1
ATOM 2768 C C . THR A 1 374 ? -22.374 55.291 6.218 1.00 26.48 353 THR A C 1
ATOM 2769 O O . THR A 1 374 ? -23.559 55.252 6.587 1.00 26.04 353 THR A O 1
ATOM 2773 N N . TYR A 1 375 ? -21.889 54.590 5.209 1.00 27.15 354 TYR A N 1
ATOM 2774 C CA . TYR A 1 375 ? -22.688 53.630 4.461 1.00 28.09 354 TYR A CA 1
ATOM 2775 C C . TYR A 1 375 ? -22.540 52.229 5.028 1.00 28.21 354 TYR A C 1
ATOM 2776 O O . TYR A 1 375 ? -21.557 51.924 5.716 1.00 28.03 354 TYR A O 1
ATOM 2785 N N . VAL A 1 376 ? -23.493 51.367 4.685 1.00 27.71 355 VAL A N 1
ATOM 2786 C CA . VAL A 1 376 ? -23.475 49.951 5.041 1.00 26.93 355 VAL A CA 1
ATOM 2787 C C . VAL A 1 376 ? -23.967 49.187 3.816 1.00 27.85 355 VAL A C 1
ATOM 2788 O O . VAL A 1 376 ? -24.777 49.707 3.033 1.00 27.56 355 VAL A O 1
ATOM 2792 N N . TYR A 1 377 ? -23.455 47.980 3.619 1.00 27.46 356 TYR A N 1
ATOM 2793 C CA . TYR A 1 377 ? -23.861 47.131 2.488 1.00 27.30 356 TYR A CA 1
ATOM 2794 C C . TYR A 1 377 ? -23.452 45.698 2.797 1.00 27.85 356 TYR A C 1
ATOM 2795 O O . TYR A 1 377 ? -22.574 45.466 3.643 1.00 26.10 356 TYR A O 1
ATOM 2804 N N . LYS A 1 378 ? -24.100 44.734 2.137 1.00 28.15 357 LYS A N 1
ATOM 2805 C CA . LYS A 1 378 ? -23.742 43.322 2.296 1.00 29.10 357 LYS A CA 1
ATOM 2806 C C . LYS A 1 378 ? -23.170 42.794 0.993 1.00 29.15 357 LYS A C 1
ATOM 2807 O O . LYS A 1 378 ? -23.780 42.953 -0.069 1.00 29.60 357 LYS A O 1
ATOM 2813 N N . GLU A 1 379 ? -21.997 42.179 1.089 1.00 28.79 358 GLU A N 1
ATOM 2814 C CA . GLU A 1 379 ? -21.327 41.553 -0.049 1.00 29.87 358 GLU A CA 1
ATOM 2815 C C . GLU A 1 379 ? -20.948 40.147 0.365 1.00 28.92 358 GLU A C 1
ATOM 2816 O O . GLU A 1 379 ? -20.276 39.937 1.382 1.00 27.49 358 GLU A O 1
ATOM 2822 N N . LYS A 1 380 ? -21.312 39.202 -0.504 1.00 29.28 359 LYS A N 1
ATOM 2823 C CA . LYS A 1 380 ? -21.862 37.897 -0.104 1.00 29.46 359 LYS A CA 1
ATOM 2824 C C . LYS A 1 380 ? -22.127 37.649 1.378 1.00 27.81 359 LYS A C 1
ATOM 2825 O O . LYS A 1 380 ? -23.263 37.868 1.790 1.00 28.36 359 LYS A O 1
ATOM 2831 N N . ASP A 1 381 ? -21.139 37.199 2.153 1.00 25.45 360 ASP A N 1
ATOM 2832 C CA . ASP A 1 381 ? -21.445 36.794 3.539 1.00 24.67 360 ASP A CA 1
ATOM 2833 C C . ASP A 1 381 ? -21.114 37.809 4.623 1.00 24.19 360 ASP A C 1
ATOM 2834 O O . ASP A 1 381 ? -21.326 37.550 5.822 1.00 23.42 360 ASP A O 1
ATOM 2839 N N . LYS A 1 382 ? -20.613 38.965 4.197 1.00 22.63 361 LYS A N 1
ATOM 2840 C CA . LYS A 1 382 ? -20.200 40.016 5.108 1.00 22.25 361 LYS A CA 1
ATOM 2841 C C . LYS A 1 382 ? -20.932 41.342 4.905 1.00 21.49 361 LYS A C 1
ATOM 2842 O O . LYS A 1 382 ? -21.214 41.776 3.768 1.00 21.68 361 LYS A O 1
ATOM 2848 N N . VAL A 1 383 ? -21.231 41.983 6.030 1.00 20.15 362 VAL A N 1
ATOM 2849 C CA . VAL A 1 383 ? -21.744 43.330 6.034 1.00 19.52 362 VAL A CA 1
ATOM 2850 C C . VAL A 1 383 ? -20.530 44.250 6.244 1.00 19.61 362 VAL A C 1
ATOM 2851 O O . VAL A 1 383 ? -19.731 44.000 7.157 1.00 19.67 362 VAL A O 1
ATOM 2855 N N . TYR A 1 384 ? -20.438 45.305 5.425 1.00 19.62 363 TYR A N 1
ATOM 2856 C CA . TYR A 1 384 ? -19.333 46.272 5.447 1.00 19.13 363 TYR A CA 1
ATOM 2857 C C . TYR A 1 384 ? -19.826 47.665 5.845 1.00 20.14 363 TYR A C 1
ATOM 2858 O O . TYR A 1 384 ? -20.971 48.015 5.601 1.00 19.43 363 TYR A O 1
ATOM 2867 N N . VAL A 1 385 ? -18.981 48.428 6.542 1.00 19.62 364 VAL A N 1
ATOM 2868 C CA . VAL A 1 385 ? -19.227 49.855 6.778 1.00 19.99 364 VAL A CA 1
ATOM 2869 C C . VAL A 1 385 ? -18.116 50.612 6.051 1.00 20.45 364 VAL A C 1
ATOM 2870 O O . VAL A 1 385 ? -16.974 50.165 6.001 1.00 20.11 364 VAL A O 1
ATOM 2874 N N . THR A 1 386 ? -18.462 51.737 5.430 1.00 20.52 365 THR A N 1
ATOM 2875 C CA . THR A 1 386 ? -17.504 52.497 4.639 1.00 21.45 365 THR A CA 1
ATOM 2876 C C . THR A 1 386 ? -17.926 53.967 4.676 1.00 21.10 365 THR A C 1
ATOM 2877 O O . THR A 1 386 ? -19.106 54.267 4.868 1.00 21.42 365 THR A O 1
ATOM 2881 N N . TYR A 1 387 ? -16.972 54.884 4.551 1.00 21.25 366 TYR A N 1
ATOM 2882 C CA . TYR A 1 387 ? -17.331 56.303 4.505 1.00 21.65 366 TYR A CA 1
ATOM 2883 C C . TYR A 1 387 ? -17.634 56.719 3.087 1.00 23.35 366 TYR A C 1
ATOM 2884 O O . TYR A 1 387 ? -18.290 57.766 2.865 1.00 22.91 366 TYR A O 1
ATOM 2893 N N . GLY A 1 388 ? -17.161 55.897 2.144 1.00 23.82 367 GLY A N 1
ATOM 2894 C CA . GLY A 1 388 ? -17.380 56.102 0.711 1.00 26.17 367 GLY A CA 1
ATOM 2895 C C . GLY A 1 388 ? -16.933 57.492 0.306 1.00 27.35 367 GLY A C 1
ATOM 2896 O O . GLY A 1 388 ? -15.874 57.964 0.727 1.00 26.39 367 GLY A O 1
ATOM 2897 N N . ASP A 1 389 ? -17.757 58.168 -0.488 1.00 28.17 368 ASP A N 1
ATOM 2898 C CA . ASP A 1 389 ? -17.432 59.526 -0.919 1.00 28.92 368 ASP A CA 1
ATOM 2899 C C . ASP A 1 389 ? -17.563 60.598 0.177 1.00 28.76 368 ASP A C 1
ATOM 2900 O O . ASP A 1 389 ? -17.364 61.784 -0.108 1.00 28.91 368 ASP A O 1
ATOM 2905 N N . LYS A 1 390 ? -17.877 60.197 1.415 1.00 28.19 369 LYS A N 1
ATOM 2906 C CA . LYS A 1 390 ? -18.073 61.146 2.535 1.00 28.17 369 LYS A CA 1
ATOM 2907 C C . LYS A 1 390 ? -16.815 61.306 3.404 1.00 27.73 369 LYS A C 1
ATOM 2908 O O . LYS A 1 390 ? -16.825 62.010 4.435 1.00 27.44 369 LYS A O 1
ATOM 2914 N N . ILE A 1 391 ? -15.725 60.675 2.981 1.00 27.67 370 ILE A N 1
ATOM 2915 C CA . ILE A 1 391 ? -14.535 60.614 3.843 1.00 27.88 370 ILE A CA 1
ATOM 2916 C C . ILE A 1 391 ? -13.914 61.992 4.133 1.00 28.49 370 ILE A C 1
ATOM 2917 O O . ILE A 1 391 ? -13.384 62.207 5.222 1.00 27.18 370 ILE A O 1
ATOM 2922 N N . ASP A 1 392 ? -14.003 62.922 3.177 1.00 29.54 371 ASP A N 1
ATOM 2923 C CA . ASP A 1 392 ? -13.482 64.297 3.402 1.00 29.95 371 ASP A CA 1
ATOM 2924 C C . ASP A 1 392 ? -14.199 65.042 4.514 1.00 30.17 371 ASP A C 1
ATOM 2925 O O . ASP A 1 392 ? -13.550 65.716 5.333 1.00 29.90 371 ASP A O 1
ATOM 2930 N N . GLU A 1 393 ? -15.523 64.880 4.571 1.00 29.77 372 GLU A N 1
ATOM 2931 C CA . GLU A 1 393 ? -16.337 65.365 5.695 1.00 30.67 372 GLU A CA 1
ATOM 2932 C C . GLU A 1 393 ? -15.905 64.777 7.028 1.00 29.13 372 GLU A C 1
ATOM 2933 O O . GLU A 1 393 ? -15.916 65.467 8.042 1.00 29.15 372 GLU A O 1
ATOM 2939 N N . ILE A 1 394 ? -15.577 63.483 7.025 1.00 28.13 373 ILE A N 1
ATOM 2940 C CA . ILE A 1 394 ? -15.149 62.796 8.232 1.00 26.98 373 ILE A CA 1
ATOM 2941 C C . ILE A 1 394 ? -13.813 63.371 8.664 1.00 26.63 373 ILE A C 1
ATOM 2942 O O . ILE A 1 394 ? -13.615 63.725 9.830 1.00 25.97 373 ILE A O 1
ATOM 2947 N N . GLU A 1 395 ? -12.907 63.454 7.700 1.00 26.42 374 GLU A N 1
ATOM 2948 C CA . GLU A 1 395 ? -11.553 63.933 7.926 1.00 27.10 374 GLU A CA 1
ATOM 2949 C C . GLU A 1 395 ? -11.546 65.295 8.612 1.00 27.22 374 GLU A C 1
ATOM 2950 O O . GLU A 1 395 ? -10.800 65.521 9.576 1.00 26.55 374 GLU A O 1
ATOM 2956 N N . ARG A 1 396 ? -12.421 66.187 8.140 1.00 27.71 375 ARG A N 1
ATOM 2957 C CA . ARG A 1 396 ? -12.547 67.519 8.735 1.00 28.04 375 ARG A CA 1
ATOM 2958 C C . ARG A 1 396 ? -12.989 67.544 10.206 1.00 27.09 375 ARG A C 1
ATOM 2959 O O . ARG A 1 396 ? -12.695 68.511 10.911 1.00 27.14 375 ARG A O 1
ATOM 2967 N N . GLN A 1 397 ? -13.638 66.473 10.674 1.00 25.65 376 GLN A N 1
ATOM 2968 C CA . GLN A 1 397 ? -14.171 66.413 12.044 1.00 25.68 376 GLN A CA 1
ATOM 2969 C C . GLN A 1 397 ? -13.221 65.699 13.005 1.00 23.45 376 GLN A C 1
ATOM 2970 O O . GLN A 1 397 ? -13.471 65.656 14.220 1.00 22.95 376 GLN A O 1
ATOM 2976 N N . ILE A 1 398 ? -12.160 65.103 12.466 1.00 22.37 377 ILE A N 1
ATOM 2977 C CA . ILE A 1 398 ? -11.209 64.395 13.323 1.00 21.69 377 ILE A CA 1
ATOM 2978 C C . ILE A 1 398 ? -10.511 65.282 14.387 1.00 22.36 377 ILE A C 1
ATOM 2979 O O . ILE A 1 398 ? -10.543 64.935 15.589 1.00 22.26 377 ILE A O 1
ATOM 2984 N N . PHE B 1 19 ? 2.562 38.272 10.719 1.00 28.69 -2 PHE B N 1
ATOM 2985 C CA . PHE B 1 19 ? 1.352 38.522 11.551 1.00 27.51 -2 PHE B CA 1
ATOM 2986 C C . PHE B 1 19 ? 1.100 37.349 12.473 1.00 26.70 -2 PHE B C 1
ATOM 2987 O O . PHE B 1 19 ? 1.235 36.195 12.059 1.00 27.69 -2 PHE B O 1
ATOM 2995 N N . GLN B 1 20 ? 0.720 37.661 13.713 1.00 24.22 -1 GLN B N 1
ATOM 2996 C CA . GLN B 1 20 ? 0.425 36.647 14.708 1.00 21.88 -1 GLN B CA 1
ATOM 2997 C C . GLN B 1 20 ? -1.089 36.548 14.984 1.00 20.53 -1 GLN B C 1
ATOM 2998 O O . GLN B 1 20 ? -1.743 35.635 14.482 1.00 20.97 -1 GLN B O 1
ATOM 3004 N N . GLY B 1 21 ? -1.630 37.447 15.816 1.00 17.03 0 GLY B N 1
ATOM 3005 C CA . GLY B 1 21 ? -3.069 37.420 16.117 1.00 15.07 0 GLY B CA 1
ATOM 3006 C C . GLY B 1 21 ? -3.543 36.962 17.514 1.00 13.23 0 GLY B C 1
ATOM 3007 O O . GLY B 1 21 ? -3.043 36.008 18.113 1.00 12.87 0 GLY B O 1
ATOM 3016 N N . ALA B 1 23 ? -7.158 36.716 18.034 1.00 11.42 2 ALA B N 1
ATOM 3017 C CA . ALA B 1 23 ? -8.582 36.653 17.704 1.00 10.17 2 ALA B CA 1
ATOM 3018 C C . ALA B 1 23 ? -9.234 35.501 18.425 1.00 10.80 2 ALA B C 1
ATOM 3019 O O . ALA B 1 23 ? -8.566 34.513 18.724 1.00 11.10 2 ALA B O 1
ATOM 3021 N N . SER B 1 24 ? -10.534 35.607 18.703 1.00 9.55 3 SER B N 1
ATOM 3022 C CA . SER B 1 24 ? -11.241 34.542 19.422 1.00 9.61 3 SER B CA 1
ATOM 3023 C C . SER B 1 24 ? -12.243 33.918 18.447 1.00 9.62 3 SER B C 1
ATOM 3024 O O . SER B 1 24 ? -12.716 34.607 17.507 1.00 9.95 3 SER B O 1
ATOM 3027 N N . ILE B 1 25 ? -12.578 32.639 18.693 1.00 8.61 4 ILE B N 1
ATOM 3028 C CA . ILE B 1 25 ? -13.443 31.886 17.812 1.00 9.30 4 ILE B CA 1
ATOM 3029 C C . ILE B 1 25 ? -14.260 30.879 18.582 1.00 9.43 4 ILE B C 1
ATOM 3030 O O . ILE B 1 25 ? -13.792 30.295 19.567 1.00 8.43 4 ILE B O 1
ATOM 3035 N N . VAL B 1 26 ? -15.543 30.763 18.212 1.00 8.88 5 VAL B N 1
ATOM 3036 C CA . VAL B 1 26 ? -16.360 29.707 18.797 1.00 9.60 5 VAL B CA 1
ATOM 3037 C C . VAL B 1 26 ? -16.788 28.720 17.720 1.00 10.42 5 VAL B C 1
ATOM 3038 O O . VAL B 1 26 ? -17.294 29.120 16.655 1.00 10.42 5 VAL B O 1
ATOM 3042 N N . PHE B 1 27 ? -16.589 27.425 18.018 1.00 9.36 6 PHE B N 1
ATOM 3043 C CA . PHE B 1 27 ? -17.067 26.319 17.176 1.00 9.62 6 PHE B CA 1
ATOM 3044 C C . PHE B 1 27 ? -18.291 25.746 17.889 1.00 10.07 6 PHE B C 1
ATOM 3045 O O . PHE B 1 27 ? -18.258 25.430 19.087 1.00 10.41 6 PHE B O 1
ATOM 3053 N N . SER B 1 28 ? -19.371 25.590 17.138 1.00 9.47 7 SER B N 1
ATOM 3054 C CA . SER B 1 28 ? -20.652 25.131 17.713 1.00 10.24 7 SER B CA 1
ATOM 3055 C C . SER B 1 28 ? -21.157 23.918 16.929 1.00 10.56 7 SER B C 1
ATOM 3056 O O . SER B 1 28 ? -21.346 24.019 15.705 1.00 12.06 7 SER B O 1
ATOM 3059 N N . THR B 1 29 ? -21.385 22.804 17.629 1.00 9.22 8 THR B N 1
ATOM 3060 C CA . THR B 1 29 ? -22.019 21.615 17.025 1.00 8.63 8 THR B CA 1
ATOM 3061 C C . THR B 1 29 ? -23.539 21.854 17.000 1.00 8.86 8 THR B C 1
ATOM 3062 O O . THR B 1 29 ? -24.195 21.959 18.058 1.00 9.54 8 THR B O 1
ATOM 3066 N N . ILE B 1 30 ? -24.105 21.937 15.792 1.00 8.27 9 ILE B N 1
ATOM 3067 C CA . ILE B 1 30 ? -25.564 22.157 15.698 1.00 10.07 9 ILE B CA 1
ATOM 3068 C C . ILE B 1 30 ? -26.259 20.939 15.067 1.00 10.25 9 ILE B C 1
ATOM 3069 O O . ILE B 1 30 ? -25.978 20.591 13.881 1.00 10.81 9 ILE B O 1
ATOM 3074 N N . GLY B 1 31 ? -27.195 20.328 15.800 1.00 11.47 10 GLY B N 1
ATOM 3075 C CA . GLY B 1 31 ? -27.857 19.117 15.308 1.00 12.66 10 GLY B CA 1
ATOM 3076 C C . GLY B 1 31 ? -28.989 19.424 14.320 1.00 14.05 10 GLY B C 1
ATOM 3077 O O . GLY B 1 31 ? -29.242 18.641 13.423 1.00 15.85 10 GLY B O 1
ATOM 3078 N N . ASN B 1 32 ? -29.593 20.605 14.449 1.00 13.12 11 ASN B N 1
ATOM 3079 C CA . ASN B 1 32 ? -30.775 20.973 13.695 1.00 13.79 11 ASN B CA 1
ATOM 3080 C C . ASN B 1 32 ? -30.568 22.364 13.119 1.00 14.88 11 ASN B C 1
ATOM 3081 O O . ASN B 1 32 ? -30.553 23.343 13.873 1.00 14.90 11 ASN B O 1
ATOM 3086 N N . PRO B 1 33 ? -30.373 22.467 11.781 1.00 14.48 12 PRO B N 1
ATOM 3087 C CA . PRO B 1 33 ? -30.104 23.767 11.172 1.00 14.93 12 PRO B CA 1
ATOM 3088 C C . PRO B 1 33 ? -31.340 24.684 11.217 1.00 15.54 12 PRO B C 1
ATOM 3089 O O . PRO B 1 33 ? -31.250 25.877 10.953 1.00 16.61 12 PRO B O 1
ATOM 3093 N N . LYS B 1 34 ? -32.495 24.135 11.578 1.00 16.11 13 LYS B N 1
ATOM 3094 C CA . LYS B 1 34 ? -33.694 24.977 11.779 1.00 17.81 13 LYS B CA 1
ATOM 3095 C C . LYS B 1 34 ? -33.560 25.835 13.053 1.00 18.27 13 LYS B C 1
ATOM 3096 O O . LYS B 1 34 ? -34.341 26.770 13.281 1.00 19.42 13 LYS B O 1
ATOM 3102 N N . GLY B 1 35 ? -32.589 25.501 13.897 1.00 17.94 14 GLY B N 1
ATOM 3103 C CA . GLY B 1 35 ? -32.470 26.194 15.195 1.00 15.51 14 GLY B CA 1
ATOM 3104 C C . GLY B 1 35 ? -33.410 25.624 16.233 1.00 16.02 14 GLY B C 1
ATOM 3105 O O . GLY B 1 35 ? -34.046 24.564 16.003 1.00 16.55 14 GLY B O 1
ATOM 3106 N N . TYR B 1 36 ? -33.539 26.360 17.357 1.00 15.15 15 TYR B N 1
ATOM 3107 C CA . TYR B 1 36 ? -34.150 25.862 18.579 1.00 16.34 15 TYR B CA 1
ATOM 3108 C C . TYR B 1 36 ? -35.134 26.834 19.211 1.00 17.24 15 TYR B C 1
ATOM 3109 O O . TYR B 1 36 ? -35.145 28.010 18.871 1.00 18.75 15 TYR B O 1
ATOM 3118 N N . GLN B 1 37 ? -35.921 26.311 20.140 1.00 17.51 16 GLN B N 1
ATOM 3119 C CA . GLN B 1 37 ? -36.859 27.114 20.952 1.00 19.10 16 GLN B CA 1
ATOM 3120 C C . GLN B 1 37 ? -36.090 28.329 21.524 1.00 19.98 16 GLN B C 1
ATOM 3121 O O . GLN B 1 37 ? -34.986 28.184 22.098 1.00 19.89 16 GLN B O 1
ATOM 3127 N N . LYS B 1 38 ? -36.614 29.540 21.341 1.00 20.63 17 LYS B N 1
ATOM 3128 C CA . LYS B 1 38 ? -35.863 30.706 21.841 1.00 21.64 17 LYS B CA 1
ATOM 3129 C C . LYS B 1 38 ? -35.842 30.670 23.354 1.00 20.91 17 LYS B C 1
ATOM 3130 O O . LYS B 1 38 ? -36.867 30.374 24.011 1.00 20.69 17 LYS B O 1
ATOM 3136 N N . VAL B 1 39 ? -34.653 30.914 23.917 1.00 19.67 18 VAL B N 1
ATOM 3137 C CA . VAL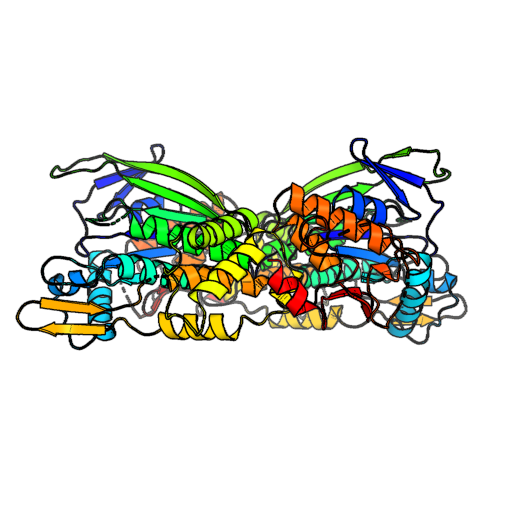 B 1 39 ? -34.517 31.037 25.367 1.00 17.54 18 VAL B CA 1
ATOM 3138 C C . VAL B 1 39 ? -33.550 32.159 25.660 1.00 17.33 18 VAL B C 1
ATOM 3139 O O . VAL B 1 39 ? -32.845 32.646 24.788 1.00 16.39 18 VAL B O 1
ATOM 3143 N N . THR B 1 40 ? -33.533 32.579 26.916 1.00 16.33 19 THR B N 1
ATOM 3144 C CA . THR B 1 40 ? -32.620 33.633 27.346 1.00 17.05 19 THR B CA 1
ATOM 3145 C C . THR B 1 40 ? -31.427 32.962 28.000 1.00 16.22 19 THR B C 1
ATOM 3146 O O . THR B 1 40 ? -31.543 32.416 29.107 1.00 16.99 19 THR B O 1
ATOM 3150 N N . TYR B 1 41 ? -30.295 32.984 27.281 1.00 16.12 20 TYR B N 1
ATOM 3151 C CA . TYR B 1 41 ? -29.016 32.486 27.782 1.00 16.45 20 TYR B CA 1
ATOM 3152 C C . TYR B 1 41 ? -28.388 33.493 28.725 1.00 16.55 20 TYR B C 1
ATOM 3153 O O . TYR B 1 41 ? -28.528 34.700 28.524 1.00 17.38 20 TYR B O 1
ATOM 3162 N N . GLU B 1 42 ? -27.645 33.006 29.719 1.00 16.16 21 GLU B N 1
ATOM 3163 C CA . GLU B 1 42 ? -27.054 33.895 30.698 1.00 18.16 21 GLU B CA 1
ATOM 3164 C C . GLU B 1 42 ? -25.622 33.492 31.020 1.00 17.44 21 GLU B C 1
ATOM 3165 O O . GLU B 1 42 ? -25.349 32.309 31.222 1.00 15.95 21 GLU B O 1
ATOM 3171 N N . ILE B 1 43 ? -24.721 34.475 31.079 1.00 16.67 22 ILE B N 1
ATOM 3172 C CA . ILE B 1 43 ? -23.406 34.249 31.662 1.00 18.17 22 ILE B CA 1
ATOM 3173 C C . ILE B 1 43 ? -23.168 35.371 32.677 1.00 19.68 22 ILE B C 1
ATOM 3174 O O . ILE B 1 43 ? -23.240 36.564 32.333 1.00 18.39 22 ILE B O 1
ATOM 3179 N N . ASP B 1 44 ? -22.914 34.963 33.925 1.00 21.41 23 ASP B N 1
ATOM 3180 C CA . ASP B 1 44 ? -22.563 35.914 34.986 1.00 23.96 23 ASP B CA 1
ATOM 3181 C C . ASP B 1 44 ? -23.627 37.030 35.044 1.00 23.78 23 ASP B C 1
ATOM 3182 O O . ASP B 1 44 ? -23.310 38.221 34.984 1.00 24.61 23 ASP B O 1
ATOM 3187 N N . GLY B 1 45 ? -24.896 36.624 35.122 1.00 23.84 24 GLY B N 1
ATOM 3188 C CA . GLY B 1 45 ? -26.019 37.570 35.240 1.00 24.60 24 GLY B CA 1
ATOM 3189 C C . GLY B 1 45 ? -26.404 38.331 33.978 1.00 24.75 24 GLY B C 1
ATOM 3190 O O . GLY B 1 45 ? -27.474 38.952 33.915 1.00 25.47 24 GLY B O 1
ATOM 3191 N N . GLU B 1 46 ? -25.533 38.295 32.971 1.00 23.35 25 GLU B N 1
ATOM 3192 C CA . GLU B 1 46 ? -25.793 38.999 31.731 1.00 22.78 25 GLU B CA 1
ATOM 3193 C C . GLU B 1 46 ? -26.549 38.091 30.780 1.00 21.27 25 GLU B C 1
ATOM 3194 O O . GLU B 1 46 ? -26.194 36.922 30.658 1.00 20.16 25 GLU B O 1
ATOM 3200 N N . LYS B 1 47 ? -27.566 38.637 30.107 1.00 20.26 26 LYS B N 1
ATOM 3201 C CA . LYS B 1 47 ? -28.499 37.814 29.322 1.00 21.10 26 LYS B CA 1
ATOM 3202 C C . LYS B 1 47 ? -28.516 38.110 27.825 1.00 19.19 26 LYS B C 1
ATOM 3203 O O . LYS B 1 47 ? -28.278 39.241 27.385 1.00 19.24 26 LYS B O 1
ATOM 3209 N N . PHE B 1 48 ? -28.795 37.078 27.028 1.00 18.50 27 PHE B N 1
ATOM 3210 C CA . PHE B 1 48 ? -28.985 37.281 25.580 1.00 16.85 27 PHE B CA 1
ATOM 3211 C C . PHE B 1 48 ? -29.961 36.225 25.080 1.00 16.35 27 PHE B C 1
ATOM 3212 O O . PHE B 1 48 ? -29.692 35.027 25.206 1.00 15.41 27 PHE B O 1
ATOM 3220 N N . GLU B 1 49 ? -31.078 36.687 24.515 1.00 18.01 28 GLU B N 1
ATOM 3221 C CA . GLU B 1 49 ? -32.097 35.802 23.937 1.00 18.11 28 GLU B CA 1
ATOM 3222 C C . GLU B 1 49 ? -31.737 35.381 22.513 1.00 17.31 28 GLU B C 1
ATOM 3223 O O . GLU B 1 49 ? -31.383 36.221 21.675 1.00 18.11 28 GLU B O 1
ATOM 3229 N N . SER B 1 50 ? -31.798 34.070 22.248 1.00 16.39 29 SER B N 1
ATOM 3230 C CA . SER B 1 50 ? -31.463 33.535 20.924 1.00 16.46 29 SER B CA 1
ATOM 3231 C C . SER B 1 50 ? -32.123 32.187 20.656 1.00 14.88 29 SER B C 1
ATOM 3232 O O . SER B 1 50 ? -32.544 31.503 21.593 1.00 15.81 29 SER B O 1
ATOM 3235 N N . ASN B 1 51 ? -32.218 31.847 19.360 1.00 15.59 30 ASN B N 1
ATOM 3236 C CA . ASN B 1 51 ? -32.672 30.545 18.888 1.00 15.41 30 ASN B CA 1
ATOM 3237 C C . ASN B 1 51 ? -31.503 29.563 18.756 1.00 15.03 30 ASN B C 1
ATOM 3238 O O . ASN B 1 51 ? -31.679 28.406 18.343 1.00 15.45 30 ASN B O 1
ATOM 3243 N N . VAL B 1 52 ? -30.312 30.035 19.095 1.00 13.95 31 VAL B N 1
ATOM 3244 C CA . VAL B 1 52 ? -29.154 29.171 19.038 1.00 13.29 31 VAL B CA 1
ATOM 3245 C C . VAL B 1 52 ? -28.130 29.623 20.109 1.00 12.42 31 VAL B C 1
ATOM 3246 O O . VAL B 1 52 ? -27.824 30.813 20.222 1.00 11.86 31 VAL B O 1
ATOM 3250 N N . SER B 1 53 ? -27.641 28.669 20.898 1.00 12.32 32 SER B N 1
ATOM 3251 C CA . SER B 1 53 ? -26.712 28.990 22.014 1.00 13.97 32 SER B CA 1
ATOM 3252 C C . SER B 1 53 ? -25.499 29.761 21.505 1.00 12.55 32 SER B C 1
ATOM 3253 O O . SER B 1 53 ? -25.029 30.684 22.156 1.00 12.10 32 SER B O 1
ATOM 3256 N N . VAL B 1 54 ? -24.963 29.372 20.342 1.00 10.70 33 VAL B N 1
ATOM 3257 C CA . VAL B 1 54 ? -23.717 29.967 19.845 1.00 12.43 33 VAL B CA 1
ATOM 3258 C C . VAL B 1 54 ? -23.847 31.494 19.650 1.00 12.23 33 VAL B C 1
ATOM 3259 O O . VAL B 1 54 ? -22.875 32.202 19.812 1.00 11.38 33 VAL B O 1
ATOM 3263 N N . LEU B 1 55 ? -25.041 31.991 19.301 1.00 10.90 34 LEU B N 1
ATOM 3264 C CA . LEU B 1 55 ? -25.171 33.423 19.128 1.00 11.96 34 LEU B CA 1
ATOM 3265 C C . LEU B 1 55 ? -25.123 34.143 20.487 1.00 10.60 34 LEU B C 1
ATOM 3266 O O . LEU B 1 55 ? -24.611 35.271 20.557 1.00 10.96 34 LEU B O 1
ATOM 3271 N N . ALA B 1 56 ? -25.655 33.506 21.538 1.00 11.76 35 ALA B N 1
ATOM 3272 C CA . ALA B 1 56 ? -25.542 34.054 22.891 1.00 11.18 35 ALA B CA 1
ATOM 3273 C C . ALA B 1 56 ? -24.085 34.018 23.351 1.00 12.03 35 ALA B C 1
ATOM 3274 O O . ALA B 1 56 ? -23.557 35.003 23.908 1.00 11.65 35 ALA B O 1
ATOM 3276 N N . LEU B 1 57 ? -23.413 32.896 23.110 1.00 11.72 36 LEU B N 1
ATOM 3277 C CA . LEU B 1 57 ? -21.995 32.846 23.472 1.00 11.65 36 LEU B CA 1
ATOM 3278 C C . LEU B 1 57 ? -21.205 33.956 22.754 1.00 11.54 36 LEU B C 1
ATOM 3279 O O . LEU B 1 57 ? -20.412 34.678 23.377 1.00 12.02 36 LEU B O 1
ATOM 3284 N N . ARG B 1 58 ? -21.432 34.131 21.454 1.00 10.00 37 ARG B N 1
ATOM 3285 C CA . ARG B 1 58 ? -20.758 35.147 20.672 1.00 10.61 37 ARG B CA 1
ATOM 3286 C C . ARG B 1 58 ? -20.985 36.534 21.258 1.00 11.00 37 ARG B C 1
ATOM 3287 O O . ARG B 1 58 ? -20.074 37.331 21.348 1.00 11.23 37 ARG B O 1
ATOM 3295 N N . ASP B 1 59 ? -22.228 36.816 21.635 1.00 10.50 38 ASP B N 1
ATOM 3296 C CA . ASP B 1 59 ? -22.546 38.129 22.207 1.00 12.46 38 ASP B CA 1
ATOM 3297 C C . ASP B 1 59 ? -21.911 38.326 23.577 1.00 12.53 38 ASP B C 1
ATOM 3298 O O . ASP B 1 59 ? -21.239 39.339 23.820 1.00 13.83 38 ASP B O 1
ATOM 3303 N N . LEU B 1 60 ? -22.158 37.366 24.464 1.00 12.40 39 LEU B N 1
ATOM 3304 C CA . LEU B 1 60 ? -21.828 37.529 25.892 1.00 13.15 39 LEU B CA 1
ATOM 3305 C C . LEU B 1 60 ? -20.319 37.510 26.119 1.00 13.84 39 LEU B C 1
ATOM 3306 O O . LEU B 1 60 ? -19.804 38.241 26.977 1.00 15.65 39 LEU B O 1
ATOM 3311 N N . LEU B 1 61 ? -19.597 36.719 25.318 1.00 13.48 40 LEU B N 1
ATOM 3312 C CA . LEU B 1 61 ? -18.134 36.591 25.466 1.00 12.83 40 LEU B CA 1
ATOM 3313 C C . LEU B 1 61 ? -17.398 37.419 24.405 1.00 13.05 40 LEU B C 1
ATOM 3314 O O . LEU B 1 61 ? -16.172 37.361 24.322 1.00 13.40 40 LEU B O 1
ATOM 3319 N N . LYS B 1 62 ? -18.156 38.162 23.606 1.00 12.45 41 LYS B N 1
ATOM 3320 C CA . LYS B 1 62 ? -17.610 39.051 22.561 1.00 13.31 41 LYS B CA 1
ATOM 3321 C C . LYS B 1 62 ? -16.645 38.290 21.629 1.00 12.31 41 LYS B C 1
ATOM 3322 O O . LYS B 1 62 ? -15.479 38.647 21.450 1.00 12.56 41 LYS B O 1
ATOM 3328 N N . VAL B 1 63 ? -17.138 37.194 21.075 1.00 12.27 42 VAL B N 1
ATOM 3329 C CA . VAL B 1 63 ? -16.225 36.309 20.336 1.00 11.04 42 VAL B CA 1
ATOM 3330 C C . VAL B 1 63 ? -16.136 36.835 18.903 1.00 10.95 42 VAL B C 1
ATOM 3331 O O . VAL B 1 63 ? -17.162 37.181 18.318 1.00 11.37 42 VAL B O 1
ATOM 3335 N N . ASP B 1 64 ? -14.919 36.927 18.368 1.00 8.87 43 ASP B N 1
ATOM 3336 C CA . ASP B 1 64 ? -14.721 37.497 17.022 1.00 9.91 43 ASP B CA 1
ATOM 3337 C C . ASP B 1 64 ? -15.407 36.682 15.890 1.00 11.12 43 ASP B C 1
ATOM 3338 O O . ASP B 1 64 ? -16.186 37.240 15.114 1.00 10.65 43 ASP B O 1
ATOM 3343 N N . LYS B 1 65 ? -15.137 35.372 15.863 1.00 10.11 44 LYS B N 1
ATOM 3344 C CA . LYS B 1 65 ? -15.488 34.499 14.726 1.00 10.30 44 LYS B CA 1
ATOM 3345 C C . LYS B 1 65 ? -16.357 33.356 15.191 1.00 9.85 44 LYS B C 1
ATOM 3346 O O . LYS B 1 65 ? -16.255 32.902 16.369 1.00 9.71 44 LYS B O 1
ATOM 3352 N N . THR B 1 66 ? -17.236 32.936 14.266 1.00 9.75 45 THR B N 1
ATOM 3353 C CA . THR B 1 66 ? -18.241 31.919 14.547 1.00 10.59 45 THR B CA 1
ATOM 3354 C C . THR B 1 66 ? -18.081 30.816 13.537 1.00 10.55 45 THR B C 1
ATOM 3355 O O . THR B 1 66 ? -17.893 31.090 12.346 1.00 10.88 45 THR B O 1
ATOM 3359 N N . VAL B 1 67 ? -18.126 29.573 14.007 1.00 9.51 46 VAL B N 1
ATOM 3360 C CA . VAL B 1 67 ? -18.090 28.419 13.095 1.00 9.88 46 VAL B CA 1
ATOM 3361 C C . VAL B 1 67 ? -19.200 27.480 13.484 1.00 10.79 46 VAL B C 1
ATOM 3362 O O . VAL B 1 67 ? -19.230 27.012 14.618 1.00 9.80 46 VAL B O 1
ATOM 3366 N N . VAL B 1 68 ? -20.124 27.215 12.560 1.00 9.32 47 VAL B N 1
ATOM 3367 C CA . VAL B 1 68 ? -21.202 26.241 12.830 1.00 9.41 47 VAL B CA 1
ATOM 3368 C C . VAL B 1 68 ? -20.792 24.920 12.223 1.00 10.35 47 VAL B C 1
ATOM 3369 O O . VAL B 1 68 ? -20.403 24.869 11.019 1.00 10.14 47 VAL B O 1
ATOM 3373 N N . ILE B 1 69 ? -20.827 23.866 13.022 1.00 9.45 48 ILE B N 1
ATOM 3374 C CA . ILE B 1 69 ? -20.543 22.518 12.519 1.00 10.74 48 ILE B CA 1
ATOM 3375 C C . ILE B 1 69 ? -21.853 21.747 12.361 1.00 9.42 48 ILE B C 1
ATOM 3376 O O . ILE B 1 69 ? -22.539 21.503 13.337 1.00 9.93 48 ILE B O 1
ATOM 3381 N N . LEU B 1 70 ? -22.189 21.370 11.113 1.00 9.53 49 LEU B N 1
ATOM 3382 C CA . LEU B 1 70 ? -23.362 20.592 10.804 1.00 10.45 49 LEU B CA 1
ATOM 3383 C C . LEU B 1 70 ? -22.959 19.209 10.262 1.00 10.72 49 LEU B C 1
ATOM 3384 O O . LEU B 1 70 ? -21.876 19.065 9.672 1.00 12.31 49 LEU B O 1
ATOM 3389 N N . GLY B 1 71 ? -23.821 18.205 10.415 1.00 10.44 50 GLY B N 1
ATOM 3390 C CA . GLY B 1 71 ? -23.601 16.929 9.704 1.00 9.41 50 GLY B CA 1
ATOM 3391 C C . GLY B 1 71 ? -24.208 16.986 8.301 1.00 9.76 50 GLY B C 1
ATOM 3392 O O . GLY B 1 71 ? -25.233 17.623 8.100 1.00 10.27 50 GLY B O 1
ATOM 3393 N N . ILE B 1 72 ? -23.583 16.275 7.368 1.00 9.53 51 ILE B N 1
ATOM 3394 C CA . ILE B 1 72 ? -24.098 16.155 5.973 1.00 9.87 51 ILE B CA 1
ATOM 3395 C C . ILE B 1 72 ? -25.534 15.583 6.023 1.00 9.52 51 ILE B C 1
ATOM 3396 O O . ILE B 1 72 ? -26.347 15.805 5.116 1.00 10.04 51 ILE B O 1
ATOM 3401 N N . SER B 1 73 ? -25.836 14.843 7.092 1.00 10.99 52 SER B N 1
ATOM 3402 C CA . SER B 1 73 ? -27.153 14.230 7.235 1.00 11.23 52 SER B CA 1
ATOM 3403 C C . SER B 1 73 ? -28.307 15.228 7.267 1.00 12.37 52 SER B C 1
ATOM 3404 O O . SER B 1 73 ? -29.447 14.833 7.039 1.00 13.20 52 SER B O 1
ATOM 3407 N N . VAL B 1 74 ? -28.053 16.499 7.598 1.00 11.92 53 VAL B N 1
ATOM 3408 C CA . VAL B 1 74 ? -29.132 17.499 7.560 1.00 11.96 53 VAL B CA 1
ATOM 3409 C C . VAL B 1 74 ? -29.593 17.881 6.125 1.00 12.63 53 VAL B C 1
ATOM 3410 O O . VAL B 1 74 ? -30.537 18.655 5.975 1.00 13.62 53 VAL B O 1
ATOM 3414 N N . ALA B 1 75 ? -28.977 17.283 5.109 1.00 12.83 54 ALA B N 1
ATOM 3415 C CA . ALA B 1 75 ? -29.365 17.509 3.711 1.00 13.79 54 ALA B CA 1
ATOM 3416 C C . ALA B 1 75 ? -30.902 17.372 3.502 1.00 16.38 54 ALA B C 1
ATOM 3417 O O . ALA B 1 75 ? -31.502 18.186 2.801 1.00 15.61 54 ALA B O 1
ATOM 3419 N N . ASP B 1 76 ? -31.507 16.348 4.100 1.00 17.94 55 ASP B N 1
ATOM 3420 C CA . ASP B 1 76 ? -32.976 16.146 3.919 1.00 22.07 55 ASP B CA 1
ATOM 3421 C C . ASP B 1 76 ? -33.867 17.300 4.421 1.00 22.21 55 ASP B C 1
ATOM 3422 O O . ASP B 1 76 ? -34.925 17.617 3.819 1.00 22.72 55 ASP B O 1
ATOM 3427 N N . VAL B 1 77 ? -33.448 17.959 5.495 1.00 21.77 56 VAL B N 1
ATOM 3428 C CA . VAL B 1 77 ? -34.197 19.165 5.971 1.00 20.36 56 VAL B CA 1
ATOM 3429 C C . VAL B 1 77 ? -34.533 20.170 4.848 1.00 20.31 56 VAL B C 1
ATOM 3430 O O . VAL B 1 77 ? -35.590 20.822 4.847 1.00 19.94 56 VAL B O 1
ATOM 3434 N N . TYR B 1 78 ? -33.659 20.281 3.860 1.00 19.37 57 TYR B N 1
ATOM 3435 C CA . TYR B 1 78 ? -33.816 21.246 2.812 1.00 19.12 57 TYR B CA 1
ATOM 3436 C C . TYR B 1 78 ? -33.989 20.643 1.408 1.00 19.77 57 TYR B C 1
ATOM 3437 O O . TYR B 1 78 ? -33.840 21.367 0.435 1.00 21.90 57 TYR B O 1
ATOM 3446 N N . ASN B 1 79 ? -34.256 19.336 1.342 1.00 20.17 58 ASN B N 1
ATOM 3447 C CA . ASN B 1 79 ? -34.390 18.578 0.085 1.00 20.43 58 ASN B CA 1
ATOM 3448 C C . ASN B 1 79 ? -33.154 18.664 -0.781 1.00 19.86 58 ASN B C 1
ATOM 3449 O O . ASN B 1 79 ? -33.245 18.698 -2.009 1.00 18.99 58 ASN B O 1
ATOM 3454 N N . CYS B 1 80 ? -31.988 18.742 -0.138 1.00 18.05 59 CYS B N 1
ATOM 3455 C CA . CYS B 1 80 ? -30.752 18.838 -0.874 1.00 17.97 59 CYS B CA 1
ATOM 3456 C C . CYS B 1 80 ? -30.514 17.556 -1.661 1.00 18.68 59 CYS B C 1
ATOM 3457 O O . CYS B 1 80 ? -30.838 16.451 -1.209 1.00 19.82 59 CYS B O 1
ATOM 3460 N N . LYS B 1 81 ? -29.988 17.729 -2.854 1.00 19.16 60 LYS B N 1
ATOM 3461 C CA . LYS B 1 81 ? -29.661 16.583 -3.694 1.00 20.32 60 LYS B CA 1
ATOM 3462 C C . LYS B 1 81 ? -28.328 15.910 -3.307 1.00 19.57 60 LYS B C 1
ATOM 3463 O O . LYS B 1 81 ? -27.453 16.499 -2.621 1.00 20.43 60 LYS B O 1
ATOM 3469 N N . TYR B 1 82 ? -28.176 14.670 -3.754 1.00 19.03 61 TYR B N 1
ATOM 3470 C CA . TYR B 1 82 ? -27.033 13.851 -3.388 1.00 18.96 61 TYR B CA 1
ATOM 3471 C C . TYR B 1 82 ? -26.090 13.595 -4.576 1.00 17.91 61 TYR B C 1
ATOM 3472 O O . TYR B 1 82 ? -25.416 12.549 -4.641 1.00 19.11 61 TYR B O 1
ATOM 3481 N N . ALA B 1 83 ? -25.994 14.552 -5.502 1.00 15.90 62 ALA B N 1
ATOM 3482 C CA . ALA B 1 83 ? -25.141 14.378 -6.674 1.00 15.42 62 ALA B CA 1
ATOM 3483 C C . ALA B 1 83 ? -23.701 14.163 -6.269 1.00 15.17 62 ALA B C 1
ATOM 3484 O O . ALA B 1 83 ? -23.040 13.289 -6.820 1.00 16.22 62 ALA B O 1
ATOM 3486 N N . ASP B 1 84 ? -23.187 15.000 -5.354 1.00 14.04 63 ASP B N 1
ATOM 3487 C CA . ASP B 1 84 ? -21.895 14.738 -4.731 1.00 13.21 63 ASP B CA 1
ATOM 3488 C C . ASP B 1 84 ? -21.817 15.510 -3.418 1.00 12.92 63 ASP B C 1
ATOM 3489 O O . ASP B 1 84 ? -22.708 16.302 -3.085 1.00 12.37 63 ASP B O 1
ATOM 3494 N N . TYR B 1 85 ? -20.726 15.281 -2.687 1.00 11.99 64 TYR B N 1
ATOM 3495 C CA . TYR B 1 85 ? -20.626 15.963 -1.368 1.00 12.18 64 TYR B CA 1
ATOM 3496 C C . TYR B 1 85 ? -20.624 17.503 -1.457 1.00 13.36 64 TYR B C 1
ATOM 3497 O O . TYR B 1 85 ? -21.333 18.182 -0.700 1.00 12.41 64 TYR B O 1
ATOM 3506 N N . ARG B 1 86 ? -19.896 18.067 -2.430 1.00 13.03 65 ARG B N 1
ATOM 3507 C CA . ARG B 1 86 ? -19.762 19.517 -2.532 1.00 12.95 65 ARG B CA 1
ATOM 3508 C C . ARG B 1 86 ? -21.103 20.180 -2.731 1.00 12.70 65 ARG B C 1
ATOM 3509 O O . ARG B 1 86 ? -21.461 21.157 -2.066 1.00 11.75 65 ARG B O 1
ATOM 3517 N N . SER B 1 87 ? -21.855 19.666 -3.707 1.00 13.30 66 SER B N 1
ATOM 3518 C CA . SER B 1 87 ? -23.163 20.257 -3.993 1.00 13.08 66 SER B CA 1
ATOM 3519 C C . SER B 1 87 ? -24.139 20.080 -2.823 1.00 12.37 66 SER B C 1
ATOM 3520 O O . SER B 1 87 ? -24.906 20.974 -2.517 1.00 13.11 66 SER B O 1
ATOM 3523 N N . CYS B 1 88 ? -24.091 18.932 -2.157 1.00 11.75 67 CYS B N 1
ATOM 3524 C CA . CYS B 1 88 ? -24.999 18.656 -1.047 1.00 12.51 67 CYS B CA 1
ATOM 3525 C C . CYS B 1 88 ? -24.674 19.629 0.096 1.00 12.00 67 CYS B C 1
ATOM 3526 O O . CYS B 1 88 ? -25.553 20.276 0.679 1.00 11.51 67 CYS B O 1
ATOM 3529 N N . LYS B 1 89 ? -23.373 19.761 0.377 1.00 11.78 68 LYS B N 1
ATOM 3530 C CA . LYS B 1 89 ? -22.900 20.670 1.426 1.00 12.71 68 LYS B CA 1
ATOM 3531 C C . LYS B 1 89 ? -23.297 22.119 1.110 1.00 12.40 68 LYS B C 1
ATOM 3532 O O . LYS B 1 89 ? -23.712 22.869 1.991 1.00 10.46 68 LYS B O 1
ATOM 3538 N N . GLU B 1 90 ? -23.159 22.537 -0.159 1.00 11.43 69 GLU B N 1
ATOM 3539 C CA . GLU B 1 90 ? -23.461 23.908 -0.478 1.00 12.89 69 GLU B CA 1
ATOM 3540 C C . GLU B 1 90 ? -24.971 24.188 -0.338 1.00 12.56 69 GLU B C 1
ATOM 3541 O O . GLU B 1 90 ? -25.361 25.261 0.137 1.00 13.08 69 GLU B O 1
ATOM 3547 N N . CYS B 1 91 ? -25.808 23.218 -0.704 1.00 11.83 70 CYS B N 1
ATOM 3548 C CA . CYS B 1 91 ? -27.253 23.342 -0.465 1.00 11.96 70 CYS B CA 1
ATOM 3549 C C . CYS B 1 91 ? -27.504 23.502 1.044 1.00 11.98 70 CYS B C 1
ATOM 3550 O O . CYS B 1 91 ? -28.214 24.391 1.471 1.00 12.91 70 CYS B O 1
ATOM 3553 N N . ILE B 1 92 ? -26.891 22.648 1.838 1.00 10.80 71 ILE B N 1
ATOM 3554 C CA . ILE B 1 92 ? -27.046 22.745 3.331 1.00 10.59 71 ILE B CA 1
ATOM 3555 C C . ILE B 1 92 ? -26.677 24.149 3.859 1.00 11.05 71 ILE B C 1
ATOM 3556 O O . ILE B 1 92 ? -27.448 24.770 4.645 1.00 12.04 71 ILE B O 1
ATOM 3561 N N . ILE B 1 93 ? -25.509 24.652 3.419 1.00 9.62 72 ILE B N 1
ATOM 3562 C CA . ILE B 1 93 ? -24.980 25.933 3.907 1.00 10.68 72 ILE B CA 1
ATOM 3563 C C . ILE B 1 93 ? -25.907 27.092 3.490 1.00 11.49 72 ILE B C 1
ATOM 3564 O O . ILE B 1 93 ? -26.315 27.909 4.307 1.00 12.13 72 ILE B O 1
ATOM 3569 N N . GLN B 1 94 ? -26.265 27.139 2.212 1.00 11.57 73 GLN B N 1
ATOM 3570 C CA . GLN B 1 94 ? -27.143 28.242 1.718 1.00 13.88 73 GLN B CA 1
ATOM 3571 C C . GLN B 1 94 ? -28.517 28.292 2.409 1.00 14.11 73 GLN B C 1
ATOM 3572 O O . GLN B 1 94 ? -29.052 29.366 2.732 1.00 14.96 73 GLN B O 1
ATOM 3578 N N . ASN B 1 95 ? -29.106 27.130 2.639 1.00 14.29 74 ASN B N 1
ATOM 3579 C CA . ASN B 1 95 ? -30.362 27.064 3.342 1.00 15.11 74 ASN B CA 1
ATOM 3580 C C . ASN B 1 95 ? -30.246 27.280 4.871 1.00 15.07 74 ASN B C 1
ATOM 3581 O O . ASN B 1 95 ? -31.129 27.848 5.486 1.00 16.40 74 ASN B O 1
ATOM 3586 N N . SER B 1 96 ? -29.145 26.855 5.469 1.00 15.50 75 SER B N 1
ATOM 3587 C CA . SER B 1 96 ? -28.976 26.996 6.916 1.00 15.58 75 SER B CA 1
ATOM 3588 C C . SER B 1 96 ? -28.776 28.451 7.340 1.00 16.77 75 SER B C 1
ATOM 3589 O O . SER B 1 96 ? -29.287 28.877 8.370 1.00 16.81 75 SER B O 1
ATOM 3592 N N . LYS B 1 97 ? -28.057 29.208 6.524 1.00 18.32 76 LYS B N 1
ATOM 3593 C CA . LYS B 1 97 ? -27.723 30.614 6.816 1.00 20.32 76 LYS B CA 1
ATOM 3594 C C . LYS B 1 97 ? -28.903 31.475 7.279 1.00 21.78 76 LYS B C 1
ATOM 3595 O O . LYS B 1 97 ? -28.791 32.217 8.254 1.00 22.42 76 LYS B O 1
ATOM 3601 N N . ASN B 1 98 ? -30.025 31.382 6.571 1.00 23.89 77 ASN B N 1
ATOM 3602 C CA . ASN B 1 98 ? -31.234 32.123 6.913 1.00 26.33 77 ASN B CA 1
ATOM 3603 C C . ASN B 1 98 ? -31.941 31.633 8.163 1.00 24.98 77 ASN B C 1
ATOM 3604 O O . ASN B 1 98 ? -32.482 32.432 8.950 1.00 27.29 77 ASN B O 1
ATOM 3609 N N . ASP B 1 99 ? -31.931 30.318 8.376 1.00 22.52 78 ASP B N 1
ATOM 3610 C CA . ASP B 1 99 ? -32.589 29.766 9.529 1.00 20.67 78 ASP B CA 1
ATOM 3611 C C . ASP B 1 99 ? -31.815 30.074 10.796 1.00 21.24 78 ASP B C 1
ATOM 3612 O O . ASP B 1 99 ? -32.412 30.403 11.836 1.00 21.58 78 ASP B O 1
ATOM 3617 N N . LEU B 1 100 ? -30.489 29.983 10.706 1.00 19.62 79 LEU B N 1
ATOM 3618 C CA . LEU B 1 100 ? -29.633 30.156 11.886 1.00 19.71 79 LEU B CA 1
ATOM 3619 C C . LEU B 1 100 ? -29.237 31.600 12.153 1.00 19.92 79 LEU B C 1
ATOM 3620 O O . LEU B 1 100 ? -28.882 31.937 13.289 1.00 20.80 79 LEU B O 1
ATOM 3625 N N . GLY B 1 101 ? -29.308 32.466 11.146 1.00 19.08 80 GLY B N 1
ATOM 3626 C CA . GLY B 1 101 ? -28.901 33.868 11.343 1.00 20.93 80 GLY B CA 1
ATOM 3627 C C . GLY B 1 101 ? -27.380 34.008 11.439 1.00 20.78 80 GLY B C 1
ATOM 3628 O O . GLY B 1 101 ? -26.832 34.946 12.075 1.00 22.31 80 GLY B O 1
ATOM 3629 N N . ILE B 1 102 ? -26.686 33.068 10.801 1.00 18.80 81 ILE B N 1
ATOM 3630 C CA . ILE B 1 102 ? -25.214 33.033 10.808 1.00 18.06 81 ILE B CA 1
ATOM 3631 C C . ILE B 1 102 ? -24.777 32.872 9.400 1.00 17.34 81 ILE B C 1
ATOM 3632 O O . ILE B 1 102 ? -25.049 31.847 8.780 1.00 16.66 81 ILE B O 1
ATOM 3637 N N . SER B 1 103 ? -24.082 33.882 8.899 1.00 17.56 82 SER B N 1
ATOM 3638 C CA . SER B 1 103 ? -23.698 33.896 7.491 1.00 18.24 82 SER B CA 1
ATOM 3639 C C . SER B 1 103 ? -22.428 33.049 7.172 1.00 18.25 82 SER B C 1
ATOM 3640 O O . SER B 1 103 ? -22.254 32.567 6.029 1.00 19.01 82 SER B O 1
ATOM 3643 N N . GLU B 1 104 ? -21.547 32.873 8.161 1.00 17.80 83 GLU B N 1
ATOM 3644 C CA . GLU B 1 104 ? -20.258 32.183 7.979 1.00 17.84 83 GLU B CA 1
ATOM 3645 C C . GLU B 1 104 ? -19.637 32.004 9.383 1.00 16.79 83 GLU B C 1
ATOM 3646 O O . GLU B 1 104 ? -19.915 32.834 10.283 1.00 17.29 83 GLU B O 1
ATOM 3652 N N . SER B 1 105 ? -18.795 31.000 9.582 1.00 15.56 84 SER B N 1
ATOM 3653 C CA . SER B 1 105 ? -18.405 29.996 8.575 1.00 15.55 84 SER B CA 1
ATOM 3654 C C . SER B 1 105 ? -19.086 28.705 8.939 1.00 14.09 84 SER B C 1
ATOM 3655 O O . SER B 1 105 ? -19.390 28.500 10.099 1.00 14.91 84 SER B O 1
ATOM 3658 N N . TYR B 1 106 ? -19.296 27.841 7.946 1.00 13.08 85 TYR B N 1
ATOM 3659 C CA . TYR B 1 106 ? -19.848 26.509 8.158 1.00 11.89 85 TYR B CA 1
ATOM 3660 C C . TYR B 1 106 ? -18.813 25.409 7.884 1.00 12.54 85 TYR B C 1
ATOM 3661 O O . TYR B 1 106 ? -18.035 25.474 6.896 1.00 13.71 85 TYR B O 1
ATOM 3670 N N . VAL B 1 107 ? -18.787 24.411 8.751 1.00 11.47 86 VAL B N 1
ATOM 3671 C CA . VAL B 1 107 ? -18.092 23.132 8.477 1.00 10.33 86 VAL B CA 1
ATOM 3672 C C . VAL B 1 107 ? -19.183 22.052 8.393 1.00 11.78 86 VAL B C 1
ATOM 3673 O O . VAL B 1 107 ? -19.881 21.803 9.384 1.00 12.63 86 VAL B O 1
ATOM 3677 N N . VAL B 1 108 ? -19.356 21.453 7.218 1.00 10.26 87 VAL B N 1
ATOM 3678 C CA . VAL B 1 108 ? -20.406 20.425 7.065 1.00 10.28 87 VAL B CA 1
ATOM 3679 C C . VAL B 1 108 ? -19.655 19.115 6.939 1.00 11.37 87 VAL B C 1
ATOM 3680 O O . VAL B 1 108 ? -18.923 18.890 5.926 1.00 10.79 87 VAL B O 1
ATOM 3684 N N . ALA B 1 109 ? -19.764 18.298 7.995 1.00 11.17 88 ALA B N 1
ATOM 3685 C CA . ALA B 1 109 ? -18.920 17.092 8.159 1.00 11.97 88 ALA B CA 1
ATOM 3686 C C . ALA B 1 109 ? -19.643 15.777 7.873 1.00 12.22 88 ALA B C 1
ATOM 3687 O O . ALA B 1 109 ? -20.877 15.688 8.056 1.00 12.48 88 ALA B O 1
ATOM 3689 N N . PRO B 1 110 ? -18.898 14.719 7.486 1.00 13.28 89 PRO B N 1
ATOM 3690 C CA . PRO B 1 110 ? -19.542 13.419 7.300 1.00 14.89 89 PRO B CA 1
ATOM 3691 C C . PRO B 1 110 ? -20.016 12.944 8.636 1.00 15.56 89 PRO B C 1
ATOM 3692 O O . PRO B 1 110 ? -19.258 12.975 9.626 1.00 18.62 89 PRO B O 1
ATOM 3696 N N . ASN B 1 111 ? -21.265 12.544 8.699 1.00 15.29 90 ASN B N 1
ATOM 3697 C CA . ASN B 1 111 ? -21.766 11.921 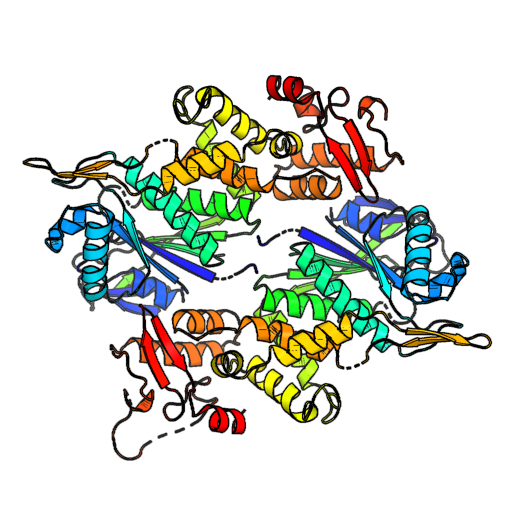9.918 1.00 15.57 90 ASN B CA 1
ATOM 3698 C C . ASN B 1 111 ? -22.701 10.788 9.612 1.00 17.59 90 ASN B C 1
ATOM 3699 O O . ASN B 1 111 ? -23.202 10.649 8.493 1.00 19.15 90 ASN B O 1
ATOM 3704 N N . VAL B 1 112 ? -22.945 9.986 10.629 1.00 17.99 91 VAL B N 1
ATOM 3705 C CA . VAL B 1 112 ? -23.780 8.820 10.506 1.00 17.82 91 VAL B CA 1
ATOM 3706 C C . VAL B 1 112 ? -25.037 9.141 11.242 1.00 17.98 91 VAL B C 1
ATOM 3707 O O . VAL B 1 112 ? -25.015 9.434 12.454 1.00 17.21 91 VAL B O 1
ATOM 3711 N N . TYR B 1 113 ? -26.160 9.044 10.556 1.00 17.34 92 TYR B N 1
ATOM 3712 C CA . TYR B 1 113 ? -27.399 9.333 11.196 1.00 19.47 92 TYR B CA 1
ATOM 3713 C C . TYR B 1 113 ? -28.506 8.907 10.279 1.00 20.52 92 TYR B C 1
ATOM 3714 O O . TYR B 1 113 ? -28.506 9.245 9.080 1.00 20.16 92 TYR B O 1
ATOM 3723 N N . GLN B 1 114 ? -29.438 8.138 10.834 1.00 20.67 93 GLN B N 1
ATOM 3724 C CA . GLN B 1 114 ? -30.622 7.656 10.080 1.00 22.76 93 GLN B CA 1
ATOM 3725 C C . GLN B 1 114 ? -30.160 6.983 8.799 1.00 20.15 93 GLN B C 1
ATOM 3726 O O . GLN B 1 114 ? -29.394 6.037 8.879 1.00 20.08 93 GLN B O 1
ATOM 3732 N N . LYS B 1 115 ? -30.546 7.508 7.630 1.00 19.55 94 LYS B N 1
ATOM 3733 C CA . LYS B 1 115 ? -30.152 6.913 6.330 1.00 18.04 94 LYS B CA 1
ATOM 3734 C C . LYS B 1 115 ? -28.683 7.113 5.890 1.00 16.54 94 LYS B C 1
ATOM 3735 O O . LYS B 1 115 ? -28.177 6.445 4.935 1.00 14.52 94 LYS B O 1
ATOM 3741 N N . PHE B 1 116 ? -27.989 8.024 6.580 1.00 14.79 95 PHE B N 1
ATOM 3742 C CA . PHE B 1 116 ? -26.587 8.296 6.310 1.00 14.71 95 PHE B CA 1
ATOM 3743 C C . PHE B 1 116 ? -25.695 7.369 7.102 1.00 14.44 95 PHE B C 1
ATOM 3744 O O . PHE B 1 116 ? -25.785 7.320 8.350 1.00 15.09 95 PHE B O 1
ATOM 3752 N N . LYS B 1 117 ? -24.903 6.619 6.349 1.00 12.99 96 LYS B N 1
ATOM 3753 C CA . LYS B 1 117 ? -24.092 5.528 6.889 1.00 14.24 96 LYS B CA 1
ATOM 3754 C C . LYS B 1 117 ? -22.631 5.882 6.710 1.00 14.44 96 LYS B C 1
ATOM 3755 O O . LYS B 1 117 ? -22.258 6.610 5.754 1.00 14.81 96 LYS B O 1
ATOM 3761 N N . GLY B 1 118 ? -21.779 5.318 7.567 1.00 13.71 97 GLY B N 1
ATOM 3762 C CA . GLY B 1 118 ? -20.330 5.486 7.362 1.00 14.26 97 GLY B CA 1
ATOM 3763 C C . GLY B 1 118 ? -19.626 5.192 8.684 1.00 13.54 97 GLY B C 1
ATOM 3764 O O . GLY B 1 118 ? -20.113 4.389 9.478 1.00 13.83 97 GLY B O 1
ATOM 3765 N N . LYS B 1 119 ? -18.500 5.864 8.912 1.00 12.08 98 LYS B N 1
ATOM 3766 C CA . LYS B 1 119 ? -17.661 5.589 10.093 1.00 12.88 98 LYS B CA 1
ATOM 3767 C C . LYS B 1 119 ? -17.602 6.874 10.920 1.00 11.74 98 LYS B C 1
ATOM 3768 O O . LYS B 1 119 ? -17.112 7.879 10.423 1.00 11.62 98 LYS B O 1
ATOM 3774 N N . PRO B 1 120 ? -18.067 6.846 12.208 1.00 11.28 99 PRO B N 1
ATOM 3775 C CA . PRO B 1 120 ? -18.057 8.034 13.052 1.00 10.88 99 PRO B CA 1
ATOM 3776 C C . PRO B 1 120 ? -16.698 8.715 13.186 1.00 9.59 99 PRO B C 1
ATOM 3777 O O . PRO B 1 120 ? -16.638 9.929 13.293 1.00 10.97 99 PRO B O 1
ATOM 3781 N N . ASP B 1 121 ? -15.605 7.952 13.150 1.00 8.02 100 ASP B N 1
ATOM 3782 C CA . ASP B 1 121 ? -14.297 8.636 13.233 1.00 9.23 100 ASP B CA 1
ATOM 3783 C C . ASP B 1 121 ? -13.996 9.587 12.060 1.00 10.00 100 ASP B C 1
ATOM 3784 O O . ASP B 1 121 ? -13.151 10.499 12.177 1.00 10.44 100 ASP B O 1
ATOM 3789 N N . HIS B 1 122 ? -14.658 9.387 10.930 1.00 8.97 101 HIS B N 1
ATOM 3790 C CA . HIS B 1 122 ? -14.474 10.315 9.788 1.00 9.80 101 HIS B CA 1
ATOM 3791 C C . HIS B 1 122 ? -14.939 11.720 10.116 1.00 9.99 101 HIS B C 1
ATOM 3792 O O . HIS B 1 122 ? -14.369 12.702 9.607 1.00 10.59 101 HIS B O 1
ATOM 3799 N N . TYR B 1 123 ? -15.928 11.840 11.002 1.00 10.08 102 TYR B N 1
ATOM 3800 C CA . TYR B 1 123 ? -16.354 13.158 11.511 1.00 9.64 102 TYR B CA 1
ATOM 3801 C C . TYR B 1 123 ? -15.200 13.851 12.267 1.00 10.46 102 TYR B C 1
ATOM 3802 O O . TYR B 1 123 ? -14.913 15.045 12.056 1.00 10.67 102 TYR B O 1
ATOM 3811 N N . PHE B 1 124 ? -14.522 13.081 13.127 1.00 9.43 103 PHE B N 1
ATOM 3812 C CA . PHE B 1 124 ? -13.333 13.569 13.827 1.00 9.10 103 PHE B CA 1
ATOM 3813 C C . PHE B 1 124 ? -12.301 14.055 12.816 1.00 10.40 103 PHE B C 1
ATOM 3814 O O . PHE B 1 124 ? -11.810 15.179 12.905 1.00 9.77 103 PHE B O 1
ATOM 3822 N N . THR B 1 125 ? -11.965 13.203 11.831 1.00 9.60 104 THR B N 1
ATOM 3823 C CA . THR B 1 125 ? -10.875 13.567 10.885 1.00 9.44 104 THR B CA 1
ATOM 3824 C C . THR B 1 125 ? -11.196 14.908 10.185 1.00 9.44 104 THR B C 1
ATOM 3825 O O . THR B 1 125 ? -10.341 15.791 10.039 1.00 7.97 104 THR B O 1
ATOM 3829 N N . TYR B 1 126 ? -12.430 15.023 9.768 1.00 9.04 105 TYR B N 1
ATOM 3830 C CA . TYR B 1 126 ? -12.905 16.188 9.024 1.00 9.35 105 TYR B CA 1
ATOM 3831 C C . TYR B 1 126 ? -12.884 17.458 9.835 1.00 8.95 105 TYR B C 1
ATOM 3832 O O . TYR B 1 126 ? -12.373 18.478 9.356 1.00 9.20 105 TYR B O 1
ATOM 3841 N N . ILE B 1 127 ? -13.386 17.375 11.066 1.00 8.88 106 ILE B N 1
ATOM 3842 C CA . ILE B 1 127 ? -13.361 18.535 11.968 1.00 9.00 106 ILE B CA 1
ATOM 3843 C C . ILE B 1 127 ? -11.915 18.934 12.292 1.00 9.21 106 ILE B C 1
ATOM 3844 O O . ILE B 1 127 ? -11.598 20.122 12.283 1.00 9.36 106 ILE B O 1
ATOM 3849 N N . TYR B 1 128 ? -11.051 17.948 12.499 1.00 8.06 107 TYR B N 1
ATOM 3850 C CA . TYR B 1 128 ? -9.662 18.256 12.810 1.00 8.14 107 TYR B CA 1
ATOM 3851 C C . TYR B 1 128 ? -9.075 19.112 11.686 1.00 8.31 107 TYR B C 1
ATOM 3852 O O . TYR B 1 128 ? -8.507 20.190 11.897 1.00 8.01 107 TYR B O 1
ATOM 3861 N N . TYR B 1 129 ? -9.198 18.611 10.465 1.00 9.23 108 TYR B N 1
ATOM 3862 C CA . TYR B 1 129 ? -8.483 19.243 9.357 1.00 9.22 108 TYR B CA 1
ATOM 3863 C C . TYR B 1 129 ? -9.054 20.600 9.020 1.00 9.53 108 TYR B C 1
ATOM 3864 O O . TYR B 1 129 ? -8.313 21.568 8.868 1.00 8.82 108 TYR B O 1
ATOM 3873 N N . HIS B 1 130 ? -10.380 20.670 8.937 1.00 9.73 109 HIS B N 1
ATOM 3874 C CA . HIS B 1 130 ? -11.041 21.906 8.582 1.00 10.60 109 HIS B CA 1
ATOM 3875 C C . HIS B 1 130 ? -10.937 22.945 9.680 1.00 10.02 109 HIS B C 1
ATOM 3876 O O . HIS B 1 130 ? -10.779 24.138 9.371 1.00 11.21 109 HIS B O 1
ATOM 3883 N N . SER B 1 131 ? -10.961 22.514 10.944 1.00 9.64 110 SER B N 1
ATOM 3884 C CA . SER B 1 131 ? -10.773 23.501 12.041 1.00 8.70 110 SER B CA 1
ATOM 3885 C C . SER B 1 131 ? -9.346 24.011 12.017 1.00 8.34 110 SER B C 1
ATOM 3886 O O . SER B 1 131 ? -9.095 25.194 12.219 1.00 9.42 110 SER B O 1
ATOM 3889 N N . LEU B 1 132 ? -8.387 23.124 11.767 1.00 8.01 111 LEU B N 1
ATOM 3890 C CA . LEU B 1 132 ? -7.005 23.589 11.687 1.00 8.69 111 LEU B CA 1
ATOM 3891 C C . LEU B 1 132 ? -6.811 24.684 10.647 1.00 9.43 111 LEU B C 1
ATOM 3892 O O . LEU B 1 132 ? -6.168 25.715 10.923 1.00 9.94 111 LEU B O 1
ATOM 3897 N N . ARG B 1 133 ? -7.366 24.478 9.457 1.00 9.57 112 ARG B N 1
ATOM 3898 C CA . ARG B 1 133 ? -7.278 25.500 8.393 1.00 11.80 112 ARG B CA 1
ATOM 3899 C C . ARG B 1 133 ? -7.880 26.847 8.849 1.00 10.04 112 ARG B C 1
ATOM 3900 O O . ARG B 1 133 ? -7.323 27.909 8.548 1.00 11.07 112 ARG B O 1
ATOM 3908 N N . ILE B 1 134 ? -9.012 26.777 9.558 1.00 9.57 113 ILE B N 1
ATOM 3909 C CA . ILE B 1 134 ? -9.688 27.968 10.076 1.00 9.31 113 ILE B CA 1
ATOM 3910 C C . ILE B 1 134 ? -8.802 28.695 11.122 1.00 9.11 113 ILE B C 1
ATOM 3911 O O . ILE B 1 134 ? -8.661 29.933 11.082 1.00 9.44 113 ILE B O 1
ATOM 3916 N N . LEU B 1 135 ? -8.200 27.919 12.024 1.00 9.67 114 LEU B N 1
ATOM 3917 C CA . LEU B 1 135 ? -7.273 28.516 13.014 1.00 9.55 114 LEU B CA 1
ATOM 3918 C C . LEU B 1 135 ? -6.142 29.297 12.296 1.00 11.29 114 LEU B C 1
ATOM 3919 O O . LEU B 1 135 ? -5.825 30.432 12.652 1.00 11.38 114 LEU B O 1
ATOM 3924 N N . GLU B 1 136 ? -5.536 28.665 11.281 1.00 11.33 115 GLU B N 1
ATOM 3925 C CA . GLU B 1 136 ? -4.458 29.307 10.507 1.00 13.37 115 GLU B CA 1
ATOM 3926 C C . GLU B 1 136 ? -4.914 30.622 9.880 1.00 12.75 115 GLU B C 1
ATOM 3927 O O . GLU B 1 136 ? -4.209 31.626 9.966 1.00 13.01 115 GLU B O 1
ATOM 3933 N N . LYS B 1 137 ? -6.084 30.612 9.282 1.00 11.50 116 LYS B N 1
ATOM 3934 C CA . LYS B 1 137 ? -6.593 31.774 8.547 1.00 14.27 116 LYS B CA 1
ATOM 3935 C C . LYS B 1 137 ? -6.915 32.926 9.501 1.00 12.66 116 LYS B C 1
ATOM 3936 O O . LYS B 1 137 ? -6.775 34.135 9.141 1.00 13.60 116 LYS B O 1
ATOM 3942 N N . GLU B 1 138 ? -7.356 32.573 10.704 1.00 10.99 117 GLU B N 1
ATOM 3943 C CA . GLU B 1 138 ? -7.974 33.575 11.595 1.00 11.70 117 GLU B CA 1
ATOM 3944 C C . GLU B 1 138 ? -7.057 34.130 12.676 1.00 12.08 117 GLU B C 1
ATOM 3945 O O . GLU B 1 138 ? -7.492 35.018 13.427 1.00 12.47 117 GLU B O 1
ATOM 3951 N N . GLY B 1 139 ? -5.820 33.620 12.802 1.00 12.03 118 GLY B N 1
ATOM 3952 C CA . GLY B 1 139 ? -4.875 34.208 13.796 1.00 13.10 118 GLY B CA 1
ATOM 3953 C C . GLY B 1 139 ? -5.428 34.166 15.236 1.00 11.13 118 GLY B C 1
ATOM 3954 O O . GLY B 1 139 ? -5.615 35.200 15.868 1.00 13.30 118 GLY B O 1
ATOM 3955 N N . ILE B 1 140 ? -5.715 32.963 15.716 1.00 10.98 119 ILE B N 1
ATOM 3956 C CA . ILE B 1 140 ? -6.514 32.728 16.945 1.00 10.59 119 ILE B CA 1
ATOM 3957 C C . ILE B 1 140 ? -5.640 32.540 18.183 1.00 10.69 119 ILE B C 1
ATOM 3958 O O . ILE B 1 140 ? -4.584 31.838 18.104 1.00 10.81 119 ILE B O 1
ATOM 3963 N N . ASN B 1 141 ? -6.059 33.125 19.314 1.00 9.65 120 ASN B N 1
ATOM 3964 C CA . ASN B 1 141 ? -5.449 32.786 20.602 1.00 10.66 120 ASN B CA 1
ATOM 3965 C C . ASN B 1 141 ? -6.467 32.298 21.612 1.00 9.91 120 ASN B C 1
ATOM 3966 O O . ASN B 1 141 ? -6.099 31.969 22.741 1.00 9.86 120 ASN B O 1
ATOM 3971 N N . GLU B 1 142 ? -7.767 32.322 21.249 1.00 10.10 121 GLU B N 1
ATOM 3972 C CA . GLU B 1 142 ? -8.777 31.856 22.188 1.00 9.98 121 GLU B CA 1
ATOM 3973 C C . GLU B 1 142 ? -9.875 31.103 21.448 1.00 9.38 121 GLU B C 1
ATOM 3974 O O . GLU B 1 142 ? -10.428 31.614 20.449 1.00 9.26 121 GLU B O 1
ATOM 3980 N N . VAL B 1 143 ? -10.185 29.901 21.938 1.00 7.42 122 VAL B N 1
ATOM 3981 C CA . VAL B 1 143 ? -11.156 29.020 21.265 1.00 8.49 122 VAL B CA 1
ATOM 3982 C C . VAL B 1 143 ? -12.221 28.570 22.248 1.00 8.89 122 VAL B C 1
ATOM 3983 O O . VAL B 1 143 ? -11.871 28.143 23.375 1.00 11.29 122 VAL B O 1
ATOM 3987 N N . PHE B 1 144 ? -13.498 28.674 21.844 1.00 8.69 123 PHE B N 1
ATOM 3988 C CA . PHE B 1 144 ? -14.619 28.163 22.634 1.00 8.54 123 PHE B CA 1
ATOM 3989 C C . PHE B 1 144 ? -15.223 27.032 21.838 1.00 9.67 123 PHE B C 1
ATOM 3990 O O . PHE B 1 144 ? -15.391 27.158 20.640 1.00 9.99 123 PHE B O 1
ATOM 3998 N N . ILE B 1 145 ? -15.640 25.989 22.518 1.00 9.43 124 ILE B N 1
ATOM 3999 C CA . ILE B 1 145 ? -16.275 24.839 21.853 1.00 10.87 124 ILE B CA 1
ATOM 4000 C C . ILE B 1 145 ? -17.626 24.715 22.538 1.00 11.17 124 ILE B C 1
ATOM 4001 O O . ILE B 1 145 ? -17.669 24.416 23.739 1.00 10.72 124 ILE B O 1
ATOM 4006 N N . ASP B 1 146 ? -18.713 24.963 21.811 1.00 10.51 125 ASP B N 1
ATOM 4007 C CA . ASP B 1 146 ? -20.055 24.956 22.411 1.00 10.03 125 ASP B CA 1
ATOM 4008 C C . ASP B 1 146 ? -20.806 23.720 21.944 1.00 10.73 125 ASP B C 1
ATOM 4009 O O . ASP B 1 146 ? -21.184 23.620 20.768 1.00 12.10 125 ASP B O 1
ATOM 4014 N N . THR B 1 147 ? -20.979 22.759 22.844 1.00 9.40 126 THR B N 1
ATOM 4015 C CA . THR B 1 147 ? -21.600 21.494 22.431 1.00 9.86 126 THR B CA 1
ATOM 4016 C C . THR B 1 147 ? -23.097 21.411 22.756 1.00 10.69 126 THR B C 1
ATOM 4017 O O . THR B 1 147 ? -23.707 20.363 22.576 1.00 11.08 126 THR B O 1
ATOM 4021 N N . THR B 1 148 ? -23.677 22.531 23.181 1.00 9.74 127 THR B N 1
ATOM 4022 C CA . THR B 1 148 ? -25.080 22.556 23.596 1.00 11.04 127 THR B CA 1
ATOM 4023 C C . THR B 1 148 ? -26.015 21.757 22.666 1.00 10.91 127 THR B C 1
ATOM 4024 O O . THR B 1 148 ? -26.824 20.945 23.133 1.00 10.45 127 THR B O 1
ATOM 4028 N N . HIS B 1 149 ? -25.950 22.060 21.360 1.00 10.85 128 HIS B N 1
ATOM 4029 C CA . HIS B 1 149 ? -26.921 21.535 20.395 1.00 11.24 128 HIS B CA 1
ATOM 4030 C C . HIS B 1 149 ? -26.404 20.316 19.620 1.00 10.79 128 HIS B C 1
ATOM 4031 O O . HIS B 1 149 ? -26.976 19.896 18.582 1.00 10.73 128 HIS B O 1
ATOM 4038 N N . GLY B 1 150 ? -25.304 19.738 20.094 1.00 10.55 129 GLY B N 1
ATOM 4039 C CA . GLY B 1 150 ? -24.774 18.569 19.500 1.00 10.46 129 GLY B CA 1
ATOM 4040 C C . GLY B 1 150 ? -25.627 17.340 19.830 1.00 10.89 129 GLY B C 1
ATOM 4041 O O . GLY B 1 150 ? -26.178 17.197 20.949 1.00 12.70 129 GLY B O 1
ATOM 4042 N N . ILE B 1 151 ? -25.698 16.421 18.881 1.00 10.42 130 ILE B N 1
ATOM 4043 C CA . ILE B 1 151 ? -26.419 15.178 19.149 1.00 11.83 130 ILE B CA 1
ATOM 4044 C C . ILE B 1 151 ? -25.527 13.968 18.858 1.00 10.67 130 ILE B C 1
ATOM 4045 O O . ILE B 1 151 ? -24.480 14.110 18.204 1.00 9.57 130 ILE B O 1
ATOM 4050 N N . ASN B 1 152 ? -25.925 12.802 19.384 1.00 10.40 131 ASN B N 1
ATOM 4051 C CA . ASN B 1 152 ? -25.104 11.571 19.279 1.00 10.47 131 ASN B CA 1
ATOM 4052 C C . ASN B 1 152 ? -23.626 11.836 19.573 1.00 10.54 131 ASN B C 1
ATOM 4053 O O . ASN B 1 152 ? -23.353 12.403 20.646 1.00 11.50 131 ASN B O 1
ATOM 4058 N N . TYR B 1 153 ? -22.687 11.529 18.674 1.00 9.66 132 TYR B N 1
ATOM 4059 C CA . TYR B 1 153 ? -21.261 11.632 18.999 1.00 9.88 132 TYR B CA 1
ATOM 4060 C C . TYR B 1 153 ? -20.631 12.975 18.595 1.00 10.04 132 TYR B C 1
ATOM 4061 O O . TYR B 1 153 ? -19.427 13.158 18.709 1.00 9.68 132 TYR B O 1
ATOM 4078 N N . GLY B 1 155 ? -20.579 15.976 19.954 1.00 10.79 134 GLY B N 1
ATOM 4079 C CA . GLY B 1 155 ? -19.884 16.744 21.001 1.00 10.30 134 GLY B CA 1
ATOM 4080 C C . GLY B 1 155 ? -18.525 16.181 21.334 1.00 10.38 134 GLY B C 1
ATOM 4081 O O . GLY B 1 155 ? -17.510 16.923 21.335 1.00 9.87 134 GLY B O 1
ATOM 4082 N N . VAL B 1 156 ? -18.480 14.873 21.579 1.00 9.78 135 VAL B N 1
ATOM 4083 C CA . VAL B 1 156 ? -17.241 14.259 21.996 1.00 10.33 135 VAL B CA 1
ATOM 4084 C C . VAL B 1 156 ? -16.194 14.348 20.909 1.00 10.05 135 VAL B C 1
ATOM 4085 O O . VAL B 1 156 ? -15.047 14.761 21.175 1.00 10.22 135 VAL B O 1
ATOM 4089 N N . LEU B 1 157 ? -16.605 14.035 19.682 1.00 8.68 136 LEU B N 1
ATOM 4090 C CA . LEU B 1 157 ? -15.628 14.040 18.567 1.00 8.09 136 LEU B CA 1
ATOM 4091 C C . LEU B 1 157 ? -15.240 15.451 18.109 1.00 8.93 136 LEU B C 1
ATOM 4092 O O . LEU B 1 157 ? -14.068 15.651 17.779 1.00 9.16 136 LEU B O 1
ATOM 4097 N N . ALA B 1 158 ? -16.163 16.419 18.152 1.00 9.42 137 ALA B N 1
ATOM 4098 C CA . ALA B 1 158 ? -15.779 17.816 17.805 1.00 9.85 137 ALA B CA 1
ATOM 4099 C C . ALA B 1 158 ? -14.803 18.330 18.854 1.00 10.38 137 ALA B C 1
ATOM 4100 O O . ALA B 1 158 ? -13.799 18.944 18.530 1.00 8.65 137 ALA B O 1
ATOM 4102 N N . LYS B 1 159 ? -15.070 18.065 20.135 1.00 10.11 138 LYS B N 1
ATOM 4103 C CA . LYS B 1 159 ? -14.210 18.603 21.182 1.00 9.65 138 LYS B CA 1
ATOM 4104 C C . LYS B 1 159 ? -12.809 18.056 21.015 1.00 9.90 138 LYS B C 1
ATOM 4105 O O . LYS B 1 159 ? -11.824 18.810 21.015 1.00 9.80 138 LYS B O 1
ATOM 4111 N N . GLU B 1 160 ? -12.703 16.735 20.893 1.00 9.51 139 GLU B N 1
ATOM 4112 C CA . GLU B 1 160 ? -11.377 16.110 20.783 1.00 10.44 139 GLU B CA 1
ATOM 4113 C C . GLU B 1 160 ? -10.663 16.474 19.460 1.00 7.96 139 GLU B C 1
ATOM 4114 O O . GLU B 1 160 ? -9.434 16.647 19.441 1.00 10.50 139 GLU B O 1
ATOM 4120 N N . ALA B 1 161 ? -11.413 16.581 18.354 1.00 8.15 140 ALA B N 1
ATOM 4121 C CA . ALA B 1 161 ? -10.805 16.979 17.081 1.00 8.53 140 ALA B CA 1
ATOM 4122 C C . ALA B 1 161 ? -10.267 18.408 17.143 1.00 8.87 140 ALA B C 1
ATOM 4123 O O . ALA B 1 161 ? -9.139 18.668 16.727 1.00 7.77 140 ALA B O 1
ATOM 4125 N N . ILE B 1 162 ? -11.082 19.320 17.666 1.00 8.38 141 ILE B N 1
ATOM 4126 C CA . ILE B 1 162 ? -10.635 20.702 17.869 1.00 8.42 141 ILE B CA 1
ATOM 4127 C C . ILE B 1 162 ? -9.446 20.789 18.834 1.00 8.46 141 ILE B C 1
ATOM 4128 O O . ILE B 1 162 ? -8.472 21.512 18.553 1.00 9.47 141 ILE B O 1
ATOM 4133 N N . GLN B 1 163 ? -9.487 20.050 19.947 1.00 9.16 142 GLN B N 1
ATOM 4134 C CA . GLN B 1 163 ? -8.311 20.003 20.829 1.00 9.37 142 GLN B CA 1
ATOM 4135 C C . GLN B 1 163 ? -7.025 19.581 20.082 1.00 8.96 142 GLN B C 1
ATOM 4136 O O . GLN B 1 163 ? -5.965 20.200 20.245 1.00 8.93 142 GLN B O 1
ATOM 4142 N N . LEU B 1 164 ? -7.121 18.569 19.208 1.00 8.74 143 LEU B N 1
ATOM 4143 C CA . LEU B 1 164 ? -5.970 18.122 18.447 1.00 8.72 143 LEU B CA 1
ATOM 4144 C C . LEU B 1 164 ? -5.529 19.245 17.492 1.00 8.41 143 LEU B C 1
ATOM 4145 O O . LEU B 1 164 ? -4.323 19.548 17.370 1.00 7.81 143 LEU B O 1
ATOM 4150 N N . ALA B 1 165 ? -6.506 19.833 16.798 1.00 7.47 144 ALA B N 1
ATOM 4151 C CA . ALA B 1 165 ? -6.197 20.981 15.905 1.00 7.34 144 ALA B CA 1
ATOM 4152 C C . ALA B 1 165 ? -5.455 22.121 16.622 1.00 7.46 144 ALA B C 1
ATOM 4153 O O . ALA B 1 165 ? -4.421 22.595 16.147 1.00 7.59 144 ALA B O 1
ATOM 4155 N N . VAL B 1 166 ? -5.977 22.546 17.774 1.00 8.38 145 VAL B N 1
ATOM 4156 C CA . VAL B 1 166 ? -5.338 23.666 18.481 1.00 8.45 145 VAL B CA 1
ATOM 4157 C C . VAL B 1 166 ? -3.939 23.244 18.969 1.00 8.71 145 VAL B C 1
ATOM 4158 O O . VAL B 1 166 ? -3.006 24.061 18.997 1.00 9.10 145 VAL B O 1
ATOM 4162 N N . SER B 1 167 ? -3.797 21.969 19.373 1.00 8.64 146 SER B N 1
ATOM 4163 C CA . SER B 1 167 ? -2.503 21.425 19.796 1.00 9.12 146 SER B CA 1
ATOM 4164 C C . SER B 1 167 ? -1.452 21.545 18.683 1.00 10.08 146 SER B C 1
ATOM 4165 O O . SER B 1 167 ? -0.349 22.100 18.899 1.00 9.67 146 SER B O 1
ATOM 4168 N N . ALA B 1 168 ? -1.823 21.082 17.480 1.00 8.63 147 ALA B N 1
ATOM 4169 C CA . ALA B 1 168 ? -0.962 21.176 16.309 1.00 9.92 147 ALA B CA 1
ATOM 4170 C C . ALA B 1 168 ? -0.656 22.636 15.977 1.00 9.33 147 ALA B C 1
ATOM 4171 O O . ALA B 1 168 ? 0.501 22.985 15.737 1.00 10.56 147 ALA B O 1
ATOM 4173 N N . TYR B 1 169 ? -1.700 23.473 15.952 1.00 9.01 148 TYR B N 1
ATOM 4174 C CA . TYR B 1 169 ? -1.586 24.910 15.628 1.00 8.50 148 TYR B CA 1
ATOM 4175 C C . TYR B 1 169 ? -0.649 25.662 16.597 1.00 9.46 148 TYR B C 1
ATOM 4176 O O . TYR B 1 169 ? 0.259 26.429 16.186 1.00 9.24 148 TYR B O 1
ATOM 4185 N N . ALA B 1 170 ? -0.841 25.427 17.894 1.00 8.94 149 ALA B N 1
ATOM 4186 C CA . ALA B 1 170 ? -0.007 26.094 18.926 1.00 9.26 149 ALA B CA 1
ATOM 4187 C C . ALA B 1 170 ? 1.463 25.723 18.770 1.00 9.63 149 ALA B C 1
ATOM 4188 O O . ALA B 1 170 ? 2.324 26.573 18.852 1.00 8.60 149 ALA B O 1
ATOM 4190 N N . ALA B 1 171 ? 1.736 24.436 18.584 1.00 9.13 150 ALA B N 1
ATOM 4191 C CA . ALA B 1 171 ? 3.109 23.985 18.424 1.00 9.60 150 ALA B CA 1
ATOM 4192 C C . ALA B 1 171 ? 3.744 24.509 17.112 1.00 9.63 150 ALA B C 1
ATOM 4193 O O . ALA B 1 171 ? 4.848 25.063 17.136 1.00 10.20 150 ALA B O 1
ATOM 4195 N N . LYS B 1 172 ? 3.054 24.323 15.996 1.00 9.58 151 LYS B N 1
ATOM 4196 C CA . LYS B 1 172 ? 3.627 24.778 14.693 1.00 11.01 151 LYS B CA 1
ATOM 4197 C C . LYS B 1 172 ? 3.781 26.314 14.609 1.00 11.30 151 LYS B C 1
ATOM 4198 O O . LYS B 1 172 ? 4.816 26.816 14.176 1.00 11.55 151 LYS B O 1
ATOM 4204 N N . SER B 1 173 ? 2.752 27.073 15.015 1.00 10.93 152 SER B N 1
ATOM 4205 C CA . SER B 1 173 ? 2.791 28.550 14.962 1.00 12.03 152 SER B CA 1
ATOM 4206 C C . SER B 1 173 ? 3.627 29.151 16.092 1.00 11.90 152 SER B C 1
ATOM 4207 O O . SER B 1 173 ? 4.022 30.309 16.023 1.00 13.03 152 SER B O 1
ATOM 4210 N N . GLU B 1 174 ? 3.910 28.326 17.087 1.00 10.04 153 GLU B N 1
ATOM 4211 C CA . GLU B 1 174 ? 4.610 28.726 18.325 1.00 9.54 153 GLU B CA 1
ATOM 4212 C C . GLU B 1 174 ? 3.868 29.887 18.994 1.00 9.68 153 GLU B C 1
ATOM 4213 O O . GLU B 1 174 ? 4.360 31.034 19.050 1.00 10.12 153 GLU B O 1
ATOM 4219 N N . LYS B 1 175 ? 2.693 29.573 19.541 1.00 9.61 154 LYS B N 1
ATOM 4220 C CA . LYS B 1 175 ? 1.928 30.542 20.322 1.00 10.20 154 LYS B CA 1
ATOM 4221 C C . LYS B 1 175 ? 1.055 29.817 21.340 1.00 10.80 154 LYS B C 1
ATOM 4222 O O . LYS B 1 175 ? 0.875 28.590 21.226 1.00 10.53 154 LYS B O 1
ATOM 4228 N N . GLU B 1 176 ? 0.583 30.541 22.362 1.00 10.03 155 GLU B N 1
ATOM 4229 C CA . GLU B 1 176 ? -0.354 29.955 23.340 1.00 10.52 155 GLU B CA 1
ATOM 4230 C C . GLU B 1 176 ? -1.780 30.138 22.821 1.00 10.81 155 GLU B C 1
ATOM 4231 O O . GLU B 1 176 ? -2.088 31.143 22.144 1.00 10.40 155 GLU B O 1
ATOM 4237 N N . VAL B 1 177 ? -2.610 29.122 23.070 1.00 8.47 156 VAL B N 1
ATOM 4238 C CA . VAL B 1 177 ? -4.043 29.197 22.762 1.00 9.06 156 VAL B CA 1
ATOM 4239 C C . VAL B 1 177 ? -4.848 28.704 23.971 1.00 8.85 156 VAL B C 1
ATOM 4240 O O . VAL B 1 177 ? -4.565 27.595 24.489 1.00 10.50 156 VAL B O 1
ATOM 4244 N N . LYS B 1 178 ? -5.847 29.475 24.400 1.00 9.79 157 LYS B N 1
ATOM 4245 C CA . LYS B 1 178 ? -6.780 29.017 25.441 1.00 9.79 157 LYS B CA 1
ATOM 4246 C C . LYS B 1 178 ? -7.943 28.345 24.787 1.00 10.03 157 LYS B C 1
ATOM 4247 O O . LYS B 1 178 ? -8.396 28.779 23.704 1.00 9.85 157 LYS B O 1
ATOM 4253 N N . VAL B 1 179 ? -8.404 27.256 25.390 1.00 9.70 158 VAL B N 1
ATOM 4254 C CA . VAL B 1 179 ? -9.552 26.530 24.837 1.00 9.60 158 VAL B CA 1
ATOM 4255 C C . VAL B 1 179 ? -10.565 26.232 25.946 1.00 11.20 158 VAL B C 1
ATOM 4256 O O . VAL B 1 179 ? -10.174 25.698 26.978 1.00 12.14 158 VAL B O 1
ATOM 4260 N N . SER B 1 180 ? -11.855 26.493 25.701 1.00 10.80 159 SER B N 1
ATOM 4261 C CA . SER B 1 180 ? -12.877 26.293 26.735 1.00 10.86 159 SER B CA 1
ATOM 4262 C C . SER B 1 180 ? -14.031 25.528 26.141 1.00 11.07 159 SER B C 1
ATOM 4263 O O . SER B 1 180 ? -14.428 25.790 25.018 1.00 11.65 159 SER B O 1
ATOM 4266 N N . LEU B 1 181 ? -14.533 24.570 26.906 1.00 10.06 160 LEU B N 1
ATOM 4267 C CA . LEU B 1 181 ? -15.704 23.797 26.535 1.00 10.11 160 LEU B CA 1
ATOM 4268 C C . LEU B 1 181 ? -16.875 24.420 27.290 1.00 9.97 160 LEU B C 1
ATOM 4269 O O . LEU B 1 181 ? -16.843 24.520 28.537 1.00 10.52 160 LEU B O 1
ATOM 4274 N N . TYR B 1 182 ? -17.923 24.773 26.531 1.00 9.75 161 TYR B N 1
ATOM 4275 C CA . TYR B 1 182 ? -19.168 25.322 27.077 1.00 9.72 161 TYR B CA 1
ATOM 4276 C C . TYR B 1 182 ? -20.364 24.442 26.747 1.00 10.55 161 TYR B C 1
ATOM 4277 O O . TYR B 1 182 ? -20.418 23.809 25.680 1.00 9.97 161 TYR B O 1
ATOM 4286 N N . ASN B 1 183 ? -21.351 24.438 27.619 1.00 10.48 162 ASN B N 1
ATOM 4287 C CA . ASN B 1 183 ? -22.634 23.786 27.331 1.00 10.87 162 ASN B CA 1
ATOM 4288 C C . ASN B 1 183 ? -23.675 24.538 28.159 1.00 11.46 162 ASN B C 1
ATOM 4289 O O . ASN B 1 183 ? -23.412 24.864 29.321 1.00 11.57 162 ASN B O 1
ATOM 4294 N N . SER B 1 184 ? -24.858 24.764 27.594 1.00 11.39 163 SER B N 1
ATOM 4295 C CA . SER B 1 184 ? -25.921 25.429 28.359 1.00 13.61 163 SER B CA 1
ATOM 4296 C C . SER B 1 184 ? -26.551 24.400 29.280 1.00 13.36 163 SER B C 1
ATOM 4297 O O . SER B 1 184 ? -26.331 23.203 29.132 1.00 13.24 163 SER B O 1
ATOM 4300 N N . ASP B 1 185 ? -27.364 24.859 30.234 1.00 13.69 164 ASP B N 1
ATOM 4301 C CA . ASP B 1 185 ? -28.278 23.934 30.919 1.00 14.67 164 ASP B CA 1
ATOM 4302 C C . ASP B 1 185 ? -29.055 23.198 29.811 1.00 15.05 164 ASP B C 1
ATOM 4303 O O . ASP B 1 185 ? -29.643 23.843 28.919 1.00 15.69 164 ASP B O 1
ATOM 4308 N N . PRO B 1 186 ? -29.053 21.856 29.830 1.00 15.01 165 PRO B N 1
ATOM 4309 C CA . PRO B 1 186 ? -29.885 21.154 28.850 1.00 15.90 165 PRO B CA 1
ATOM 4310 C C . PRO B 1 186 ? -31.356 21.389 29.140 1.00 17.42 165 PRO B C 1
ATOM 4311 O O . PRO B 1 186 ? -31.796 21.234 30.261 1.00 17.07 165 PRO B O 1
ATOM 4315 N N . VAL B 1 187 ? -32.096 21.845 28.136 1.00 18.57 166 VAL B N 1
ATOM 4316 C CA . VAL B 1 187 ? -33.515 22.223 28.341 1.00 21.32 166 VAL B CA 1
ATOM 4317 C C . VAL B 1 187 ? -34.463 21.024 28.227 1.00 22.09 166 VAL B C 1
ATOM 4318 O O . VAL B 1 187 ? -35.626 21.095 28.656 1.00 23.15 166 VAL B O 1
ATOM 4322 N N . GLY B 1 188 ? -33.967 19.936 27.643 1.00 23.11 167 GLY B N 1
ATOM 4323 C CA . GLY B 1 188 ? -34.724 18.729 27.424 1.00 25.36 167 GLY B CA 1
ATOM 4324 C C . GLY B 1 188 ? -35.872 18.946 26.456 1.00 28.06 167 GLY B C 1
ATOM 4325 O O . GLY B 1 188 ? -35.720 19.614 25.421 1.00 26.31 167 GLY B O 1
ATOM 4326 N N . LYS B 1 189 ? -37.026 18.390 26.810 1.00 29.77 168 LYS B N 1
ATOM 4327 C CA . LYS B 1 189 ? -38.226 18.598 26.024 1.00 32.91 168 LYS B CA 1
ATOM 4328 C C . LYS B 1 189 ? -39.093 19.724 26.577 1.00 34.24 168 LYS B C 1
ATOM 4329 O O . LYS B 1 189 ? -40.231 19.922 26.126 1.00 35.95 168 LYS B O 1
ATOM 4335 N N . ASP B 1 190 ? -38.557 20.451 27.556 1.00 35.80 169 ASP B N 1
ATOM 4336 C CA . ASP B 1 190 ? -39.238 21.608 28.135 1.00 36.82 169 ASP B CA 1
ATOM 4337 C C . ASP B 1 190 ? -38.906 22.931 27.449 1.00 36.58 169 ASP B C 1
ATOM 4338 O O . ASP B 1 190 ? -38.033 23.006 26.567 1.00 36.09 169 ASP B O 1
ATOM 4343 N N . VAL B 1 191 ? -39.654 23.958 27.863 1.00 36.90 170 VAL B N 1
ATOM 4344 C CA . VAL B 1 191 ? -39.428 25.352 27.476 1.00 36.58 170 VAL B CA 1
ATOM 4345 C C . VAL B 1 191 ? -38.931 26.091 28.709 1.00 36.92 170 VAL B C 1
ATOM 4346 O O . VAL B 1 191 ? -39.716 26.538 29.532 1.00 37.47 170 VAL B O 1
ATOM 4350 N N . SER B 1 192 ? -37.615 26.187 28.864 1.00 37.17 171 SER B N 1
ATOM 4351 C CA . SER B 1 192 ? -37.054 26.966 29.967 1.00 36.41 171 SER B CA 1
ATOM 4352 C C . SER B 1 192 ? -37.120 28.453 29.608 1.00 36.56 171 SER B C 1
ATOM 4353 O O . SER B 1 192 ? -37.215 28.820 28.421 1.00 35.70 171 SER B O 1
ATOM 4356 N N . ASP B 1 193 ? -37.066 29.304 30.625 1.00 35.81 172 ASP B N 1
ATOM 4357 C CA . ASP B 1 193 ? -37.016 30.731 30.367 1.00 35.93 172 ASP B CA 1
ATOM 4358 C C . ASP B 1 193 ? -35.568 31.245 30.383 1.00 34.27 172 ASP B C 1
ATOM 4359 O O . ASP B 1 193 ? -35.098 31.788 29.359 1.00 35.42 172 ASP B O 1
ATOM 4364 N N . THR B 1 194 ? -34.870 31.068 31.512 1.00 31.57 173 THR B N 1
ATOM 4365 C CA . THR B 1 194 ? -33.446 31.428 31.597 1.00 29.22 173 THR B CA 1
ATOM 4366 C C . THR B 1 194 ? -32.585 30.170 31.631 1.00 25.95 173 THR B C 1
ATOM 4367 O O . THR B 1 194 ? -32.917 29.190 32.296 1.00 24.83 173 THR B O 1
ATOM 4371 N N . VAL B 1 195 ? -31.491 30.223 30.884 1.00 22.76 174 VAL B N 1
ATOM 4372 C CA . VAL B 1 195 ? -30.629 29.089 30.646 1.00 20.75 174 VAL B CA 1
ATOM 4373 C C . VAL B 1 195 ? -29.175 29.543 30.822 1.00 18.90 174 VAL B C 1
ATOM 4374 O O . VAL B 1 195 ? -28.729 30.449 30.125 1.00 19.32 174 VAL B O 1
ATOM 4378 N N . LYS B 1 196 ? -28.461 28.943 31.774 1.00 16.93 175 LYS B N 1
ATOM 4379 C CA . LYS B 1 196 ? -27.075 29.313 32.014 1.00 15.68 175 LYS B CA 1
ATOM 4380 C C . LYS B 1 196 ? -26.178 28.655 30.984 1.00 14.66 175 LYS B C 1
ATOM 4381 O O . LYS B 1 196 ? -26.357 27.483 30.668 1.00 13.93 175 LYS B O 1
ATOM 4387 N N . LEU B 1 197 ? -25.226 29.430 30.460 1.00 13.93 176 LEU B N 1
ATOM 4388 C CA . LEU B 1 197 ? -24.169 28.888 29.622 1.00 14.35 176 LEU B CA 1
ATOM 4389 C C . LEU B 1 197 ? -22.964 28.630 30.518 1.00 14.18 176 LEU B C 1
ATOM 4390 O O . LEU B 1 197 ? -22.365 29.580 31.058 1.00 15.45 176 LEU B O 1
ATOM 4395 N N . HIS B 1 198 ? -22.630 27.356 30.707 1.00 12.20 177 HIS B N 1
ATOM 4396 C CA . HIS B 1 198 ? -21.555 26.965 31.624 1.00 12.79 177 HIS B CA 1
ATOM 4397 C C . HIS B 1 198 ? -20.221 26.762 30.934 1.00 12.47 177 HIS B C 1
ATOM 4398 O O . HIS B 1 198 ? -20.138 25.994 29.946 1.00 11.81 177 HIS B O 1
ATOM 4405 N N . GLU B 1 199 ? -19.181 27.398 31.472 1.00 11.87 178 GLU B N 1
ATOM 4406 C CA . GLU B 1 199 ? -17.803 26.965 31.203 1.00 12.56 178 GLU B CA 1
ATOM 4407 C C . GLU B 1 199 ? -17.530 25.655 31.920 1.00 12.94 178 GLU B C 1
ATOM 4408 O O . GLU B 1 199 ? -17.466 25.643 33.171 1.00 13.01 178 GLU B O 1
ATOM 4414 N N . ILE B 1 200 ? -17.360 24.575 31.161 1.00 11.46 179 ILE B N 1
ATOM 4415 C CA . ILE B 1 200 ? -17.174 23.259 31.764 1.00 13.28 179 ILE B CA 1
ATOM 4416 C C . ILE B 1 200 ? -15.702 23.000 32.054 1.00 14.36 179 ILE B C 1
ATOM 4417 O O . ILE B 1 200 ? -15.329 22.537 33.158 1.00 14.14 179 ILE B O 1
ATOM 4422 N N . GLU B 1 201 ? -14.870 23.316 31.069 1.00 15.91 180 GLU B N 1
ATOM 4423 C CA . GLU B 1 201 ? -13.439 23.047 31.138 1.00 17.54 180 GLU B CA 1
ATOM 4424 C C . GLU B 1 201 ? -12.731 24.220 30.441 1.00 16.54 180 GLU B C 1
ATOM 4425 O O . GLU B 1 201 ? -13.173 24.679 29.379 1.00 17.40 180 GLU B O 1
ATOM 4431 N N . ALA B 1 202 ? -11.661 24.712 31.056 1.00 13.92 181 ALA B N 1
ATOM 4432 C CA . ALA B 1 202 ? -10.835 25.733 30.449 1.00 13.83 181 ALA B CA 1
ATOM 4433 C C . ALA B 1 202 ? -9.370 25.307 30.574 1.00 13.42 181 ALA B C 1
ATOM 4434 O O . ALA B 1 202 ? -8.891 25.052 31.670 1.00 13.42 181 ALA B O 1
ATOM 4436 N N . ILE B 1 203 ? -8.667 25.239 29.436 1.00 10.94 182 ILE B N 1
ATOM 4437 C CA . ILE B 1 203 ? -7.268 24.834 29.415 1.00 11.73 182 ILE B CA 1
ATOM 4438 C C . ILE B 1 203 ? -6.435 25.860 28.619 1.00 11.94 182 ILE B C 1
ATOM 4439 O O . ILE B 1 203 ? -6.998 26.658 27.843 1.00 11.40 182 ILE B O 1
ATOM 4444 N N . LYS B 1 204 ? -5.115 25.838 28.864 1.00 11.75 183 LYS B N 1
ATOM 4445 C CA . LYS B 1 204 ? -4.157 26.681 28.154 1.00 13.56 183 LYS B CA 1
ATOM 4446 C C . LYS B 1 204 ? -3.218 25.686 27.439 1.00 12.90 183 LYS B C 1
ATOM 4447 O O . LYS B 1 204 ? -2.777 24.705 28.017 1.00 14.02 183 LYS B O 1
ATOM 4453 N N . ILE B 1 205 ? -3.058 25.888 26.145 1.00 11.37 184 ILE B N 1
ATOM 4454 C CA . ILE B 1 205 ? -2.227 25.053 25.335 1.00 12.18 184 ILE B CA 1
ATOM 4455 C C . ILE B 1 205 ? -1.031 25.918 24.869 1.00 12.70 184 ILE B C 1
ATOM 4456 O O . ILE B 1 205 ? -1.177 26.888 24.170 1.00 12.12 184 ILE B O 1
ATOM 4461 N N . SER B 1 206 ? 0.140 25.532 25.311 1.00 13.52 185 SER B N 1
ATOM 4462 C CA . SER B 1 206 ? 1.407 26.172 24.947 1.00 12.00 185 SER B CA 1
ATOM 4463 C C . SER B 1 206 ? 1.999 25.348 23.788 1.00 12.05 185 SER B C 1
ATOM 4464 O O . SER B 1 206 ? 1.526 24.225 23.464 1.00 11.23 185 SER B O 1
ATOM 4467 N N . PRO B 1 207 ? 3.043 25.888 23.136 1.00 10.47 186 PRO B N 1
ATOM 4468 C CA . PRO B 1 207 ? 3.698 25.055 22.128 1.00 9.74 186 PRO B CA 1
ATOM 4469 C C . PRO B 1 207 ? 4.114 23.704 22.694 1.00 10.71 186 PRO B C 1
ATOM 4470 O O . PRO B 1 207 ? 3.920 22.700 22.037 1.00 10.94 186 PRO B O 1
ATOM 4474 N N . LEU B 1 208 ? 4.646 23.679 23.928 1.00 9.88 187 LEU B N 1
ATOM 4475 C CA . LEU B 1 208 ? 5.096 22.400 24.503 1.00 11.16 187 LEU B CA 1
ATOM 4476 C C . LEU B 1 208 ? 3.890 21.431 24.762 1.00 10.06 187 LEU B C 1
ATOM 4477 O O . LEU B 1 208 ? 3.956 20.251 24.391 1.00 10.93 187 LEU B O 1
ATOM 4482 N N . SER B 1 209 ? 2.814 21.985 25.352 1.00 12.18 188 SER B N 1
ATOM 4483 C CA . SER B 1 209 ? 1.576 21.248 25.681 1.00 12.47 188 SER B CA 1
ATOM 4484 C C . SER B 1 209 ? 0.949 20.771 24.365 1.00 10.66 188 SER B C 1
ATOM 4485 O O . SER B 1 209 ? 0.430 19.644 24.301 1.00 11.63 188 SER B O 1
ATOM 4488 N N . GLY B 1 210 ? 1.048 21.586 23.315 1.00 9.77 189 GLY B N 1
ATOM 4489 C CA . GLY B 1 210 ? 0.463 21.178 22.005 1.00 9.58 189 GLY B CA 1
ATOM 4490 C C . GLY B 1 210 ? 1.235 19.981 21.462 1.00 8.60 189 GLY B C 1
ATOM 4491 O O . GLY B 1 210 ? 0.650 19.001 20.986 1.00 9.96 189 GLY B O 1
ATOM 4492 N N . LEU B 1 211 ? 2.570 20.092 21.457 1.00 8.57 190 LEU B N 1
ATOM 4493 C CA . LEU B 1 211 ? 3.471 19.039 21.020 1.00 9.03 190 LEU B CA 1
ATOM 4494 C C . LEU B 1 211 ? 3.177 17.742 21.764 1.00 9.91 190 LEU B C 1
ATOM 4495 O O . LEU B 1 211 ? 2.985 16.689 21.172 1.00 10.27 190 LEU B O 1
ATOM 4500 N N . LYS B 1 212 ? 3.095 17.828 23.081 1.00 10.01 191 LYS B N 1
ATOM 4501 C CA . LYS B 1 212 ? 2.921 16.632 23.887 1.00 11.41 191 LYS B CA 1
ATOM 4502 C C . LYS B 1 212 ? 1.557 15.965 23.673 1.00 11.15 191 LYS B C 1
ATOM 4503 O O . LYS B 1 212 ? 1.484 14.714 23.677 1.00 12.08 191 LYS B O 1
ATOM 4509 N N . TYR B 1 213 ? 0.506 16.766 23.435 1.00 10.29 192 TYR B N 1
ATOM 4510 C CA . TYR B 1 213 ? -0.803 16.179 23.115 1.00 10.31 192 TYR B CA 1
ATOM 4511 C C . TYR B 1 213 ? -0.759 15.441 21.764 1.00 9.80 192 TYR B C 1
ATOM 4512 O O . TYR B 1 213 ? -1.267 14.317 21.620 1.00 9.49 192 TYR B O 1
ATOM 4521 N N . VAL B 1 214 ? -0.105 16.045 20.781 1.00 9.42 193 VAL B N 1
ATOM 4522 C CA . VAL B 1 214 ? 0.031 15.407 19.465 1.00 10.09 193 VAL B CA 1
ATOM 4523 C C . VAL B 1 214 ? 0.791 14.081 19.523 1.00 11.52 193 VAL B C 1
ATOM 4524 O O . VAL B 1 214 ? 0.340 13.082 18.968 1.00 10.18 193 VAL B O 1
ATOM 4528 N N . THR B 1 215 ? 1.939 14.088 20.185 1.00 12.25 194 THR B N 1
ATOM 4529 C CA . THR B 1 215 ? 2.672 12.834 20.333 1.00 14.02 194 THR B CA 1
ATOM 4530 C C . THR B 1 215 ? 1.893 11.783 21.165 1.00 14.33 194 THR B C 1
ATOM 4531 O O . THR B 1 215 ? 1.957 10.571 20.853 1.00 13.82 194 THR B O 1
ATOM 4535 N N . TYR B 1 216 ? 1.226 12.222 22.229 1.00 14.17 195 TYR B N 1
ATOM 4536 C CA . TYR B 1 216 ? 0.373 11.318 23.035 1.00 13.40 195 TYR B CA 1
ATOM 4537 C C . TYR B 1 216 ? -0.591 10.532 22.177 1.00 13.49 195 TYR B C 1
ATOM 4538 O O . TYR B 1 216 ? -0.774 9.341 22.377 1.00 13.39 195 TYR B O 1
ATOM 4547 N N . GLN B 1 217 ? -1.247 11.200 21.225 1.00 13.02 196 GLN B N 1
ATOM 4548 C CA . GLN B 1 217 ? -2.233 10.526 20.366 1.00 12.87 196 GLN B CA 1
ATOM 4549 C C . GLN B 1 217 ? -1.602 9.540 19.398 1.00 12.07 196 GLN B C 1
ATOM 4550 O O . GLN B 1 217 ? -2.269 8.691 18.865 1.00 12.15 196 GLN B O 1
ATOM 4556 N N . ILE B 1 218 ? -0.304 9.657 19.133 1.00 11.52 197 ILE B N 1
ATOM 4557 C CA . ILE B 1 218 ? 0.338 8.677 18.287 1.00 12.62 197 ILE B CA 1
ATOM 4558 C C . ILE B 1 218 ? 0.751 7.476 19.127 1.00 13.35 197 ILE B C 1
ATOM 4559 O O . ILE B 1 218 ? 0.597 6.336 18.691 1.00 13.31 197 ILE B O 1
ATOM 4564 N N . LEU B 1 219 ? 1.316 7.767 20.284 1.00 13.60 198 LEU B N 1
ATOM 4565 C CA . LEU B 1 219 ? 2.037 6.788 21.062 1.00 15.94 198 LEU B CA 1
ATOM 4566 C C . LEU B 1 219 ? 1.131 5.907 21.889 1.00 17.51 198 LEU B C 1
ATOM 4567 O O . LEU B 1 219 ? 1.564 4.825 22.298 1.00 19.35 198 LEU B O 1
ATOM 4572 N N . ASN B 1 220 ? -0.117 6.321 22.077 1.00 17.41 199 ASN B N 1
ATOM 4573 C CA . ASN B 1 220 ? -1.098 5.420 22.746 1.00 17.57 199 ASN B CA 1
ATOM 4574 C C . ASN B 1 220 ? -1.890 4.475 21.825 1.00 18.67 199 ASN B C 1
ATOM 4575 O O . ASN B 1 220 ? -2.906 3.899 22.250 1.00 19.10 199 ASN B O 1
ATOM 4580 N N . LYS B 1 221 ? -1.466 4.333 20.572 1.00 18.51 200 LYS B N 1
ATOM 4581 C CA . LYS B 1 221 ? -2.112 3.433 19.624 1.00 19.54 200 LYS B CA 1
ATOM 4582 C C . LYS B 1 221 ? -1.417 2.084 19.450 1.00 21.94 200 LYS B C 1
ATOM 4583 O O . LYS B 1 221 ? -0.193 1.972 19.608 1.00 22.32 200 LYS B O 1
ATOM 4589 N N . ASP B 1 222 ? -2.204 1.077 19.085 1.00 24.51 201 ASP B N 1
ATOM 4590 C CA . ASP B 1 222 ? -1.690 -0.258 18.785 1.00 27.79 201 ASP B CA 1
ATOM 4591 C C . ASP B 1 222 ? -0.654 -0.311 17.657 1.00 28.30 201 ASP B C 1
ATOM 4592 O O . ASP B 1 222 ? -0.602 0.567 16.791 1.00 28.02 201 ASP B O 1
ATOM 4597 N N . LYS B 1 223 ? 0.145 -1.391 17.674 1.00 29.24 202 LYS B N 1
ATOM 4598 C CA . LYS B 1 223 ? 1.267 -1.612 16.751 1.00 30.81 202 LYS B CA 1
ATOM 4599 C C . LYS B 1 223 ? 0.994 -1.351 15.248 1.00 29.11 202 LYS B C 1
ATOM 4600 O O . LYS B 1 223 ? 1.891 -0.890 14.533 1.00 30.81 202 LYS B O 1
ATOM 4606 N N . ASN B 1 224 ? -0.218 -1.646 14.772 1.00 27.46 203 ASN B N 1
ATOM 4607 C CA . ASN B 1 224 ? -0.558 -1.557 13.354 1.00 25.56 203 ASN B CA 1
ATOM 4608 C C . ASN B 1 224 ? -1.499 -0.412 12.977 1.00 23.10 203 ASN B C 1
ATOM 4609 O O . ASN B 1 224 ? -2.011 -0.365 11.855 1.00 22.45 203 ASN B O 1
ATOM 4614 N N . PHE B 1 225 ? -1.747 0.460 13.944 1.00 21.74 204 PHE B N 1
ATOM 4615 C CA . PHE B 1 225 ? -2.731 1.531 13.821 1.00 19.41 204 PHE B CA 1
ATOM 4616 C C . PHE B 1 225 ? -2.425 2.428 12.646 1.00 18.16 204 PHE B C 1
ATOM 4617 O O . PHE B 1 225 ? -3.344 2.933 11.996 1.00 18.77 204 PHE B O 1
ATOM 4625 N N . PHE B 1 226 ? -1.130 2.663 12.429 1.00 18.57 205 PHE B N 1
ATOM 4626 C CA . PHE B 1 226 ? -0.649 3.563 11.370 1.00 18.64 205 PHE B CA 1
ATOM 4627 C C . PHE B 1 226 ? -0.270 2.899 10.041 1.00 20.10 205 PHE B C 1
ATOM 4628 O O . PHE B 1 226 ? 0.432 3.484 9.211 1.00 20.40 205 PHE B O 1
ATOM 4636 N N . ASN B 1 227 ? -0.835 1.718 9.779 1.00 22.38 206 ASN B N 1
ATOM 4637 C CA . ASN B 1 227 ? -0.562 1.012 8.521 1.00 25.02 206 ASN B CA 1
ATOM 4638 C C . ASN B 1 227 ? -1.153 1.705 7.308 1.00 24.66 206 ASN B C 1
ATOM 4639 O O . ASN B 1 227 ? -2.183 2.372 7.413 1.00 24.61 206 ASN B O 1
ATOM 4644 N N . LYS B 1 228 ? -0.484 1.571 6.161 1.00 25.18 207 LYS B N 1
ATOM 4645 C CA . LYS B 1 228 ? -1.078 1.920 4.860 1.00 26.50 207 LYS B CA 1
ATOM 4646 C C . LYS B 1 228 ? -1.246 3.420 4.619 1.00 26.08 207 LYS B C 1
ATOM 4647 O O . LYS B 1 228 ? -1.962 3.833 3.694 1.00 27.29 207 LYS B O 1
ATOM 4653 N N . ILE B 1 229 ? -0.560 4.227 5.423 1.00 24.69 208 ILE B N 1
ATOM 4654 C CA . ILE B 1 229 ? -0.502 5.669 5.207 1.00 23.89 208 ILE B CA 1
ATOM 4655 C C . ILE B 1 229 ? 0.569 6.043 4.168 1.00 23.75 208 ILE B C 1
ATOM 4656 O O . ILE B 1 229 ? 0.325 6.860 3.268 1.00 23.71 208 ILE B O 1
ATOM 4661 N N . PHE B 1 230 ? 1.747 5.460 4.348 1.00 24.44 209 PHE B N 1
ATOM 4662 C CA . PHE B 1 230 ? 2.846 5.428 3.350 1.00 25.30 209 PHE B CA 1
ATOM 4663 C C . PHE B 1 230 ? 3.707 4.178 3.670 1.00 25.98 209 PHE B C 1
ATOM 4664 O O . PHE B 1 230 ? 3.535 3.524 4.716 1.00 26.37 209 PHE B O 1
ATOM 4672 N N . SER B 1 231 ? 4.644 3.827 2.794 1.00 27.45 210 SER B N 1
ATOM 4673 C CA . SER B 1 231 ? 5.463 2.642 3.025 1.00 27.63 210 SER B CA 1
ATOM 4674 C C . SER B 1 231 ? 6.186 2.630 4.362 1.00 27.29 210 SER B C 1
ATOM 4675 O O . SER B 1 231 ? 6.927 3.562 4.709 1.00 27.33 210 SER B O 1
ATOM 4678 N N . ASP B 1 232 ? 5.969 1.547 5.103 1.00 26.25 211 ASP B N 1
ATOM 4679 C CA . ASP B 1 232 ? 6.565 1.319 6.433 1.00 25.66 211 ASP B CA 1
ATOM 4680 C C . ASP B 1 232 ? 6.094 2.364 7.466 1.00 23.90 211 ASP B C 1
ATOM 4681 O O . ASP B 1 232 ? 6.719 2.566 8.503 1.00 23.36 211 ASP B O 1
ATOM 4686 N N . SER B 1 233 ? 4.945 2.981 7.189 1.00 22.66 212 SER B N 1
ATOM 4687 C CA . SER B 1 233 ? 4.370 3.920 8.165 1.00 21.64 212 SER B CA 1
ATOM 4688 C C . SER B 1 233 ? 4.084 3.316 9.548 1.00 21.52 212 SER B C 1
ATOM 4689 O O . SER B 1 233 ? 4.207 4.004 10.544 1.00 20.79 212 SER B O 1
ATOM 4692 N N . VAL B 1 234 ? 3.749 2.012 9.644 1.00 21.69 213 VAL B N 1
ATOM 4693 C CA . VAL B 1 234 ? 3.575 1.419 10.968 1.00 21.57 213 VAL B CA 1
ATOM 4694 C C . VAL B 1 234 ? 4.761 1.579 11.877 1.00 20.96 213 VAL B C 1
ATOM 4695 O O . VAL B 1 234 ? 4.588 1.660 13.069 1.00 21.93 213 VAL B O 1
ATOM 4699 N N . ASN B 1 235 ? 5.977 1.631 11.325 1.00 20.67 214 ASN B N 1
ATOM 4700 C CA . ASN B 1 235 ? 7.159 1.850 12.152 1.00 20.90 214 ASN B CA 1
ATOM 4701 C C . ASN B 1 235 ? 7.597 3.305 12.141 1.00 19.03 214 ASN B C 1
ATOM 4702 O O . ASN B 1 235 ? 7.929 3.851 13.199 1.00 19.19 214 ASN B O 1
ATOM 4707 N N . ALA B 1 236 ? 7.554 3.902 10.961 1.00 18.87 215 ALA B N 1
ATOM 4708 C CA . ALA B 1 236 ? 8.062 5.281 10.750 1.00 17.62 215 ALA B CA 1
ATOM 4709 C C . ALA B 1 236 ? 7.258 6.319 11.556 1.00 17.71 215 ALA B C 1
ATOM 4710 O O . ALA B 1 236 ? 7.826 7.246 12.124 1.00 16.18 215 ALA B O 1
ATOM 4712 N N . ILE B 1 237 ? 5.939 6.173 11.591 1.00 16.82 216 ILE B N 1
ATOM 4713 C CA . ILE B 1 237 ? 5.116 7.154 12.330 1.00 15.24 216 ILE B CA 1
ATOM 4714 C C . ILE B 1 237 ? 5.418 7.198 13.843 1.00 16.39 216 ILE B C 1
ATOM 4715 O O . ILE B 1 237 ? 5.710 8.268 14.396 1.00 13.73 216 ILE B O 1
ATOM 4720 N N . PRO B 1 238 ? 5.361 6.034 14.535 1.00 15.35 217 PRO B N 1
ATOM 4721 C CA . PRO B 1 238 ? 5.756 5.982 15.925 1.00 16.51 217 PRO B CA 1
ATOM 4722 C C . PRO B 1 238 ? 7.170 6.465 16.138 1.00 15.98 217 PRO B C 1
ATOM 4723 O O . PRO B 1 238 ? 7.433 7.056 17.168 1.00 17.20 217 PRO B O 1
ATOM 4727 N N . ARG B 1 239 ? 8.037 6.189 15.180 1.00 16.08 218 ARG B N 1
ATOM 4728 C CA . ARG B 1 239 ? 9.465 6.584 15.318 1.00 16.82 218 ARG B CA 1
ATOM 4729 C C . ARG B 1 239 ? 9.573 8.132 15.291 1.00 15.96 218 ARG B C 1
ATOM 4730 O O . ARG B 1 239 ? 10.188 8.737 16.158 1.00 15.24 218 ARG B O 1
ATOM 4738 N N . PHE B 1 240 ? 8.923 8.752 14.311 1.00 14.44 219 PHE B N 1
ATOM 4739 C CA . PHE B 1 240 ? 8.899 10.243 14.292 1.00 13.85 219 PHE B CA 1
ATOM 4740 C C . PHE B 1 240 ? 8.270 10.815 15.569 1.00 13.42 219 PHE B C 1
ATOM 4741 O O . PHE B 1 240 ? 8.711 11.813 16.107 1.00 13.03 219 PHE B O 1
ATOM 4749 N N . ALA B 1 241 ? 7.191 10.192 16.044 1.00 13.06 220 ALA B N 1
ATOM 4750 C CA . ALA B 1 241 ? 6.551 10.705 17.251 1.00 13.55 220 ALA B CA 1
ATOM 4751 C C . ALA B 1 241 ? 7.495 10.589 18.462 1.00 13.71 220 ALA B C 1
ATOM 4752 O O . ALA B 1 241 ? 7.550 11.467 19.287 1.00 13.92 220 ALA B O 1
ATOM 4754 N N . THR B 1 242 ? 8.237 9.473 18.542 1.00 14.00 221 THR B N 1
ATOM 4755 C CA . THR B 1 242 ? 9.172 9.249 19.621 1.00 14.64 221 THR B CA 1
ATOM 4756 C C . THR B 1 242 ? 10.317 10.312 19.572 1.00 12.87 221 THR B C 1
ATOM 4757 O O . THR B 1 242 ? 10.651 10.902 20.589 1.00 13.64 221 THR B O 1
ATOM 4761 N N . ALA B 1 243 ? 10.814 10.585 18.378 1.00 13.59 222 ALA B N 1
ATOM 4762 C CA . ALA B 1 243 ? 11.831 11.637 18.178 1.00 12.79 222 ALA B CA 1
ATOM 4763 C C . ALA B 1 243 ? 11.254 12.982 18.679 1.00 13.17 222 ALA B C 1
ATOM 4764 O O . ALA B 1 243 ? 11.894 13.694 19.449 1.00 11.86 222 ALA B O 1
ATOM 4766 N N . LEU B 1 244 ? 10.026 13.307 18.268 1.00 13.08 223 LEU B N 1
ATOM 4767 C CA . LEU B 1 244 ? 9.410 14.592 18.673 1.00 13.03 223 LEU B CA 1
ATOM 4768 C C . LEU B 1 244 ? 9.162 14.662 20.188 1.00 13.17 223 LEU B C 1
ATOM 4769 O O . LEU B 1 244 ? 9.435 15.651 20.856 1.00 13.73 223 LEU B O 1
ATOM 4774 N N . ASP B 1 245 ? 8.654 13.577 20.743 1.00 14.91 224 ASP B N 1
ATOM 4775 C CA . ASP B 1 245 ? 8.326 13.515 22.143 1.00 16.69 224 ASP B CA 1
ATOM 4776 C C . ASP B 1 245 ? 9.559 13.620 23.041 1.00 16.72 224 ASP B C 1
ATOM 4777 O O . ASP B 1 245 ? 9.475 14.022 24.196 1.00 16.97 224 ASP B O 1
ATOM 4782 N N . ASN B 1 246 ? 10.706 13.235 22.485 1.00 16.67 225 ASN B N 1
ATOM 4783 C CA . ASN B 1 246 ? 11.941 13.210 23.255 1.00 16.81 225 ASN B CA 1
ATOM 4784 C C . ASN B 1 246 ? 12.995 14.264 22.900 1.00 15.32 225 ASN B C 1
ATOM 4785 O O . ASN B 1 246 ? 14.153 14.139 23.280 1.00 15.23 225 ASN B O 1
ATOM 4790 N N . GLY B 1 247 ? 12.560 15.300 22.195 1.00 15.06 226 GLY B N 1
ATOM 4791 C CA . GLY B 1 247 ? 13.396 16.416 21.847 1.00 13.61 226 GLY B CA 1
ATOM 4792 C C . GLY B 1 247 ? 14.544 16.113 20.905 1.00 12.78 226 GLY B C 1
ATOM 4793 O O . GLY B 1 247 ? 15.549 16.807 20.966 1.00 11.99 226 GLY B O 1
ATOM 4794 N N . LEU B 1 248 ? 14.364 15.173 19.970 1.00 11.17 227 LEU B N 1
ATOM 4795 C CA . LEU B 1 248 ? 15.451 14.905 19.000 1.00 10.92 227 LEU B CA 1
ATOM 4796 C C . LEU B 1 248 ? 15.377 15.859 17.825 1.00 11.23 227 LEU B C 1
ATOM 4797 O O . LEU B 1 248 ? 15.110 15.454 16.682 1.00 9.74 227 LEU B O 1
ATOM 4802 N N . PHE B 1 249 ? 15.612 17.135 18.133 1.00 9.14 228 PHE B N 1
ATOM 4803 C CA . PHE B 1 249 ? 15.380 18.191 17.145 1.00 10.26 228 PHE B CA 1
ATOM 4804 C C . PHE B 1 249 ? 16.282 18.089 15.925 1.00 10.38 228 PHE B C 1
ATOM 4805 O O . PHE B 1 249 ? 15.863 18.445 14.833 1.00 11.07 228 PHE B O 1
ATOM 4813 N N . ILE B 1 250 ? 17.515 17.610 16.099 1.00 10.62 229 ILE B N 1
ATOM 4814 C CA . ILE B 1 250 ? 18.419 17.497 14.926 1.00 11.06 229 ILE B CA 1
ATOM 4815 C C . ILE B 1 250 ? 17.893 16.412 13.971 1.00 11.05 229 ILE B C 1
ATOM 4816 O O . ILE B 1 250 ? 17.940 16.542 12.755 1.00 11.77 229 ILE B O 1
ATOM 4821 N N . TYR B 1 251 ? 17.404 15.321 14.529 1.00 11.00 230 TYR B N 1
ATOM 4822 C CA . TYR B 1 251 ? 16.817 14.272 13.718 1.00 12.39 230 TYR B CA 1
ATOM 4823 C C . TYR B 1 251 ? 15.615 14.784 12.905 1.00 12.59 230 TYR B C 1
ATOM 4824 O O . TYR B 1 251 ? 15.572 14.573 11.683 1.00 13.33 230 TYR B O 1
ATOM 4833 N N . LEU B 1 252 ? 14.724 15.531 13.564 1.00 12.11 231 LEU B N 1
ATOM 4834 C CA . LEU B 1 252 ? 13.551 16.112 12.890 1.00 13.11 231 LEU B CA 1
ATOM 4835 C C . LEU B 1 252 ? 13.954 17.092 11.776 1.00 13.83 231 LEU B C 1
ATOM 4836 O O . LEU B 1 252 ? 13.212 17.281 10.783 1.00 15.02 231 LEU B O 1
ATOM 4841 N N . SER B 1 253 ? 15.087 17.769 11.974 1.00 13.49 232 SER B N 1
ATOM 4842 C CA . SER B 1 253 ? 15.592 18.728 10.988 1.00 15.62 232 SER B CA 1
ATOM 4843 C C . SER B 1 253 ? 16.252 18.055 9.780 1.00 16.86 232 SER B C 1
ATOM 4844 O O . SER B 1 253 ? 16.365 18.665 8.687 1.00 19.16 232 SER B O 1
ATOM 4847 N N . GLU B 1 254 ? 16.732 16.831 9.973 1.00 16.05 233 GLU B N 1
ATOM 4848 C CA . GLU B 1 254 ? 17.541 16.187 8.949 1.00 17.41 233 GLU B CA 1
ATOM 4849 C C . GLU B 1 254 ? 16.915 15.001 8.265 1.00 18.97 233 GLU B C 1
ATOM 4850 O O . GLU B 1 254 ? 17.349 14.646 7.165 1.00 21.02 233 GLU B O 1
ATOM 4856 N N . LYS B 1 255 ? 15.949 14.338 8.914 1.00 18.66 234 LYS B N 1
ATOM 4857 C CA . LYS B 1 255 ? 15.249 13.246 8.280 1.00 18.61 234 LYS B CA 1
ATOM 4858 C C . LYS B 1 255 ? 13.990 13.812 7.598 1.00 18.67 234 LYS B C 1
ATOM 4859 O O . LYS B 1 255 ? 13.073 14.220 8.279 1.00 16.33 234 LYS B O 1
ATOM 4865 N N . ASP B 1 256 ? 13.914 13.761 6.267 1.00 20.27 235 ASP B N 1
ATOM 4866 C CA . ASP B 1 256 ? 12.728 14.353 5.584 1.00 20.09 235 ASP B CA 1
ATOM 4867 C C . ASP B 1 256 ? 11.413 13.882 6.082 1.00 18.07 235 ASP B C 1
ATOM 4868 O O . ASP B 1 256 ? 11.193 12.672 6.277 1.00 19.56 235 ASP B O 1
ATOM 4873 N N . SER B 1 257 ? 10.524 14.845 6.322 1.00 15.28 236 SER B N 1
ATOM 4874 C CA . SER B 1 257 ? 9.123 14.465 6.428 1.00 12.77 236 SER B CA 1
ATOM 4875 C C . SER B 1 257 ? 8.192 15.343 5.578 1.00 12.86 236 SER B C 1
ATOM 4876 O O . SER B 1 257 ? 6.970 15.188 5.632 1.00 11.44 236 SER B O 1
ATOM 4879 N N . SER B 1 258 ? 8.753 16.233 4.741 1.00 12.90 237 SER B N 1
ATOM 4880 C CA . SER B 1 258 ? 7.920 17.127 3.928 1.00 13.34 237 SER B CA 1
ATOM 4881 C C . SER B 1 258 ? 7.045 16.354 2.907 1.00 13.32 237 SER B C 1
ATOM 4882 O O . SER B 1 258 ? 5.936 16.770 2.632 1.00 12.90 237 SER B O 1
ATOM 4885 N N . LEU B 1 259 ? 7.568 15.247 2.374 1.00 15.06 238 LEU B N 1
ATOM 4886 C CA . LEU B 1 259 ? 6.789 14.383 1.491 1.00 16.07 238 LEU B CA 1
ATOM 4887 C C . LEU B 1 259 ? 5.549 13.851 2.231 1.00 15.01 238 LEU B C 1
ATOM 4888 O O . LEU B 1 259 ? 4.456 13.818 1.661 1.00 13.91 238 LEU B O 1
ATOM 4893 N N . HIS B 1 260 ? 5.746 13.419 3.478 1.00 15.16 239 HIS B N 1
ATOM 4894 C CA . HIS B 1 260 ? 4.662 12.829 4.282 1.00 13.08 239 HIS B CA 1
ATOM 4895 C C . HIS B 1 260 ? 3.612 13.879 4.587 1.00 13.68 239 HIS B C 1
ATOM 4896 O O . HIS B 1 260 ? 2.392 13.632 4.459 1.00 12.68 239 HIS B O 1
ATOM 4903 N N . LEU B 1 261 ? 4.070 15.077 4.970 1.00 12.79 240 LEU B N 1
ATOM 4904 C CA . LEU B 1 261 ? 3.127 16.166 5.191 1.00 12.58 240 LEU B CA 1
ATOM 4905 C C . LEU B 1 261 ? 2.299 16.497 3.943 1.00 13.16 240 LEU B C 1
ATOM 4906 O O . LEU B 1 261 ? 1.066 16.622 4.016 1.00 13.06 240 LEU B O 1
ATOM 4911 N N . LYS B 1 262 ? 2.993 16.645 2.809 1.00 12.75 241 LYS B N 1
ATOM 4912 C CA . LYS B 1 262 ? 2.345 17.024 1.570 1.00 14.26 241 LYS B CA 1
ATOM 4913 C C . LYS B 1 262 ? 1.287 15.973 1.205 1.00 13.61 241 LYS B C 1
ATOM 4914 O O . LYS B 1 262 ? 0.163 16.334 0.833 1.00 15.29 241 LYS B O 1
ATOM 4920 N N . ARG B 1 263 ? 1.643 14.699 1.311 1.00 12.67 242 ARG B N 1
ATOM 4921 C CA . ARG B 1 263 ? 0.710 13.620 0.899 1.00 13.80 242 ARG B CA 1
ATOM 4922 C C . ARG B 1 263 ? -0.510 13.567 1.828 1.00 13.28 242 ARG B C 1
ATOM 4923 O O . ARG B 1 263 ? -1.632 13.389 1.374 1.00 13.63 242 ARG B O 1
ATOM 4931 N N . LEU B 1 264 ? -0.286 13.823 3.121 1.00 12.36 243 LEU B N 1
ATOM 4932 C CA . LEU B 1 264 ? -1.417 13.882 4.075 1.00 13.09 243 LEU B CA 1
ATOM 4933 C C . LEU B 1 264 ? -2.324 15.075 3.804 1.00 13.10 243 LEU B C 1
ATOM 4934 O O . LEU B 1 264 ? -3.546 14.969 3.869 1.00 13.39 243 LEU B O 1
ATOM 4939 N N . GLU B 1 265 ? -1.742 16.223 3.489 1.00 13.45 244 GLU B N 1
ATO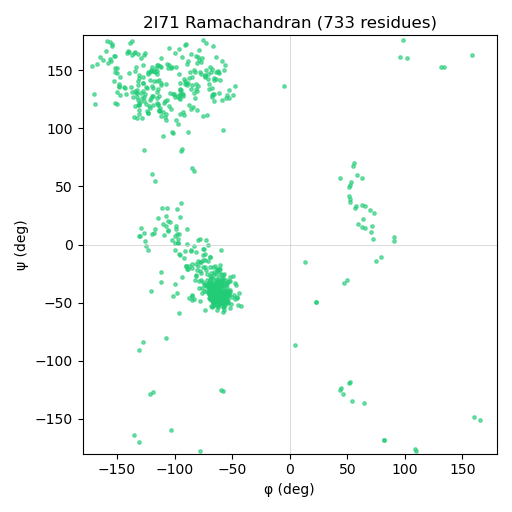M 4940 C CA . GLU B 1 265 ? -2.581 17.379 3.147 1.00 15.61 244 GLU B CA 1
ATOM 4941 C C . GLU B 1 265 ? -3.370 17.121 1.857 1.00 16.75 244 GLU B C 1
ATOM 4942 O O . GLU B 1 265 ? -4.559 17.461 1.780 1.00 17.57 244 GLU B O 1
ATOM 4948 N N . ASP B 1 266 ? -2.728 16.483 0.882 1.00 17.79 245 ASP B N 1
ATOM 4949 C CA . ASP B 1 266 ? -3.450 16.093 -0.350 1.00 18.87 245 ASP B CA 1
ATOM 4950 C C . ASP B 1 266 ? -4.607 15.130 -0.028 1.00 18.70 245 ASP B C 1
ATOM 4951 O O . ASP B 1 266 ? -5.729 15.374 -0.470 1.00 20.29 245 ASP B O 1
ATOM 4956 N N . ASP B 1 267 ? -4.347 14.065 0.742 1.00 18.15 246 ASP B N 1
ATOM 4957 C CA . ASP B 1 267 ? -5.377 13.095 1.172 1.00 17.98 246 ASP B CA 1
ATOM 4958 C C . ASP B 1 267 ? -6.549 13.829 1.864 1.00 17.12 246 ASP B C 1
ATOM 4959 O O . ASP B 1 267 ? -7.726 13.612 1.548 1.00 17.15 246 ASP B O 1
ATOM 4964 N N . LEU B 1 268 ? -6.237 14.698 2.811 1.00 13.99 247 LEU B N 1
ATOM 4965 C CA . LEU B 1 268 ? -7.303 15.286 3.617 1.00 13.66 247 LEU B CA 1
ATOM 4966 C C . LEU B 1 268 ? -8.072 16.404 2.931 1.00 13.56 247 LEU B C 1
ATOM 4967 O O . LEU B 1 268 ? -9.212 16.664 3.282 1.00 13.40 247 LEU B O 1
ATOM 4972 N N . SER B 1 269 ? -7.468 17.054 1.934 1.00 14.86 248 SER B N 1
ATOM 4973 C CA . SER B 1 269 ? -8.143 18.175 1.266 1.00 16.74 248 SER B CA 1
ATOM 4974 C C . SER B 1 269 ? -9.214 17.714 0.251 1.00 16.71 248 SER B C 1
ATOM 4975 O O . SER B 1 269 ? -10.035 18.514 -0.148 1.00 17.38 248 SER B O 1
ATOM 4978 N N . LYS B 1 270 ? -9.201 16.440 -0.125 1.00 16.64 249 LYS B N 1
ATOM 4979 C CA . LYS B 1 270 ? -10.171 15.923 -1.091 1.00 17.17 249 LYS B CA 1
ATOM 4980 C C . LYS B 1 270 ? -11.532 15.798 -0.414 1.00 16.64 249 LYS B C 1
ATOM 4981 O O . LYS B 1 270 ? -11.610 15.498 0.793 1.00 16.41 249 LYS B O 1
ATOM 4987 N N . ASP B 1 271 ? -12.607 16.073 -1.153 1.00 15.12 250 ASP B N 1
ATOM 4988 C CA . ASP B 1 271 ? -13.941 15.919 -0.590 1.00 14.35 250 ASP B CA 1
ATOM 4989 C C . ASP B 1 271 ? -14.246 14.485 -0.170 1.00 13.44 250 ASP B C 1
ATOM 4990 O O . ASP B 1 271 ? -13.782 13.520 -0.841 1.00 13.18 250 ASP B O 1
ATOM 4995 N N . PRO B 1 272 ? -15.072 14.332 0.904 1.00 12.85 251 PRO B N 1
ATOM 4996 C CA . PRO B 1 272 ? -15.696 13.033 1.216 1.00 12.86 251 PRO B CA 1
ATOM 4997 C C . PRO B 1 272 ? -16.499 12.555 0.008 1.00 13.75 251 PRO B C 1
ATOM 4998 O O . PRO B 1 272 ? -16.936 13.406 -0.819 1.00 13.06 251 PRO B O 1
ATOM 5002 N N . LEU B 1 273 ? -16.592 11.237 -0.143 1.00 14.37 252 LEU B N 1
ATOM 5003 C CA . LEU B 1 273 ? -17.393 10.610 -1.213 1.00 16.40 252 LEU B CA 1
ATOM 5004 C C . LEU B 1 273 ? -18.789 10.325 -0.661 1.00 16.13 252 LEU B C 1
ATOM 5005 O O . LEU B 1 273 ? -18.935 9.737 0.409 1.00 17.21 252 LEU B O 1
ATOM 5010 N N . LEU B 1 274 ? -19.823 10.777 -1.370 1.00 15.91 253 LEU B N 1
ATOM 5011 C CA . LEU B 1 274 ? -21.187 10.504 -0.989 1.00 17.13 253 LEU B CA 1
ATOM 5012 C C . LEU B 1 274 ? -21.818 9.645 -2.059 1.00 18.56 253 LEU B C 1
ATOM 5013 O O . LEU B 1 274 ? -21.830 10.042 -3.236 1.00 18.24 253 LEU B O 1
ATOM 5018 N N . THR B 1 275 ? -22.301 8.467 -1.689 1.00 18.87 254 THR B N 1
ATOM 5019 C CA . THR B 1 275 ? -22.991 7.638 -2.701 1.00 22.42 254 THR B CA 1
ATOM 5020 C C . THR B 1 275 ? -24.336 7.110 -2.222 1.00 23.34 254 THR B C 1
ATOM 5021 O O . THR B 1 275 ? -24.403 6.322 -1.272 1.00 23.09 254 THR B O 1
ATOM 5025 N N . PRO B 1 276 ? -25.415 7.609 -2.847 1.00 25.50 255 PRO B N 1
ATOM 5026 C CA . PRO B 1 276 ? -26.746 7.173 -2.470 1.00 26.81 255 PRO B CA 1
ATOM 5027 C C . PRO B 1 276 ? -27.010 5.804 -3.066 1.00 29.15 255 PRO B C 1
ATOM 5028 O O . PRO B 1 276 ? -26.495 5.467 -4.142 1.00 29.70 255 PRO B O 1
ATOM 5032 N N . SER B 1 277 ? -27.774 5.005 -2.346 1.00 31.40 256 SER B N 1
ATOM 5033 C CA . SER B 1 277 ? -28.206 3.713 -2.850 1.00 33.59 256 SER B CA 1
ATOM 5034 C C . SER B 1 277 ? -29.692 3.556 -2.545 1.00 35.19 256 SER B C 1
ATOM 5035 O O . SER B 1 277 ? -30.386 4.534 -2.220 1.00 36.09 256 SER B O 1
ATOM 5038 N N . GLU B 1 278 ? -30.182 2.322 -2.628 1.00 36.77 257 GLU B N 1
ATOM 5039 C CA . GLU B 1 278 ? -31.531 2.042 -2.189 1.00 38.43 257 GLU B CA 1
ATOM 5040 C C . GLU B 1 278 ? -31.662 2.446 -0.730 1.00 37.32 257 GLU B C 1
ATOM 5041 O O . GLU B 1 278 ? -31.244 1.701 0.168 1.00 38.65 257 GLU B O 1
ATOM 5047 N N . ASN B 1 279 ? -32.222 3.630 -0.509 1.00 36.36 258 ASN B N 1
ATOM 5048 C CA . ASN B 1 279 ? -32.638 4.072 0.819 1.00 35.45 258 ASN B CA 1
ATOM 5049 C C . ASN B 1 279 ? -31.487 4.220 1.841 1.00 33.41 258 ASN B C 1
ATOM 5050 O O . ASN B 1 279 ? -31.730 4.296 3.053 1.00 34.01 258 ASN B O 1
ATOM 5055 N N . GLU B 1 280 ? -30.244 4.249 1.360 1.00 30.50 259 GLU B N 1
ATOM 5056 C CA . GLU B 1 280 ? -29.087 4.600 2.215 1.00 27.40 259 GLU B CA 1
ATOM 5057 C C . GLU B 1 280 ? -28.217 5.594 1.468 1.00 25.02 259 GLU B C 1
ATOM 5058 O O . GLU B 1 280 ? -28.172 5.563 0.232 1.00 24.45 259 GLU B O 1
ATOM 5064 N N . ILE B 1 281 ? -27.492 6.437 2.213 1.00 20.52 260 ILE B N 1
ATOM 5065 C CA . ILE B 1 281 ? -26.472 7.299 1.613 1.00 18.30 260 ILE B CA 1
ATOM 5066 C C . ILE B 1 281 ? -25.190 6.985 2.352 1.00 18.39 260 ILE B C 1
ATOM 5067 O O . ILE B 1 281 ? -25.129 7.173 3.581 1.00 17.41 260 ILE B O 1
ATOM 5072 N N . ASN B 1 282 ? -24.220 6.430 1.633 1.00 16.77 261 ASN B N 1
ATOM 5073 C CA . ASN B 1 282 ? -22.938 6.069 2.227 1.00 16.44 261 ASN B CA 1
ATOM 5074 C C . ASN B 1 282 ? -21.943 7.212 2.068 1.00 16.66 261 ASN B C 1
ATOM 5075 O O . ASN B 1 282 ? -21.808 7.786 0.985 1.00 16.57 261 ASN B O 1
ATOM 5080 N N . VAL B 1 283 ? -21.308 7.599 3.174 1.00 15.21 262 VAL B N 1
ATOM 5081 C CA . VAL B 1 283 ? -20.342 8.691 3.112 1.00 15.32 262 VAL B CA 1
ATOM 5082 C C . VAL B 1 283 ? -18.967 8.140 3.533 1.00 14.98 262 VAL B C 1
ATOM 5083 O O . VAL B 1 283 ? -18.861 7.388 4.513 1.00 14.56 262 VAL B O 1
ATOM 5087 N N . VAL B 1 284 ? -17.944 8.500 2.776 1.00 13.83 263 VAL B N 1
ATOM 5088 C CA . VAL B 1 284 ? -16.593 8.031 3.030 1.00 14.70 263 VAL B CA 1
ATOM 5089 C C . VAL B 1 284 ? -15.602 9.185 3.037 1.00 15.17 263 VAL B C 1
ATOM 5090 O O . VAL B 1 284 ? -15.501 9.916 2.061 1.00 13.73 263 VAL B O 1
ATOM 5094 N N . TYR B 1 285 ? -14.901 9.365 4.163 1.00 13.22 264 TYR B N 1
ATOM 5095 C CA . TYR B 1 285 ? -13.813 10.334 4.228 1.00 12.06 264 TYR B CA 1
ATOM 5096 C C . TYR B 1 285 ? -12.511 9.593 4.549 1.00 12.79 264 TYR B C 1
ATOM 5097 O O . TYR B 1 285 ? -12.140 8.682 3.766 1.00 15.19 264 TYR B O 1
ATOM 5106 N N . LYS B 1 286 ? -11.768 10.008 5.587 1.00 11.47 265 LYS B N 1
ATOM 5107 C CA . LYS B 1 286 ? -10.486 9.355 5.893 1.00 10.20 265 LYS B CA 1
ATOM 5108 C C . LYS B 1 286 ? -10.512 8.941 7.368 1.00 10.46 265 LYS B C 1
ATOM 5109 O O . LYS B 1 286 ? -11.005 9.697 8.219 1.00 9.70 265 LYS B O 1
ATOM 5115 N N . ASP B 1 287 ? -9.995 7.747 7.651 1.00 10.40 266 ASP B N 1
ATOM 5116 C CA . ASP B 1 287 ? -9.913 7.247 9.003 1.00 11.44 266 ASP B CA 1
ATOM 5117 C C . ASP B 1 287 ? -9.110 8.195 9.906 1.00 12.01 266 ASP B C 1
ATOM 5118 O O . ASP B 1 287 ? -8.205 8.929 9.437 1.00 10.62 266 ASP B O 1
ATOM 5131 N N . LYS B 1 289 ? -6.618 7.827 11.788 1.00 13.00 268 LYS B N 1
ATOM 5132 C CA . LYS B 1 289 ? -5.158 7.761 11.654 1.00 13.36 268 LYS B CA 1
ATOM 5133 C C . LYS B 1 289 ? -4.565 8.887 10.770 1.00 11.83 268 LYS B C 1
ATOM 5134 O O . LYS B 1 289 ? -3.465 9.365 11.034 1.00 12.87 268 LYS B O 1
ATOM 5140 N N . TYR B 1 290 ? -5.303 9.311 9.752 1.00 11.36 269 TYR B N 1
ATOM 5141 C CA . TYR B 1 290 ? -4.851 10.401 8.853 1.00 10.73 269 TYR B CA 1
ATOM 5142 C C . TYR B 1 290 ? -4.807 11.735 9.574 1.00 10.68 269 TYR B C 1
ATOM 5143 O O . TYR B 1 290 ? -3.872 12.533 9.336 1.00 9.38 269 TYR B O 1
ATOM 5152 N N . ALA B 1 291 ? -5.802 11.993 10.438 1.00 10.83 270 ALA B N 1
ATOM 5153 C CA . ALA B 1 291 ? -5.767 13.229 11.260 1.00 10.10 270 ALA B CA 1
ATOM 5154 C C . ALA B 1 291 ? -4.587 13.209 12.242 1.00 9.93 270 ALA B C 1
ATOM 5155 O O . ALA B 1 291 ? -3.831 14.179 12.306 1.00 9.49 270 ALA B O 1
ATOM 5157 N N . LEU B 1 292 ? -4.434 12.108 12.995 1.00 10.41 271 LEU B N 1
ATOM 5158 C CA . LEU B 1 292 ? -3.334 12.020 13.966 1.00 10.31 271 LEU B CA 1
ATOM 5159 C C . LEU B 1 292 ? -1.977 12.142 13.295 1.00 9.73 271 LEU B C 1
ATOM 5160 O O . LEU B 1 292 ? -1.049 12.808 13.811 1.00 9.28 271 LEU B O 1
ATOM 5165 N N . SER B 1 293 ? -1.829 11.470 12.141 1.00 10.09 272 SER B N 1
ATOM 5166 C CA . SER B 1 293 ? -0.569 11.537 11.412 1.00 11.11 272 SER B CA 1
ATOM 5167 C C . SER B 1 293 ? -0.326 12.946 10.850 1.00 10.29 272 SER B C 1
ATOM 5168 O O . SER B 1 293 ? 0.828 13.415 10.844 1.00 10.20 272 SER B O 1
ATOM 5171 N N . HIS B 1 294 ? -1.383 13.586 10.337 1.00 10.00 273 HIS B N 1
ATOM 5172 C CA . HIS B 1 294 ? -1.239 14.955 9.857 1.00 9.02 273 HIS B CA 1
ATOM 5173 C C . HIS B 1 294 ? -0.751 15.886 10.986 1.00 9.00 273 HIS B C 1
ATOM 5174 O O . HIS B 1 294 ? 0.249 16.603 10.787 1.00 8.88 273 HIS B O 1
ATOM 5181 N N . ALA B 1 295 ? -1.375 15.789 12.162 1.00 8.15 274 ALA B N 1
ATOM 5182 C CA . ALA B 1 295 ? -1.003 16.615 13.310 1.00 8.25 274 ALA B CA 1
ATOM 5183 C C . ALA B 1 295 ? 0.503 16.432 13.613 1.00 7.67 274 ALA B C 1
ATOM 5184 O O . ALA B 1 295 ? 1.248 17.396 13.859 1.00 9.41 274 ALA B O 1
ATOM 5186 N N . LEU B 1 296 ? 0.923 15.177 13.621 1.00 7.44 275 LEU B N 1
ATOM 5187 C CA . LEU B 1 296 ? 2.338 14.856 13.879 1.00 8.18 275 LEU B CA 1
ATOM 5188 C C . LEU B 1 296 ? 3.286 15.553 12.899 1.00 8.55 275 LEU B C 1
ATOM 5189 O O . LEU B 1 296 ? 4.217 16.278 13.322 1.00 8.64 275 LEU B O 1
ATOM 5194 N N . PHE B 1 297 ? 3.084 15.331 11.599 1.00 8.13 276 PHE B N 1
ATOM 5195 C CA . PHE B 1 297 ? 3.971 15.933 10.639 1.00 8.66 276 PHE B CA 1
ATOM 5196 C C . PHE B 1 297 ? 3.844 17.454 10.551 1.00 8.86 276 PHE B C 1
ATOM 5197 O O . PHE B 1 297 ? 4.830 18.171 10.272 1.00 9.98 276 PHE B O 1
ATOM 5205 N N . TYR B 1 298 ? 2.650 17.979 10.828 1.00 7.74 277 TYR B N 1
ATOM 5206 C CA . TYR B 1 298 ? 2.481 19.413 10.843 1.00 8.17 277 TYR B CA 1
ATOM 5207 C C . TYR B 1 298 ? 3.325 20.015 11.970 1.00 9.66 277 TYR B C 1
ATOM 5208 O O . TYR B 1 298 ? 4.026 21.007 11.779 1.00 9.82 277 TYR B O 1
ATOM 5217 N N . VAL B 1 299 ? 3.282 19.405 13.152 1.00 9.83 278 VAL B N 1
ATOM 5218 C CA . VAL B 1 299 ? 4.143 19.867 14.267 1.00 8.66 278 VAL B CA 1
ATOM 5219 C C . VAL B 1 299 ? 5.632 19.731 13.911 1.00 9.45 278 VAL B C 1
ATOM 5220 O O . VAL B 1 299 ? 6.420 20.654 14.100 1.00 8.68 278 VAL B O 1
ATOM 5224 N N . ILE B 1 300 ? 5.986 18.591 13.352 1.00 9.05 279 ILE B N 1
ATOM 5225 C CA . ILE B 1 300 ? 7.372 18.332 12.980 1.00 10.65 279 ILE B CA 1
ATOM 5226 C C . ILE B 1 300 ? 7.907 19.363 11.984 1.00 9.92 279 ILE B C 1
ATOM 5227 O O . ILE B 1 300 ? 9.082 19.704 12.036 1.00 9.46 279 ILE B O 1
ATOM 5232 N N . SER B 1 301 ? 7.030 19.926 11.145 1.00 11.06 280 SER B N 1
ATOM 5233 C CA . SER B 1 301 ? 7.433 20.889 10.099 1.00 11.10 280 SER B CA 1
ATOM 5234 C C . SER B 1 301 ? 7.995 22.184 10.745 1.00 10.96 280 SER B C 1
ATOM 5235 O O . SER B 1 301 ? 8.695 22.969 10.090 1.00 11.71 280 SER B O 1
ATOM 5238 N N . ARG B 1 302 ? 7.689 22.405 12.027 1.00 9.98 281 ARG B N 1
ATOM 5239 C CA . ARG B 1 302 ? 8.318 23.497 12.786 1.00 10.97 281 ARG B CA 1
ATOM 5240 C C . ARG B 1 302 ? 9.839 23.432 12.788 1.00 11.07 281 ARG B C 1
ATOM 5241 O O . ARG B 1 302 ? 10.495 24.470 12.834 1.00 11.42 281 ARG B O 1
ATOM 5249 N N . PHE B 1 303 ? 10.383 22.222 12.761 1.00 11.37 282 PHE B N 1
ATOM 5250 C CA . PHE B 1 303 ? 11.811 22.014 12.974 1.00 12.21 282 PHE B CA 1
ATOM 5251 C C . PHE B 1 303 ? 12.610 21.959 11.674 1.00 14.16 282 PHE B C 1
ATOM 5252 O O . PHE B 1 303 ? 13.590 21.268 11.586 1.00 18.08 282 PHE B O 1
ATOM 5260 N N . SER B 1 304 ? 12.229 22.747 10.699 1.00 17.40 283 SER B N 1
ATOM 5261 C CA . SER B 1 304 ? 12.961 22.712 9.415 1.00 18.65 283 SER B CA 1
ATOM 5262 C C . SER B 1 304 ? 14.234 23.585 9.478 1.00 17.63 283 SER B C 1
ATOM 5263 O O . SER B 1 304 ? 14.302 24.582 10.192 1.00 19.10 283 SER B O 1
ATOM 5266 N N . GLY B 1 305 ? 15.267 23.194 8.756 1.00 16.42 284 GLY B N 1
ATOM 5267 C CA . GLY B 1 305 ? 16.479 24.005 8.681 1.00 15.15 284 GLY B CA 1
ATOM 5268 C C . GLY B 1 305 ? 17.603 23.480 9.573 1.00 15.07 284 GLY B C 1
ATOM 5269 O O . GLY B 1 305 ? 17.370 22.716 10.519 1.00 14.18 284 GLY B O 1
ATOM 5270 N N . ASN B 1 306 ? 18.824 23.892 9.270 1.00 14.75 285 ASN B N 1
ATOM 5271 C CA . ASN B 1 306 ? 19.986 23.507 10.041 1.00 14.48 285 ASN B CA 1
ATOM 5272 C C . ASN B 1 306 ? 19.854 24.019 11.457 1.00 14.35 285 ASN B C 1
ATOM 5273 O O . ASN B 1 306 ? 19.182 25.010 11.697 1.00 14.18 285 ASN B O 1
ATOM 5278 N N . VAL B 1 307 ? 20.441 23.274 12.375 1.00 11.55 286 VAL B N 1
ATOM 5279 C CA . VAL B 1 307 ? 20.286 23.552 13.807 1.00 11.23 286 VAL B CA 1
ATOM 5280 C C . VAL B 1 307 ? 21.562 24.270 14.287 1.00 10.01 286 VAL B C 1
ATOM 5281 O O . VAL B 1 307 ? 22.572 23.637 14.598 1.00 10.28 286 VAL B O 1
ATOM 5285 N N . ASP B 1 308 ? 21.488 25.587 14.327 1.00 9.91 287 ASP B N 1
ATOM 5286 C CA . ASP B 1 308 ? 22.531 26.388 14.958 1.00 8.75 287 ASP B CA 1
ATOM 5287 C C . ASP B 1 308 ? 22.235 26.366 16.487 1.00 9.01 287 ASP B C 1
ATOM 5288 O O . ASP B 1 308 ? 21.103 26.053 16.936 1.00 8.76 287 ASP B O 1
ATOM 5293 N N . LEU B 1 309 ? 23.239 26.717 17.265 1.00 8.58 288 LEU B N 1
ATOM 5294 C CA . LEU B 1 309 ? 23.101 26.551 18.728 1.00 8.51 288 LEU B CA 1
ATOM 5295 C C . LEU B 1 309 ? 22.026 27.452 19.301 1.00 8.51 288 LEU B C 1
ATOM 5296 O O . LEU B 1 309 ? 21.334 27.030 20.214 1.00 9.89 288 LEU B O 1
ATOM 5301 N N . ASP B 1 310 ? 21.870 28.700 18.830 1.00 7.99 289 ASP B N 1
ATOM 5302 C CA . ASP B 1 310 ? 20.754 29.516 19.373 1.00 8.32 289 ASP B CA 1
ATOM 5303 C C . ASP B 1 310 ? 19.387 28.934 19.055 1.00 9.23 289 ASP B C 1
ATOM 5304 O O . ASP B 1 310 ? 18.508 28.966 19.896 1.00 9.83 289 ASP B O 1
ATOM 5309 N N . THR B 1 311 ? 19.234 28.384 17.846 1.00 8.89 290 THR B N 1
ATOM 5310 C CA . THR B 1 311 ? 17.980 27.672 17.505 1.00 9.42 290 THR B CA 1
ATOM 5311 C C . THR B 1 311 ? 17.743 26.488 18.455 1.00 9.39 290 THR B C 1
ATOM 5312 O O . THR B 1 311 ? 16.647 26.329 18.990 1.00 8.66 290 THR B O 1
ATOM 5316 N N . LEU B 1 312 ? 18.787 25.685 18.696 1.00 7.81 291 LEU B N 1
ATOM 5317 C CA . LEU B 1 312 ? 18.686 24.570 19.624 1.00 7.77 291 LEU B CA 1
ATOM 5318 C C . LEU B 1 312 ? 18.309 24.999 21.073 1.00 7.22 291 LEU B C 1
ATOM 5319 O O . LEU B 1 312 ? 17.473 24.380 21.714 1.00 8.33 291 LEU B O 1
ATOM 5324 N N . ARG B 1 313 ? 18.938 26.068 21.545 1.00 8.27 292 ARG B N 1
ATOM 5325 C CA . ARG B 1 313 ? 18.639 26.621 22.883 1.00 8.08 292 ARG B CA 1
ATOM 5326 C C . ARG B 1 313 ? 17.166 27.014 22.935 1.00 8.37 292 ARG B C 1
ATOM 5327 O O . ARG B 1 313 ? 16.467 26.666 23.862 1.00 9.51 292 ARG B O 1
ATOM 5335 N N . HIS B 1 314 ? 16.684 27.623 21.859 1.00 8.80 293 HIS B N 1
ATOM 5336 C CA . HIS B 1 314 ? 15.276 28.041 21.780 1.00 8.74 293 HIS B CA 1
ATOM 5337 C C . HIS B 1 314 ? 14.390 26.797 21.780 1.00 9.65 293 HIS B C 1
ATOM 5338 O O . HIS B 1 314 ? 13.377 26.775 22.482 1.00 10.10 293 HIS B O 1
ATOM 5345 N N . TYR B 1 315 ? 14.744 25.792 20.974 1.00 8.62 294 TYR B N 1
ATOM 5346 C CA . TYR B 1 315 ? 13.954 24.537 20.958 1.00 8.98 294 TYR B CA 1
ATOM 5347 C C . TYR B 1 315 ? 13.875 23.912 22.366 1.00 9.97 294 TYR B C 1
ATOM 5348 O O . TYR B 1 315 ? 12.816 23.460 22.772 1.00 9.85 294 TYR B O 1
ATOM 5357 N N . ALA B 1 316 ? 15.001 23.911 23.094 1.00 11.32 295 ALA B N 1
ATOM 5358 C CA . ALA B 1 316 ? 15.070 23.339 24.442 1.00 12.04 295 ALA B CA 1
ATOM 5359 C C . ALA B 1 316 ? 14.096 24.104 25.375 1.00 13.32 295 ALA B C 1
ATOM 5360 O O . ALA B 1 316 ? 13.398 23.494 26.198 1.00 14.41 295 ALA B O 1
ATOM 5362 N N . GLU B 1 317 ? 14.077 25.424 25.249 1.00 11.08 296 GLU B N 1
ATOM 5363 C CA . GLU B 1 317 ? 13.235 26.280 26.104 1.00 12.35 296 GLU B CA 1
ATOM 5364 C C . GLU B 1 317 ? 11.740 26.198 25.753 1.00 13.01 296 GLU B C 1
ATOM 5365 O O . GLU B 1 317 ? 10.868 26.510 26.591 1.00 16.44 296 GLU B O 1
ATOM 5371 N N . THR B 1 318 ? 11.447 25.783 24.533 1.00 10.06 297 THR B N 1
ATOM 5372 C CA . THR B 1 318 ? 10.083 25.902 24.013 1.00 9.60 297 THR B CA 1
ATOM 5373 C C . THR B 1 318 ? 9.368 24.562 23.811 1.00 8.96 297 THR B C 1
ATOM 5374 O O . THR B 1 318 ? 8.122 24.491 23.917 1.00 11.43 297 THR B O 1
ATOM 5378 N N . TYR B 1 319 ? 10.129 23.526 23.473 1.00 9.73 298 TYR B N 1
ATOM 5379 C CA . TYR B 1 319 ? 9.553 22.279 22.983 1.00 10.22 298 TYR B CA 1
ATOM 5380 C C . TYR B 1 319 ? 10.053 21.045 23.712 1.00 11.23 298 TYR B C 1
ATOM 5381 O O . TYR B 1 319 ? 9.844 19.928 23.254 1.00 10.79 298 TYR B O 1
ATOM 5390 N N . ALA B 1 320 ? 10.704 21.228 24.862 1.00 12.98 299 ALA B N 1
ATOM 5391 C CA . ALA B 1 320 ? 11.293 20.074 25.549 1.00 14.13 299 ALA B CA 1
ATOM 5392 C C . ALA B 1 320 ? 10.857 20.127 27.009 1.00 14.31 299 ALA B C 1
ATOM 5393 O O . ALA B 1 320 ? 10.734 21.213 27.581 1.00 15.64 299 ALA B O 1
ATOM 5395 N N . ASP B 1 321 ? 10.600 18.944 27.598 1.00 14.71 300 ASP B N 1
ATOM 5396 C CA . ASP B 1 321 ? 10.262 18.878 29.017 1.00 16.12 300 ASP B CA 1
ATOM 5397 C C . ASP B 1 321 ? 11.488 19.293 29.853 1.00 15.60 300 ASP B C 1
ATOM 5398 O O . ASP B 1 321 ? 12.588 19.459 29.317 1.00 14.77 300 ASP B O 1
ATOM 5403 N N . LYS B 1 322 ? 11.299 19.465 31.165 1.00 15.60 301 LYS B N 1
ATOM 5404 C CA . LYS B 1 322 ? 12.368 20.012 31.999 1.00 16.06 301 LYS B CA 1
ATOM 5405 C C . LYS B 1 322 ? 13.695 19.236 31.993 1.00 14.88 301 LYS B C 1
ATOM 5406 O O . LYS B 1 322 ? 14.790 19.846 32.002 1.00 14.65 301 LYS B O 1
ATOM 5412 N N . VAL B 1 323 ? 13.664 17.905 32.088 1.00 14.11 302 VAL B N 1
ATOM 5413 C CA . VAL B 1 323 ? 14.948 17.176 32.061 1.00 13.45 302 VAL B CA 1
ATOM 5414 C C . VAL B 1 323 ? 15.646 17.315 30.711 1.00 13.95 302 VAL B C 1
ATOM 5415 O O . VAL B 1 323 ? 16.862 17.598 30.638 1.00 12.91 302 VAL B O 1
ATOM 5419 N N . THR B 1 324 ? 14.863 17.140 29.648 1.00 14.05 303 THR B N 1
ATOM 5420 C CA . THR B 1 324 ? 15.429 17.193 28.289 1.00 14.77 303 THR B CA 1
ATOM 5421 C C . THR B 1 324 ? 15.992 18.615 28.009 1.00 13.76 303 THR B C 1
ATOM 5422 O O . THR B 1 324 ? 17.095 18.747 27.495 1.00 14.66 303 THR B O 1
ATOM 5426 N N . ARG B 1 325 ? 15.261 19.647 28.393 1.00 12.38 304 ARG B N 1
ATOM 5427 C CA . ARG B 1 325 ? 15.724 21.040 28.323 1.00 11.57 304 ARG B CA 1
ATOM 5428 C C . ARG B 1 325 ? 17.080 21.203 29.050 1.00 12.84 304 ARG B C 1
ATOM 5429 O O . ARG B 1 325 ? 18.024 21.832 28.552 1.00 11.92 304 ARG B O 1
ATOM 5437 N N . ALA B 1 326 ? 17.176 20.648 30.253 1.00 12.05 305 ALA B N 1
ATOM 5438 C CA . ALA B 1 326 ? 18.398 20.777 31.026 1.00 12.30 305 ALA B CA 1
ATOM 5439 C C . ALA B 1 326 ? 19.604 20.077 30.430 1.00 12.36 305 ALA B C 1
ATOM 5440 O O . ALA B 1 326 ? 20.697 20.639 30.438 1.00 12.71 305 ALA B O 1
ATOM 5442 N N . ILE B 1 327 ? 19.405 18.858 29.898 1.00 11.75 306 ILE B N 1
ATOM 5443 C CA . ILE B 1 327 ? 20.468 18.088 29.310 1.00 13.39 306 ILE B CA 1
ATOM 5444 C C . ILE B 1 327 ? 20.949 18.768 28.007 1.00 12.82 306 ILE B C 1
ATOM 5445 O O . ILE B 1 327 ? 22.140 19.009 27.850 1.00 12.55 306 ILE B O 1
ATOM 5450 N N . ILE B 1 328 ? 20.011 19.168 27.158 1.00 12.14 307 ILE B N 1
ATOM 5451 C CA . ILE B 1 328 ? 20.399 19.900 25.916 1.00 12.02 307 ILE B CA 1
ATOM 5452 C C . ILE B 1 328 ? 21.198 21.160 26.234 1.00 11.75 307 ILE B C 1
ATOM 5453 O O . ILE B 1 328 ? 22.258 21.422 25.617 1.00 10.64 307 ILE B O 1
ATOM 5458 N N . GLU B 1 329 ? 20.663 21.973 27.146 1.00 11.01 308 GLU B N 1
ATOM 5459 C CA . GLU B 1 329 ? 21.326 23.239 27.517 1.00 10.88 308 GLU B CA 1
ATOM 5460 C C . GLU B 1 329 ? 22.678 23.031 28.146 1.00 11.96 308 GLU B C 1
ATOM 5461 O O . GLU B 1 329 ? 23.597 23.795 27.875 1.00 10.98 308 GLU B O 1
ATOM 5467 N N . ASN B 1 330 ? 22.816 21.949 28.916 1.00 12.83 309 ASN B N 1
ATOM 5468 C CA . ASN B 1 330 ? 24.117 21.599 29.471 1.00 15.23 309 ASN B CA 1
ATOM 5469 C C . ASN B 1 330 ? 25.155 21.284 28.377 1.00 13.84 309 ASN B C 1
ATOM 5470 O O . ASN B 1 330 ? 26.314 21.733 28.445 1.00 14.28 309 ASN B O 1
ATOM 5475 N N . GLU B 1 331 ? 24.755 20.489 27.382 1.00 13.50 310 GLU B N 1
ATOM 5476 C CA . GLU B 1 331 ? 25.641 20.134 26.304 1.00 13.05 310 GLU B CA 1
ATOM 5477 C C . GLU B 1 331 ? 25.974 21.369 25.483 1.00 12.90 310 GLU B C 1
ATOM 5478 O O . GLU B 1 331 ? 27.127 21.533 25.064 1.00 12.40 310 GLU B O 1
ATOM 5484 N N . VAL B 1 332 ? 24.985 22.235 25.251 1.00 11.03 311 VAL B N 1
ATOM 5485 C CA . VAL B 1 332 ? 25.289 23.462 24.497 1.00 10.78 311 VAL B CA 1
ATOM 5486 C C . VAL B 1 332 ? 26.270 24.359 25.263 1.00 11.97 311 VAL B C 1
ATOM 5487 O O . VAL B 1 332 ? 27.212 24.916 24.689 1.00 10.91 311 VAL B O 1
ATOM 5491 N N . ASP B 1 333 ? 26.086 24.474 26.582 1.00 12.50 312 ASP B N 1
ATOM 5492 C CA . ASP B 1 333 ? 27.020 25.262 27.419 1.00 13.59 312 ASP B CA 1
ATOM 5493 C C . ASP B 1 333 ? 28.453 24.778 27.230 1.00 13.50 312 ASP B C 1
ATOM 5494 O O . ASP B 1 333 ? 29.365 25.586 27.117 1.00 15.10 312 ASP B O 1
ATOM 5499 N N . LYS B 1 334 ? 28.640 23.464 27.159 1.00 14.12 313 LYS B N 1
ATOM 5500 C CA . LYS B 1 334 ? 29.971 22.905 26.966 1.00 14.95 313 LYS B CA 1
ATOM 5501 C C . LYS B 1 334 ? 30.521 23.279 25.594 1.00 14.42 313 LYS B C 1
ATOM 5502 O O . LYS B 1 334 ? 31.677 23.725 25.474 1.00 16.14 313 LYS B O 1
ATOM 5508 N N . ILE B 1 335 ? 29.693 23.130 24.551 1.00 12.83 314 ILE B N 1
ATOM 5509 C CA . ILE B 1 335 ? 30.130 23.461 23.213 1.00 12.55 314 ILE B CA 1
ATOM 5510 C C . ILE B 1 335 ? 30.560 24.912 23.095 1.00 12.94 314 ILE B C 1
ATOM 5511 O O . ILE B 1 335 ? 31.517 25.220 22.418 1.00 13.52 314 ILE B O 1
ATOM 5516 N N . GLU B 1 336 ? 29.813 25.802 23.731 1.00 11.49 315 GLU B N 1
ATOM 5517 C CA . GLU B 1 336 ? 30.069 27.231 23.636 1.00 13.29 315 GLU B CA 1
ATOM 5518 C C . GLU B 1 336 ? 31.364 27.676 24.341 1.00 13.89 315 GLU B C 1
ATOM 5519 O O . GLU B 1 336 ? 31.763 28.825 24.204 1.00 14.65 315 GLU B O 1
ATOM 5525 N N . LYS B 1 337 ? 31.996 26.789 25.129 1.00 15.15 316 LYS B N 1
ATOM 5526 C CA . LYS B 1 337 ? 33.333 27.124 25.658 1.00 16.46 316 LYS B CA 1
ATOM 5527 C C . LYS B 1 337 ? 34.423 27.181 24.577 1.00 18.00 316 LYS B C 1
ATOM 5528 O O . LYS B 1 337 ? 35.480 27.853 24.761 1.00 18.18 316 LYS B O 1
ATOM 5534 N N . TYR B 1 338 ? 34.192 26.475 23.472 1.00 18.37 317 TYR B N 1
ATOM 5535 C CA . TYR B 1 338 ? 35.202 26.290 22.428 1.00 20.29 317 TYR B CA 1
ATOM 5536 C C . TYR B 1 338 ? 35.086 27.270 21.273 1.00 21.16 317 TYR B C 1
ATOM 5537 O O . TYR B 1 338 ? 33.980 27.677 20.867 1.00 21.05 317 TYR B O 1
ATOM 5546 N N . GLN B 1 339 ? 36.233 27.632 20.705 1.00 20.87 318 GLN B N 1
ATOM 5547 C CA . GLN B 1 339 ? 36.281 28.253 19.391 1.00 22.19 318 GLN B CA 1
ATOM 5548 C C . GLN B 1 339 ? 36.096 27.191 18.324 1.00 23.19 318 GLN B C 1
ATOM 5549 O O . GLN B 1 339 ? 36.837 26.190 18.268 1.00 21.94 318 GLN B O 1
ATOM 5563 N N . GLY B 1 341 ? 35.815 25.583 14.539 1.00 24.97 320 GLY B N 1
ATOM 5564 C CA . GLY B 1 341 ? 36.350 25.669 13.172 1.00 25.63 320 GLY B CA 1
ATOM 5565 C C . GLY B 1 341 ? 35.287 25.556 12.084 1.00 26.19 320 GLY B C 1
ATOM 5566 O O . GLY B 1 341 ? 34.112 25.269 12.360 1.00 25.48 320 GLY B O 1
ATOM 5567 N N . SER B 1 342 ? 35.684 25.758 10.823 1.00 27.09 321 SER B N 1
ATOM 5568 C CA . SER B 1 342 ? 34.692 25.760 9.737 1.00 27.62 321 SER B CA 1
ATOM 5569 C C . SER B 1 342 ? 34.469 24.385 9.131 1.00 28.16 321 SER B C 1
ATOM 5570 O O . SER B 1 342 ? 33.447 24.153 8.470 1.00 29.08 321 SER B O 1
ATOM 5573 N N . GLU B 1 343 ? 35.426 23.491 9.366 1.00 28.05 322 GLU B N 1
ATOM 5574 C CA . GLU B 1 343 ? 35.366 22.091 8.960 1.00 29.29 322 GLU B CA 1
ATOM 5575 C C . GLU B 1 343 ? 34.615 21.223 10.003 1.00 27.86 322 GLU B C 1
ATOM 5576 O O . GLU B 1 343 ? 34.820 21.380 11.215 1.00 27.75 322 GLU B O 1
ATOM 5582 N N . ARG B 1 344 ? 33.756 20.323 9.531 1.00 27.43 323 ARG B N 1
ATOM 5583 C CA . ARG B 1 344 ? 32.958 19.438 10.411 1.00 26.55 323 ARG B CA 1
ATOM 5584 C C . ARG B 1 344 ? 33.794 18.432 11.199 1.00 26.01 323 ARG B C 1
ATOM 5585 O O . ARG B 1 344 ? 34.531 17.608 10.621 1.00 26.56 323 ARG B O 1
ATOM 5593 N N . LYS B 1 345 ? 33.660 18.473 12.518 1.00 24.44 324 LYS B N 1
ATOM 5594 C CA . LYS B 1 345 ? 34.356 17.537 13.387 1.00 24.03 324 LYS B CA 1
ATOM 5595 C C . LYS B 1 345 ? 33.355 16.970 14.357 1.00 22.96 324 LYS B C 1
ATOM 5596 O O . LYS B 1 345 ? 32.440 17.691 14.789 1.00 20.97 324 LYS B O 1
ATOM 5602 N N . LEU B 1 346 ? 33.529 15.694 14.731 1.00 21.65 325 LEU B N 1
ATOM 5603 C CA . LEU B 1 346 ? 32.716 15.106 15.778 1.00 21.49 325 LEU B CA 1
ATOM 5604 C C . LEU B 1 346 ? 32.911 15.879 17.089 1.00 21.61 325 LEU B C 1
ATOM 5605 O O . LEU B 1 346 ? 34.005 16.352 17.370 1.00 21.32 325 LEU B O 1
ATOM 5610 N N . LEU B 1 347 ? 31.832 16.062 17.859 1.00 21.09 326 LEU B N 1
ATOM 5611 C CA . LEU B 1 347 ? 31.929 16.682 19.178 1.00 22.78 326 LEU B CA 1
ATOM 5612 C C . LEU B 1 347 ? 33.080 16.127 19.999 1.00 22.80 326 LEU B C 1
ATOM 5613 O O . LEU B 1 347 ? 33.821 16.884 20.618 1.00 23.35 326 LEU B O 1
ATOM 5618 N N . GLY B 1 348 ? 33.217 14.804 19.994 1.00 24.15 327 GLY B N 1
ATOM 5619 C CA . GLY B 1 348 ? 34.305 14.161 20.733 1.00 25.32 327 GLY B CA 1
ATOM 5620 C C . GLY B 1 348 ? 35.697 14.611 20.320 1.00 27.15 327 GLY B C 1
ATOM 5621 O O . GLY B 1 348 ? 36.621 14.530 21.128 1.00 27.74 327 GLY B O 1
ATOM 5622 N N . GLU B 1 349 ? 35.869 15.070 19.073 1.00 28.74 328 GLU B N 1
ATOM 5623 C CA . GLU B 1 349 ? 37.195 15.521 18.592 1.00 31.01 328 GLU B CA 1
ATOM 5624 C C . GLU B 1 349 ? 37.620 16.768 19.369 1.00 31.53 328 GLU B C 1
ATOM 5625 O O . GLU B 1 349 ? 38.810 16.959 19.638 1.00 31.71 328 GLU B O 1
ATOM 5631 N N . TYR B 1 350 ? 36.642 17.603 19.738 1.00 32.17 329 TYR B N 1
ATOM 5632 C CA . TYR B 1 350 ? 36.873 18.771 20.606 1.00 32.82 329 TYR B CA 1
ATOM 5633 C C . TYR B 1 350 ? 36.956 18.414 22.072 1.00 34.30 329 TYR B C 1
ATOM 5634 O O . TYR B 1 350 ? 37.703 19.050 22.823 1.00 33.98 329 TYR B O 1
ATOM 5651 N N . LYS B 1 352 ? 36.859 14.937 23.743 1.00 36.90 331 LYS B N 1
ATOM 5652 C CA . LYS B 1 352 ? 37.277 13.620 24.254 1.00 36.52 331 LYS B CA 1
ATOM 5653 C C . LYS B 1 352 ? 38.723 13.258 23.900 1.00 35.55 331 LYS B C 1
ATOM 5654 O O . LYS B 1 352 ? 39.162 13.466 22.760 1.00 35.46 331 LYS B O 1
ATOM 5660 N N . VAL B 1 353 ? 39.444 12.712 24.883 1.00 34.47 332 VAL B N 1
ATOM 5661 C CA . VAL B 1 353 ? 40.835 12.305 24.693 1.00 34.08 332 VAL B CA 1
ATOM 5662 C C . VAL B 1 353 ? 40.938 10.995 23.900 1.00 33.97 332 VAL B C 1
ATOM 5663 O O . VAL B 1 353 ? 39.962 10.227 23.817 1.00 32.32 332 VAL B O 1
ATOM 5667 N N . GLU B 1 354 ? 42.131 10.760 23.337 1.00 33.38 333 GLU B N 1
ATOM 5668 C CA . GLU B 1 354 ? 42.483 9.500 22.677 1.00 33.45 333 GLU B CA 1
ATOM 5669 C C . GLU B 1 354 ? 42.525 8.348 23.676 1.00 33.63 333 GLU B C 1
ATOM 5670 O O . GLU B 1 354 ? 42.937 8.528 24.816 1.00 30.41 333 GLU B O 1
ATOM 5676 N N . GLY B 1 355 ? 42.085 7.175 23.214 1.00 34.65 334 GLY B N 1
ATOM 5677 C CA . GLY B 1 355 ? 41.943 6.000 24.066 1.00 36.60 334 GLY B CA 1
ATOM 5678 C C . GLY B 1 355 ? 40.497 5.879 24.495 1.00 38.06 334 GLY B C 1
ATOM 5679 O O . GLY B 1 355 ? 39.667 6.757 24.191 1.00 37.98 334 GLY B O 1
ATOM 5680 N N . LYS B 1 356 ? 40.174 4.8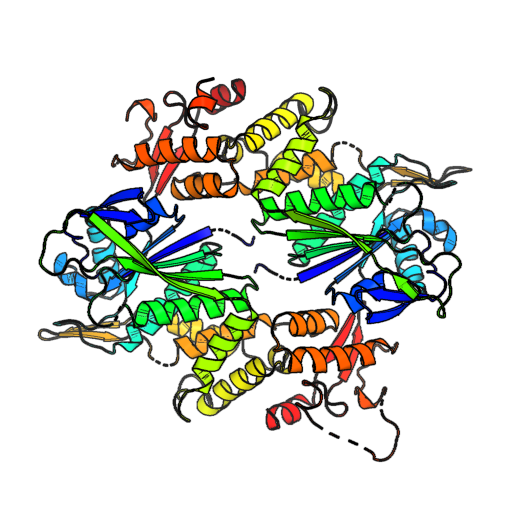07 25.214 1.00 39.03 335 LYS B N 1
ATOM 5681 C CA . LYS B 1 356 ? 38.790 4.660 25.685 1.00 40.07 335 LYS B CA 1
ATOM 5682 C C . LYS B 1 356 ? 38.405 5.558 26.871 1.00 40.48 335 LYS B C 1
ATOM 5683 O O . LYS B 1 356 ? 39.233 6.310 27.397 1.00 39.63 335 LYS B O 1
ATOM 5689 N N . GLY B 1 357 ? 37.126 5.484 27.247 1.00 41.01 336 GLY B N 1
ATOM 5690 C CA . GLY B 1 357 ? 36.609 6.119 28.448 1.00 41.92 336 GLY B CA 1
ATOM 5691 C C . GLY B 1 357 ? 35.793 5.124 29.248 1.00 42.53 336 GLY B C 1
ATOM 5692 O O . GLY B 1 357 ? 34.986 5.508 30.104 1.00 43.60 336 GLY B O 1
ATOM 5693 N N . ILE B 1 362 ? 25.913 7.744 24.169 1.00 28.48 341 ILE B N 1
ATOM 5694 C CA . ILE B 1 362 ? 24.705 7.176 23.598 1.00 27.64 341 ILE B CA 1
ATOM 5695 C C . ILE B 1 362 ? 23.628 8.289 23.623 1.00 25.07 341 ILE B C 1
ATOM 5696 O O . ILE B 1 362 ? 23.723 9.305 24.331 1.00 25.44 341 ILE B O 1
ATOM 5701 N N . LEU B 1 363 ? 22.608 8.056 22.832 1.00 22.08 342 LEU B N 1
ATOM 5702 C CA . LEU B 1 363 ? 21.799 9.111 22.269 1.00 19.35 342 LEU B CA 1
ATOM 5703 C C . LEU B 1 363 ? 21.057 9.938 23.331 1.00 17.26 342 LEU B C 1
ATOM 5704 O O . LEU B 1 363 ? 21.164 11.169 23.372 1.00 16.45 342 LEU B O 1
ATOM 5709 N N . TYR B 1 364 ? 20.265 9.264 24.160 1.00 15.90 343 TYR B N 1
ATOM 5710 C CA . TYR B 1 364 ? 19.339 10.001 25.004 1.00 15.11 343 TYR B CA 1
ATOM 5711 C C . TYR B 1 364 ? 20.018 10.628 26.234 1.00 15.88 343 TYR B C 1
ATOM 5712 O O . TYR B 1 364 ? 19.602 11.705 26.714 1.00 17.35 343 TYR B O 1
ATOM 5721 N N . ALA B 1 365 ? 21.068 9.975 26.750 1.00 16.05 344 ALA B N 1
ATOM 5722 C CA . ALA B 1 365 ? 21.777 10.544 27.914 1.00 17.16 344 ALA B CA 1
ATOM 5723 C C . ALA B 1 365 ? 22.495 11.855 27.582 1.00 16.86 344 ALA B C 1
ATOM 5724 O O . ALA B 1 365 ? 22.862 12.599 28.489 1.00 16.73 344 ALA B O 1
ATOM 5726 N N . HIS B 1 366 ? 22.733 12.110 26.292 1.00 16.90 345 HIS B N 1
ATOM 5727 C CA . HIS B 1 366 ? 23.272 13.394 25.842 1.00 17.11 345 HIS B CA 1
ATOM 5728 C C . HIS B 1 366 ? 22.222 14.273 25.157 1.00 16.37 345 HIS B C 1
ATOM 5729 O O . HIS B 1 366 ? 22.589 15.181 24.437 1.00 15.54 345 HIS B O 1
ATOM 5736 N N . GLY B 1 367 ? 20.939 14.001 25.405 1.00 15.19 346 GLY B N 1
ATOM 5737 C CA . GLY B 1 367 ? 19.835 14.824 24.895 1.00 15.68 346 GLY B CA 1
ATOM 5738 C C . GLY B 1 367 ? 19.885 14.937 23.394 1.00 14.94 346 GLY B C 1
ATOM 5739 O O . GLY B 1 367 ? 19.489 15.963 22.848 1.00 16.04 346 GLY B O 1
ATOM 5740 N N . GLY B 1 368 ? 20.378 13.883 22.733 1.00 13.84 347 GLY B N 1
ATOM 5741 C CA . GLY B 1 368 ? 20.470 13.849 21.248 1.00 14.06 347 GLY B CA 1
ATOM 5742 C C . GLY B 1 368 ? 21.772 14.361 20.640 1.00 14.32 347 GLY B C 1
ATOM 5743 O O . GLY B 1 368 ? 21.881 14.465 19.403 1.00 14.08 347 GLY B O 1
ATOM 5744 N N . LEU B 1 369 ? 22.757 14.667 21.489 1.00 13.39 348 LEU B N 1
ATOM 5745 C CA . LEU B 1 369 ? 24.071 15.139 21.055 1.00 14.11 348 LEU B CA 1
ATOM 5746 C C . LEU B 1 369 ? 25.198 14.173 21.457 1.00 14.77 348 LEU B C 1
ATOM 5747 O O . LEU B 1 369 ? 26.169 14.598 22.089 1.00 14.95 348 LEU B O 1
ATOM 5752 N N . PRO B 1 370 ? 25.087 12.885 21.072 1.00 16.51 349 PRO B N 1
ATOM 5753 C CA . PRO B 1 370 ? 26.174 11.975 21.457 1.00 16.54 349 PRO B CA 1
ATOM 5754 C C . PRO B 1 370 ? 27.504 12.379 20.803 1.00 17.56 349 PRO B C 1
ATOM 5755 O O . PRO B 1 370 ? 27.549 12.828 19.645 1.00 15.47 349 PRO B O 1
ATOM 5759 N N . TYR B 1 371 ? 28.601 12.228 21.546 1.00 18.07 350 TYR B N 1
ATOM 5760 C CA . TYR B 1 371 ? 29.876 12.774 21.078 1.00 19.45 350 TYR B CA 1
ATOM 5761 C C . TYR B 1 371 ? 30.483 12.088 19.845 1.00 19.33 350 TYR B C 1
ATOM 5762 O O . TYR B 1 371 ? 31.194 12.710 19.081 1.00 18.67 350 TYR B O 1
ATOM 5771 N N . ALA B 1 372 ? 30.177 10.811 19.681 1.00 19.93 351 ALA B N 1
ATOM 5772 C CA . ALA B 1 372 ? 30.663 10.037 18.556 1.00 21.43 351 ALA B CA 1
ATOM 5773 C C . ALA B 1 372 ? 29.733 10.061 17.345 1.00 20.60 351 ALA B C 1
ATOM 5774 O O . ALA B 1 372 ? 30.085 9.562 16.259 1.00 21.47 351 ALA B O 1
ATOM 5776 N N . GLY B 1 373 ? 28.559 10.681 17.496 1.00 19.28 352 GLY B N 1
ATOM 5777 C CA . GLY B 1 373 ? 27.538 10.671 16.474 1.00 17.10 352 GLY B CA 1
ATOM 5778 C C . GLY B 1 373 ? 27.027 12.028 16.025 1.00 17.11 352 GLY B C 1
ATOM 5779 O O . GLY B 1 373 ? 26.172 12.093 15.162 1.00 16.29 352 GLY B O 1
ATOM 5780 N N . THR B 1 374 ? 27.612 13.111 16.566 1.00 15.75 353 THR B N 1
ATOM 5781 C CA . THR B 1 374 ? 27.221 14.465 16.196 1.00 15.05 353 THR B CA 1
ATOM 5782 C C . THR B 1 374 ? 28.408 15.294 15.767 1.00 15.00 353 THR B C 1
ATOM 5783 O O . THR B 1 374 ? 29.366 15.404 16.543 1.00 15.50 353 THR B O 1
ATOM 5787 N N . TYR B 1 375 ? 28.329 15.909 14.570 1.00 15.18 354 TYR B N 1
ATOM 5788 C CA . TYR B 1 375 ? 29.347 16.857 14.108 1.00 15.95 354 TYR B CA 1
ATOM 5789 C C . TYR B 1 375 ? 29.014 18.273 14.549 1.00 15.82 354 TYR B C 1
ATOM 5790 O O . TYR B 1 375 ? 27.833 18.605 14.758 1.00 15.47 354 TYR B O 1
ATOM 5799 N N . VAL B 1 376 ? 30.045 19.100 14.645 1.00 15.18 355 VAL B N 1
ATOM 5800 C CA . VAL B 1 376 ? 29.899 20.520 14.913 1.00 15.16 355 VAL B CA 1
ATOM 5801 C C . VAL B 1 376 ? 30.814 21.314 13.951 1.00 15.38 355 VAL B C 1
ATOM 5802 O O . VAL B 1 376 ? 31.851 20.796 13.493 1.00 15.33 355 VAL B O 1
ATOM 5806 N N . TYR B 1 377 ? 30.401 22.518 13.600 1.00 15.25 356 TYR B N 1
ATOM 5807 C CA . TYR B 1 377 ? 31.174 23.386 12.728 1.00 14.59 356 TYR B CA 1
ATOM 5808 C C . TYR B 1 377 ? 30.624 24.788 12.827 1.00 15.69 356 TYR B C 1
ATOM 5809 O O . TYR B 1 377 ? 29.478 24.986 13.268 1.00 13.96 356 TYR B O 1
ATOM 5818 N N . LYS B 1 378 ? 31.436 25.769 12.412 1.00 15.85 357 LYS B N 1
ATOM 5819 C CA . LYS B 1 378 ? 31.006 27.154 12.397 1.00 17.66 357 LYS B CA 1
ATOM 5820 C C . LYS B 1 378 ? 30.928 27.674 10.957 1.00 18.73 357 LYS B C 1
ATOM 5821 O O . LYS B 1 378 ? 31.861 27.466 10.173 1.00 20.45 357 LYS B O 1
ATOM 5827 N N . GLU B 1 379 ? 29.837 28.351 10.625 1.00 19.16 358 GLU B N 1
ATOM 5828 C CA . GLU B 1 379 ? 29.695 29.028 9.342 1.00 20.72 358 GLU B CA 1
ATOM 5829 C C . GLU B 1 379 ? 28.935 30.354 9.484 1.00 21.29 358 GLU B C 1
ATOM 5830 O O . GLU B 1 379 ? 27.895 30.399 10.125 1.00 19.95 358 GLU B O 1
ATOM 5836 N N . LYS B 1 380 ? 29.437 31.424 8.851 1.00 23.56 359 LYS B N 1
ATOM 5837 C CA . LYS B 1 380 ? 28.660 32.705 8.769 1.00 24.78 359 LYS B CA 1
ATOM 5838 C C . LYS B 1 380 ? 27.994 33.068 10.133 1.00 23.43 359 LYS B C 1
ATOM 5839 O O . LYS B 1 380 ? 26.749 33.232 10.244 1.00 25.22 359 LYS B O 1
ATOM 5845 N N . ASP B 1 381 ? 28.865 33.167 11.119 1.00 21.68 360 ASP B N 1
ATOM 5846 C CA . ASP B 1 381 ? 28.593 33.650 12.486 1.00 20.89 360 ASP B CA 1
ATOM 5847 C C . ASP B 1 381 ? 27.795 32.700 13.364 1.00 19.58 360 ASP B C 1
ATOM 5848 O O . ASP B 1 381 ? 27.491 33.045 14.493 1.00 21.24 360 ASP B O 1
ATOM 5853 N N . LYS B 1 382 ? 27.501 31.497 12.888 1.00 16.97 361 LYS B N 1
ATOM 5854 C CA . LYS B 1 382 ? 26.716 30.561 13.702 1.00 16.39 361 LYS B CA 1
ATOM 5855 C C . LYS B 1 382 ? 27.429 29.221 13.824 1.00 14.06 361 LYS B C 1
ATOM 5856 O O . LYS B 1 382 ? 28.066 28.764 12.861 1.00 14.61 361 LYS B O 1
ATOM 5862 N N . VAL B 1 383 ? 27.314 28.591 14.999 1.00 11.22 362 VAL B N 1
ATOM 5863 C CA . VAL B 1 383 ? 27.795 27.214 15.178 1.00 10.68 362 VAL B CA 1
ATOM 5864 C C . VAL B 1 383 ? 26.639 26.260 14.977 1.00 11.71 362 VAL B C 1
ATOM 5865 O O . VAL B 1 383 ? 25.558 26.509 15.533 1.00 12.12 362 VAL B O 1
ATOM 5869 N N . TYR B 1 384 ? 26.878 25.213 14.205 1.00 10.62 363 TYR B N 1
ATOM 5870 C CA . TYR B 1 384 ? 25.838 24.229 13.857 1.00 11.15 363 TYR B CA 1
ATOM 5871 C C . TYR B 1 384 ? 26.159 22.857 14.428 1.00 11.75 363 TYR B C 1
ATOM 5872 O O . TYR B 1 384 ? 27.356 22.475 14.555 1.00 12.16 363 TYR B O 1
ATOM 5881 N N . VAL B 1 385 ? 25.111 22.097 14.749 1.00 11.44 364 VAL B N 1
ATOM 5882 C CA . VAL B 1 385 ? 25.282 20.669 15.072 1.00 12.42 364 VAL B CA 1
ATOM 5883 C C . VAL B 1 385 ? 24.512 19.850 14.068 1.00 11.79 364 VAL B C 1
ATOM 5884 O O . VAL B 1 385 ? 23.413 20.225 13.696 1.00 11.88 364 VAL B O 1
ATOM 5888 N N . THR B 1 386 ? 25.066 18.717 13.634 1.00 12.96 365 THR B N 1
ATOM 5889 C CA . THR B 1 386 ? 24.399 17.927 12.588 1.00 12.99 365 THR B CA 1
ATOM 5890 C C . THR B 1 386 ? 24.801 16.473 12.782 1.00 13.40 365 THR B C 1
ATOM 5891 O O . THR B 1 386 ? 25.912 16.190 13.262 1.00 13.64 365 THR B O 1
ATOM 5895 N N . TYR B 1 387 ? 23.922 15.547 12.437 1.00 12.11 366 TYR B N 1
ATOM 5896 C CA . TYR B 1 387 ? 24.345 14.157 12.428 1.00 14.71 366 TYR B CA 1
ATOM 5897 C C . TYR B 1 387 ? 25.148 13.747 11.191 1.00 15.63 366 TYR B C 1
ATOM 5898 O O . TYR B 1 387 ? 25.835 12.711 11.220 1.00 16.88 366 TYR B O 1
ATOM 5907 N N . GLY B 1 388 ? 25.042 14.548 10.133 1.00 17.84 367 GLY B N 1
ATOM 5908 C CA . GLY B 1 388 ? 25.715 14.234 8.849 1.00 18.84 367 GLY B CA 1
ATOM 5909 C C . GLY B 1 388 ? 25.488 12.781 8.474 1.00 19.87 367 GLY B C 1
ATOM 5910 O O . GLY B 1 388 ? 24.350 12.284 8.499 1.00 20.19 367 GLY B O 1
ATOM 5911 N N . ASP B 1 389 ? 26.584 12.076 8.168 1.00 21.76 368 ASP B N 1
ATOM 5912 C CA . ASP B 1 389 ? 26.515 10.687 7.701 1.00 22.67 368 ASP B CA 1
ATOM 5913 C C . ASP B 1 389 ? 26.276 9.679 8.837 1.00 22.51 368 ASP B C 1
ATOM 5914 O O . ASP B 1 389 ? 26.356 8.471 8.613 1.00 24.23 368 ASP B O 1
ATOM 5919 N N . LYS B 1 390 ? 26.064 10.159 10.067 1.00 21.06 369 LYS B N 1
ATOM 5920 C CA . LYS B 1 390 ? 25.849 9.301 11.218 1.00 21.56 369 LYS B CA 1
ATOM 5921 C C . LYS B 1 390 ? 24.336 9.146 11.510 1.00 20.92 369 LYS B C 1
ATOM 5922 O O . LYS B 1 390 ? 23.951 8.468 12.467 1.00 21.64 369 LYS B O 1
ATOM 5928 N N . ILE B 1 391 ? 23.483 9.760 10.693 1.00 21.20 370 ILE B N 1
ATOM 5929 C CA . ILE B 1 391 ? 22.038 9.770 10.984 1.00 21.52 370 ILE B CA 1
ATOM 5930 C C . ILE B 1 391 ? 21.403 8.369 11.067 1.00 21.98 370 ILE B C 1
ATOM 5931 O O . ILE B 1 391 ? 20.519 8.147 11.870 1.00 20.70 370 ILE B O 1
ATOM 5936 N N . ASP B 1 392 ? 21.873 7.406 10.269 1.00 23.01 371 ASP B N 1
ATOM 5937 C CA . ASP B 1 392 ? 21.292 6.048 10.342 1.00 24.41 371 ASP B CA 1
ATOM 5938 C C . ASP B 1 392 ? 21.482 5.389 11.710 1.00 24.72 371 ASP B C 1
ATOM 5939 O O . ASP B 1 392 ? 20.576 4.707 12.217 1.00 24.25 371 ASP B O 1
ATOM 5944 N N . GLU B 1 393 ? 22.663 5.599 12.279 1.00 24.64 372 GLU B N 1
ATOM 5945 C CA . GLU B 1 393 ? 23.054 5.083 13.574 1.00 25.62 372 GLU B CA 1
ATOM 5946 C C . GLU B 1 393 ? 22.212 5.763 14.656 1.00 23.99 372 GLU B C 1
ATOM 5947 O O . GLU B 1 393 ? 21.918 5.161 15.677 1.00 23.90 372 GLU B O 1
ATOM 5953 N N . ILE B 1 394 ? 21.882 7.041 14.452 1.00 22.03 373 ILE B N 1
ATOM 5954 C CA . ILE B 1 394 ? 21.049 7.744 15.420 1.00 21.85 373 ILE B CA 1
ATOM 5955 C C . ILE B 1 394 ? 19.665 7.116 15.334 1.00 20.50 373 ILE B C 1
ATOM 5956 O O . ILE B 1 394 ? 19.047 6.763 16.343 1.00 19.57 373 ILE B O 1
ATOM 5961 N N . GLU B 1 395 ? 19.183 6.965 14.112 1.00 20.43 374 GLU B N 1
ATOM 5962 C CA . GLU B 1 395 ? 17.833 6.465 13.890 1.00 21.73 374 GLU B CA 1
ATOM 5963 C C . GLU B 1 395 ? 17.574 5.067 14.514 1.00 22.38 374 GLU B C 1
ATOM 5964 O O . GLU B 1 395 ? 16.505 4.818 15.070 1.00 22.02 374 GLU B O 1
ATOM 5970 N N . ARG B 1 396 ? 18.555 4.175 14.398 1.00 23.33 375 ARG B N 1
ATOM 5971 C CA . ARG B 1 396 ? 18.529 2.862 15.060 1.00 25.04 375 ARG B CA 1
ATOM 5972 C C . ARG B 1 396 ? 18.255 2.950 16.561 1.00 24.32 375 ARG B C 1
ATOM 5973 O O . ARG B 1 396 ? 17.631 2.058 17.140 1.00 24.87 375 ARG B O 1
ATOM 5981 N N . GLN B 1 397 ? 18.693 4.041 17.189 1.00 22.76 376 GLN B N 1
ATOM 5982 C CA . GLN B 1 397 ? 18.639 4.202 18.634 1.00 23.24 376 GLN B CA 1
ATOM 5983 C C . GLN B 1 397 ? 17.368 4.897 19.144 1.00 21.50 376 GLN B C 1
ATOM 5984 O O . GLN B 1 397 ? 17.107 4.914 20.368 1.00 20.15 376 GLN B O 1
ATOM 5990 N N . ILE B 1 398 ? 16.579 5.475 18.231 1.00 20.47 377 ILE B N 1
ATOM 5991 C CA . ILE B 1 398 ? 15.348 6.187 18.662 1.00 19.96 377 ILE B CA 1
ATOM 5992 C C . ILE B 1 398 ? 14.358 5.310 19.471 1.00 21.32 377 ILE B C 1
ATOM 5993 O O . ILE B 1 398 ? 13.940 5.716 20.578 1.00 21.51 377 ILE B O 1
#

Radius of gyration: 29.41 Å; Cα contacts (8 Å, |Δi|>4): 1448; chains: 2; bounding box: 82×74×50 Å

Nearest PDB structures (foldseek):
  2i71-assembly2_A  TM=1.003E+00  e=9.510E-70  Saccharolobus solfataricus P2
  2i71-assembly2_B-2  TM=9.909E-01  e=6.268E-66  Saccharolobus solfataricus P2
  6o6z-assembly1_B  TM=7.913E-01  e=1.913E-18  Thermococcus onnurineus NA1
  6o6x-assembly1_B  TM=7.292E-01  e=3.326E-18  Thermococcus onnurineus
  4eog-assembly1_A-2  TM=7.217E-01  e=5.176E-18  Pyrococcus furiosus DSM 3638

B-factor: mean 20.09, std 9.54, range [6.2, 58.98]